Protein AF-A0A6S6TAF3-F1 (afdb_monomer)

Radius of gyration: 38.2 Å; Cα contacts (8 Å, |Δi|>4): 381; chains: 1; bounding box: 70×117×98 Å

Sequence (463 aa):
MYYIIINHTKQIIAADNSFLQAIHANTLENLNRQLILETITLDNNNNNELSVKTSKDVLNFKSVSTPLSSILGDLTLINVSNIDSLNRDIPSDTIETELELFDLTIPKTPKHNIDKIESPESVDISFNEPSAPMELFEETTLETDKHTPIYIDIDKVSEEIGISNSDYNNFLSEYIDTAISLESDLNSNNQEKQSTASQTLMQLADVLQLPVVNSIIGKLNTTDKESAMNLIKKFYDTLSMLTTKKQLSEHIQPQDIVKPVSFQIDDLQLLDDIDTQDSPRENPRKNSVETTQKTNLSPDIDLLIDDPLPETNQYDTKPIEEVSTKNKPVTRNDNTLDTSTTKSFGTLNLDEVKPMPFEFNMSDAADDLSLPLDLIEEFVKDFIVQARTETKKMVESYENGDLESIQKIGHLLKGASSNLRIEPLSNSLYDIQFCENSTKLENLIYIYWGQFLAFEQQINNSK

Nearest PDB structures (foldseek):
  7c1i-assembly2_E  TM=7.631E-01  e=5.790E-02  Pseudomonas aeruginosa
  6zj8-assembly4_D  TM=5.901E-01  e=4.358E-01  Bordetella pertussis Tohama I
  7jl6-assembly1_A  TM=4.120E-01  e=1.375E-01  Staphylococcus aureus
  4yom-assembly1_A  TM=3.384E-01  e=3.773E-01  Mus musculus

Organism: NCBI:txid269237

InterPro domains:
  IPR008207 Signal transduction histidine kinase, phosphotransfer (Hpt) domain [PS50894] (372-463)
  IPR036641 HPT domain superfamily [G3DSA:1.20.120.160] (360-447)
  IPR036641 HPT domain superfamily [SSF47226] (358-444)

Foldseek 3Di:
DWKFKAAPVRQTPDTDCVVCVVLVHRDSVSVNVCVLVVQWDWDPPDQFWIWIDHPVDIFIWGWHWDWDQDPVGIMIMIDTHGPPVPDPPDPDDDDDDDDDDDDDDDDDDDDDDDDDDDDDDDDDDDDDDDDDDDPDPPPPPDDDDDLAADEDQLVVQCVSLVHDSLVLVVLLVVLVVLLVVLLCQCLDPDLVSVVVSLVVSLVSCVSSVPVVLNVLSVCLNVDDNVVNVVSSVVNVSNSVRYDHDPPPPPPPPPDDPDDDDDDDDDDDDDDDDDDDDDDDDDDDDDDDDDDDDDDDDDDDDDDDDDDDDDDDDDDDDDDDDDDDDDDDDDDDDDDPPDPDPQPALDAADQPPQAADDDDDDLVVLCVSLVHDSVVLLVLLVVLLVLLVVLLVVLRVCNRRNNLVSQLVSLVVSLVSCVNSVVVQLNVLSVCSNPDPDSVCNSVSSSSNSNNSVNSVVVSVVVD

Secondary structure (DSSP, 8-state):
-EEEEEETT--EEEE-HHHHHHTT-SSHHHHHHHHHTTSEEEEEEETTEEEEEESS-EEEEEEEEEEEEETTEEEEEEEEEESGGG-------------------PPP-----------------------------------S-----EE--HHHHHHHHT--HHHHHHHHHHHHHHHHHTHHHHT-S-HHHHHHHHHHHHHHHHHTT-HHHHHHHHHHTTS-HHHHHHHHHHHHHHHHHEE-S---------------------------------------------------------------PPP---------------------------------------TTPPP------HHHHHHHHT--HHHHHHHHHHHHHHHHHHHHHHHHHHHHT-HHHHHHHHHHHHHHHHHTT-HHHHHHHHHHHT---HHHHHHHHHHHHHHHHHHHHHHHHT-

Structure (mmCIF, N/CA/C/O backbone):
data_AF-A0A6S6TAF3-F1
#
_entry.id   AF-A0A6S6TAF3-F1
#
loop_
_atom_site.group_PDB
_atom_site.id
_atom_site.type_symbol
_atom_site.label_atom_id
_atom_site.label_alt_id
_atom_site.label_comp_id
_atom_site.label_asym_id
_atom_site.label_entity_id
_atom_site.label_seq_id
_atom_site.pdbx_PDB_ins_code
_atom_site.Cartn_x
_atom_site.Cartn_y
_atom_site.Cartn_z
_atom_site.occupancy
_atom_site.B_iso_or_equiv
_atom_site.auth_seq_id
_atom_site.auth_comp_id
_atom_site.auth_asym_id
_atom_site.auth_atom_id
_atom_site.pdbx_PDB_model_num
ATOM 1 N N . MET A 1 1 ? 31.973 21.724 -17.935 1.00 85.81 1 MET A N 1
ATOM 2 C CA . MET A 1 1 ? 31.815 20.281 -17.669 1.00 85.81 1 MET A CA 1
ATOM 3 C C . MET A 1 1 ? 30.456 20.105 -17.046 1.00 85.81 1 MET A C 1
ATOM 5 O O . MET A 1 1 ? 30.066 20.974 -16.274 1.00 85.81 1 MET A O 1
ATOM 9 N N . TYR A 1 2 ? 29.765 19.046 -17.429 1.00 94.88 2 TYR A N 1
ATOM 10 C CA . TYR A 1 2 ? 28.421 18.727 -16.988 1.00 94.88 2 TYR A CA 1
ATOM 11 C C . TYR A 1 2 ? 28.411 17.325 -16.380 1.00 94.88 2 TYR A C 1
ATOM 13 O O . TYR A 1 2 ? 29.199 16.477 -16.798 1.00 94.88 2 TYR A O 1
ATOM 21 N N . TYR A 1 3 ? 27.534 17.072 -15.419 1.00 95.62 3 TYR A N 1
ATOM 22 C CA . TYR A 1 3 ? 27.414 15.778 -14.751 1.00 95.62 3 TYR A CA 1
ATOM 23 C C . TYR A 1 3 ? 25.982 15.263 -14.817 1.00 95.62 3 TYR A C 1
ATOM 25 O O . TYR A 1 3 ? 25.042 15.987 -14.488 1.00 95.62 3 TYR A O 1
ATOM 33 N N . ILE A 1 4 ? 25.833 13.992 -15.182 1.00 96.44 4 ILE A N 1
ATOM 34 C CA . ILE A 1 4 ? 24.568 13.257 -15.091 1.00 96.44 4 ILE A CA 1
ATOM 35 C C . ILE A 1 4 ? 24.801 11.909 -14.411 1.00 96.44 4 ILE A C 1
ATOM 37 O O . ILE A 1 4 ? 25.867 11.311 -14.553 1.00 96.44 4 ILE A O 1
ATOM 41 N N . ILE A 1 5 ? 23.809 11.430 -13.671 1.00 96.25 5 ILE A N 1
ATOM 42 C CA . ILE A 1 5 ? 23.801 10.097 -13.072 1.00 96.25 5 ILE A CA 1
ATOM 43 C C . ILE A 1 5 ? 22.665 9.314 -13.707 1.00 96.25 5 ILE A C 1
ATOM 45 O O . ILE A 1 5 ? 21.519 9.770 -13.701 1.00 96.25 5 ILE A O 1
ATOM 49 N N . ILE A 1 6 ? 22.994 8.133 -14.223 1.00 94.75 6 ILE A N 1
ATOM 50 C CA . ILE A 1 6 ? 22.023 7.182 -14.757 1.00 94.75 6 ILE A CA 1
ATOM 51 C C . ILE A 1 6 ? 21.988 5.902 -13.923 1.00 94.75 6 ILE A C 1
ATOM 53 O O . ILE A 1 6 ? 22.996 5.527 -13.323 1.00 94.75 6 ILE A O 1
ATOM 57 N N . ASN A 1 7 ? 20.839 5.235 -13.883 1.00 91.56 7 ASN A N 1
ATOM 58 C CA . ASN A 1 7 ? 20.696 3.904 -13.286 1.00 91.56 7 ASN A CA 1
ATOM 59 C C . ASN A 1 7 ? 20.960 2.784 -14.320 1.00 91.56 7 ASN A C 1
ATOM 61 O O . ASN A 1 7 ? 21.264 3.047 -15.488 1.00 91.56 7 ASN A O 1
ATOM 65 N N . HIS A 1 8 ? 20.827 1.524 -13.897 1.00 84.94 8 HIS A N 1
ATOM 66 C CA . HIS A 1 8 ? 20.994 0.343 -14.755 1.00 84.94 8 HIS A CA 1
ATOM 67 C C . HIS A 1 8 ? 20.006 0.280 -15.939 1.00 84.94 8 HIS A C 1
ATOM 69 O O . HIS A 1 8 ? 20.334 -0.310 -16.968 1.00 84.94 8 HIS A O 1
ATOM 75 N N . THR A 1 9 ? 18.840 0.934 -15.843 1.00 85.50 9 THR A N 1
ATOM 76 C CA . THR A 1 9 ? 17.865 1.065 -16.944 1.00 85.50 9 THR A CA 1
ATOM 77 C C . THR A 1 9 ? 18.146 2.261 -17.861 1.00 85.50 9 THR A C 1
ATOM 79 O O . THR A 1 9 ? 17.367 2.541 -18.768 1.00 85.50 9 THR A O 1
ATOM 82 N N . LYS A 1 10 ? 19.285 2.949 -17.678 1.00 88.38 10 LYS A N 1
ATOM 83 C CA . LYS A 1 10 ? 19.715 4.150 -18.422 1.00 88.38 10 LYS A CA 1
ATOM 84 C C . LYS A 1 10 ? 18.825 5.386 -18.217 1.00 88.38 10 LYS A C 1
ATOM 86 O O . LYS A 1 10 ? 18.926 6.339 -18.988 1.00 88.38 10 LYS A O 1
ATOM 91 N N . GLN A 1 11 ? 18.003 5.416 -17.171 1.00 88.62 11 GLN A N 1
ATOM 92 C CA . GLN A 1 11 ? 17.220 6.596 -16.800 1.00 88.62 11 GLN A CA 1
ATOM 93 C C . GLN A 1 11 ? 18.096 7.613 -16.064 1.00 88.62 11 GLN A C 1
ATOM 95 O O . GLN A 1 11 ? 18.897 7.235 -15.207 1.00 88.62 11 GLN A O 1
ATOM 100 N N . ILE A 1 12 ? 17.926 8.906 -16.363 1.00 93.88 12 ILE A N 1
ATOM 101 C CA . ILE A 1 12 ? 18.610 9.987 -15.641 1.00 93.88 12 ILE A CA 1
ATOM 102 C C . ILE A 1 12 ? 17.927 10.193 -14.287 1.00 93.88 12 ILE A C 1
ATOM 104 O O . ILE A 1 12 ? 16.798 10.670 -14.210 1.00 93.88 12 ILE A O 1
ATOM 108 N N . ILE A 1 13 ? 18.650 9.887 -13.210 1.00 94.56 13 ILE A N 1
ATOM 109 C CA . ILE A 1 13 ? 18.179 10.088 -11.831 1.00 94.56 13 ILE A CA 1
ATOM 110 C C . ILE A 1 13 ? 18.692 11.395 -11.218 1.00 94.56 13 ILE A C 1
ATOM 112 O O . ILE A 1 13 ? 18.126 11.892 -10.250 1.00 94.56 13 ILE A O 1
ATOM 116 N N . ALA A 1 14 ? 19.764 11.962 -11.777 1.00 96.12 14 ALA A N 1
ATOM 117 C CA . ALA A 1 14 ? 20.276 13.271 -11.396 1.00 96.12 14 ALA A CA 1
ATOM 118 C C . ALA A 1 14 ? 21.018 13.924 -12.565 1.00 96.12 14 ALA A C 1
ATOM 120 O O . ALA A 1 14 ? 21.693 13.250 -13.342 1.00 96.12 14 ALA A O 1
ATOM 121 N N . ALA A 1 15 ? 20.935 15.247 -12.655 1.00 97.25 15 ALA A N 1
ATOM 122 C CA . ALA A 1 15 ? 21.690 16.056 -13.601 1.00 97.25 15 ALA A CA 1
ATOM 123 C C . ALA A 1 15 ? 22.060 17.384 -12.943 1.00 97.25 15 ALA A C 1
ATOM 125 O O . ALA A 1 15 ? 21.297 17.907 -12.127 1.00 97.25 15 ALA A O 1
ATOM 126 N N . ASP A 1 16 ? 23.218 17.938 -13.290 1.00 96.94 16 ASP A N 1
ATOM 127 C CA . ASP A 1 16 ? 23.540 19.296 -12.873 1.00 96.94 16 ASP A CA 1
ATOM 128 C C . ASP A 1 16 ? 22.733 20.343 -13.663 1.00 96.94 16 ASP A C 1
ATOM 130 O O . ASP A 1 16 ? 22.281 20.128 -14.790 1.00 96.94 16 ASP A O 1
ATOM 134 N N . ASN A 1 17 ? 22.542 21.516 -13.055 1.00 95.50 17 ASN A N 1
ATOM 135 C CA . ASN A 1 17 ? 21.760 22.594 -13.668 1.00 95.50 17 ASN A CA 1
ATOM 136 C C . ASN A 1 17 ? 22.366 23.074 -14.994 1.00 95.50 17 ASN A C 1
ATOM 138 O O . ASN A 1 17 ? 21.644 23.529 -15.878 1.00 95.50 17 ASN A O 1
ATOM 142 N N . SER A 1 18 ? 23.686 22.966 -15.139 1.00 94.81 18 SER A N 1
ATOM 143 C CA . SER A 1 18 ? 24.407 23.367 -16.344 1.00 94.81 18 SER A CA 1
ATOM 144 C C . SER A 1 18 ? 24.074 22.457 -17.534 1.00 94.81 18 SER A C 1
ATOM 146 O O . SER A 1 18 ? 23.908 22.956 -18.645 1.00 94.81 18 SER A O 1
ATOM 148 N N . PHE A 1 19 ? 23.944 21.144 -17.311 1.00 95.38 19 PHE A N 1
ATOM 149 C CA . PHE A 1 19 ? 23.489 20.176 -18.309 1.00 95.38 19 PHE A CA 1
ATOM 150 C C . PHE A 1 19 ? 22.054 20.471 -18.724 1.00 95.38 19 PHE A C 1
ATOM 152 O O . PHE A 1 19 ? 21.771 20.597 -19.912 1.00 95.38 19 PHE A O 1
ATOM 159 N N . LEU A 1 20 ? 21.168 20.633 -17.733 1.00 95.69 20 LEU A N 1
ATOM 160 C CA . LEU A 1 20 ? 19.750 20.919 -17.944 1.00 95.69 20 LEU A CA 1
ATOM 161 C C . LEU A 1 20 ? 19.565 22.173 -18.814 1.00 95.69 20 LEU A C 1
ATOM 163 O O . LEU A 1 20 ? 18.877 22.131 -19.833 1.00 95.69 20 LEU A O 1
ATOM 167 N N . GLN A 1 21 ? 20.280 23.255 -18.496 1.00 93.56 21 GLN A N 1
ATOM 168 C CA . GLN A 1 21 ? 20.270 24.480 -19.298 1.00 93.56 21 GLN A CA 1
ATOM 169 C C . GLN A 1 21 ? 20.791 24.270 -20.725 1.00 93.56 21 GLN A C 1
ATOM 171 O O . GLN A 1 21 ? 20.216 24.826 -21.661 1.00 93.56 21 GLN A O 1
ATOM 176 N N . ALA A 1 22 ? 21.848 23.470 -20.905 1.00 92.38 22 ALA A N 1
ATOM 177 C CA . ALA A 1 22 ? 22.441 23.212 -22.219 1.00 92.38 22 ALA A CA 1
ATOM 178 C C . ALA A 1 22 ? 21.479 22.495 -23.179 1.00 92.38 22 ALA A C 1
ATOM 180 O O . ALA A 1 22 ? 21.565 22.702 -24.385 1.00 92.38 22 ALA A O 1
ATOM 181 N N . ILE A 1 23 ? 20.556 21.691 -22.648 1.00 93.94 23 ILE A N 1
ATOM 182 C CA . ILE A 1 23 ? 19.551 20.955 -23.430 1.00 93.94 23 ILE A CA 1
ATOM 183 C C . ILE A 1 23 ? 18.159 21.605 -23.378 1.00 93.94 23 ILE A C 1
ATOM 185 O O . ILE A 1 23 ? 17.182 21.001 -23.808 1.00 93.94 23 ILE A O 1
ATOM 189 N N . HIS A 1 24 ? 18.056 22.827 -22.844 1.00 93.94 24 HIS A N 1
ATOM 190 C CA . HIS A 1 24 ? 16.798 23.559 -22.658 1.00 93.94 24 HIS A CA 1
ATOM 191 C C . HIS A 1 24 ? 15.751 22.839 -21.784 1.00 93.94 24 HIS A C 1
ATOM 193 O O . HIS A 1 24 ? 14.546 23.050 -21.940 1.00 93.94 24 HIS A O 1
ATOM 199 N N . ALA A 1 25 ? 16.202 22.030 -20.825 1.00 93.19 25 ALA A N 1
ATOM 200 C CA . ALA A 1 25 ? 15.371 21.500 -19.754 1.00 93.19 25 ALA A CA 1
ATOM 201 C C . ALA A 1 25 ? 15.494 22.405 -18.518 1.00 93.19 25 ALA A C 1
ATOM 203 O O . ALA A 1 25 ? 16.587 22.677 -18.035 1.00 93.19 25 ALA A O 1
ATOM 204 N N . ASN A 1 26 ? 14.373 22.889 -17.980 1.00 90.00 26 ASN A N 1
ATOM 205 C CA . ASN A 1 26 ? 14.407 23.794 -16.820 1.00 90.00 26 ASN A CA 1
ATOM 206 C C . ASN A 1 26 ? 14.559 23.047 -15.484 1.00 90.00 26 ASN A C 1
ATOM 208 O O . ASN A 1 26 ? 15.025 23.620 -14.503 1.00 90.00 26 ASN A O 1
ATOM 212 N N . THR A 1 27 ? 14.142 21.780 -15.441 1.00 95.00 27 THR A N 1
ATOM 213 C CA . THR A 1 27 ? 14.172 20.906 -14.261 1.00 95.00 27 THR A CA 1
ATOM 214 C C . THR A 1 27 ? 14.433 19.461 -14.692 1.00 95.00 27 THR A C 1
ATOM 216 O O . THR A 1 27 ? 14.226 19.110 -15.857 1.00 95.00 27 THR A O 1
ATOM 219 N N . LEU A 1 28 ? 14.852 18.610 -13.751 1.00 94.56 28 LEU A N 1
ATOM 220 C CA . LEU A 1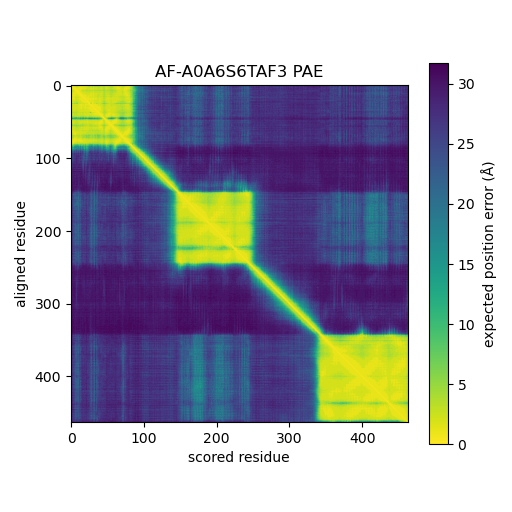 28 ? 15.007 17.169 -13.987 1.00 94.56 28 LEU A CA 1
ATOM 221 C C . LEU A 1 28 ? 13.675 16.508 -14.385 1.00 94.56 28 LEU A C 1
ATOM 223 O O . LEU A 1 28 ? 13.638 15.689 -15.295 1.00 94.56 28 LEU A O 1
ATOM 227 N N . GLU A 1 29 ? 12.573 16.916 -13.754 1.00 88.50 29 GLU A N 1
ATOM 228 C CA . GLU A 1 29 ? 11.219 16.469 -14.103 1.00 88.50 29 GLU A CA 1
ATOM 229 C C . GLU A 1 29 ? 10.863 16.815 -15.558 1.00 88.50 29 GLU A C 1
ATOM 231 O O . GLU A 1 29 ? 10.355 15.975 -16.296 1.00 88.50 29 GLU A O 1
ATOM 236 N N . ASN A 1 30 ? 11.198 18.031 -16.005 1.00 90.31 30 ASN A N 1
ATOM 237 C CA . ASN A 1 30 ? 10.968 18.460 -17.383 1.00 90.31 30 ASN A CA 1
ATOM 238 C C . ASN A 1 30 ? 11.807 17.637 -18.374 1.00 90.31 30 ASN A C 1
ATOM 240 O O . ASN A 1 30 ? 11.281 17.201 -19.394 1.00 90.31 30 ASN A O 1
ATOM 244 N N . LEU A 1 31 ? 13.073 17.359 -18.044 1.00 94.06 31 LEU A N 1
ATOM 245 C CA . LEU A 1 31 ? 13.917 16.467 -18.840 1.00 94.06 31 LEU A CA 1
ATOM 246 C C . LEU A 1 31 ? 13.300 15.067 -18.965 1.00 94.06 31 LEU A C 1
ATOM 248 O O . LEU A 1 31 ? 13.160 14.566 -20.076 1.00 94.06 31 LEU A O 1
ATOM 252 N N . ASN A 1 32 ? 12.883 14.458 -17.853 1.00 88.44 32 ASN A N 1
ATOM 253 C CA . ASN A 1 32 ? 12.274 13.126 -17.869 1.00 88.44 32 ASN A CA 1
ATOM 254 C C . ASN A 1 32 ? 10.986 13.102 -18.694 1.00 88.44 32 ASN A C 1
ATOM 256 O O . ASN A 1 32 ? 10.809 12.218 -19.528 1.00 88.44 32 ASN A O 1
ATOM 260 N N . ARG A 1 33 ? 10.136 14.124 -18.557 1.00 79.50 33 ARG A N 1
ATOM 261 C CA . ARG A 1 33 ? 8.951 14.281 -19.406 1.00 79.50 33 ARG A CA 1
ATOM 262 C C . ARG A 1 33 ? 9.317 14.379 -20.890 1.00 79.50 33 ARG A C 1
ATOM 264 O O . ARG A 1 33 ? 8.659 13.760 -21.718 1.00 79.50 33 ARG A O 1
ATOM 271 N N . GLN A 1 34 ? 10.357 15.136 -21.238 1.00 89.81 34 GLN A N 1
ATOM 272 C CA . GLN A 1 34 ? 10.805 15.281 -22.625 1.00 89.81 34 GLN A CA 1
ATOM 273 C C . GLN A 1 34 ? 11.390 13.988 -23.212 1.00 89.81 34 GLN A C 1
ATOM 275 O O . GLN A 1 34 ? 11.213 13.753 -24.409 1.00 89.81 34 GLN A O 1
ATOM 280 N N . LEU A 1 35 ? 12.042 13.162 -22.388 1.00 88.75 35 LEU A N 1
ATOM 281 C CA . LEU A 1 35 ? 12.532 11.832 -22.763 1.00 88.75 35 LEU A CA 1
ATOM 282 C C . LEU A 1 35 ? 11.380 10.851 -23.006 1.00 88.75 35 LEU A C 1
ATOM 284 O O . LEU A 1 35 ? 11.383 10.164 -24.021 1.00 88.75 35 LEU A O 1
ATOM 288 N N . ILE A 1 36 ? 10.379 10.828 -22.118 1.00 82.19 36 ILE A N 1
ATOM 289 C CA . ILE A 1 36 ? 9.185 9.970 -22.249 1.00 82.19 36 ILE A CA 1
ATOM 290 C C . ILE A 1 36 ? 8.397 10.313 -23.519 1.00 82.19 36 ILE A C 1
ATOM 292 O O . ILE A 1 36 ? 7.913 9.429 -24.212 1.00 82.19 36 ILE A O 1
ATOM 296 N N . LEU A 1 37 ? 8.290 11.604 -23.845 1.00 85.88 37 LEU A N 1
ATOM 297 C CA . LEU A 1 37 ? 7.614 12.077 -25.056 1.00 85.88 37 LEU A CA 1
ATOM 298 C C . LEU A 1 37 ? 8.469 11.949 -26.329 1.00 85.88 37 LEU A C 1
ATOM 300 O O . LEU A 1 37 ? 8.069 12.467 -27.370 1.00 85.88 37 LEU A O 1
ATOM 304 N N . GLU A 1 38 ? 9.668 11.363 -26.239 1.00 90.50 38 GLU A N 1
ATOM 305 C CA . GLU A 1 38 ? 10.653 11.246 -27.328 1.00 90.50 38 GLU A CA 1
ATOM 306 C C . GLU A 1 38 ? 11.035 12.590 -27.989 1.00 90.50 38 GLU A C 1
ATOM 308 O O . GLU A 1 38 ? 11.598 12.644 -29.083 1.00 90.50 38 GLU A O 1
ATOM 313 N N . THR A 1 39 ? 10.763 13.714 -27.316 1.00 90.75 39 THR A N 1
ATOM 314 C CA . THR A 1 39 ? 11.147 15.062 -27.781 1.00 90.75 39 THR A CA 1
ATOM 315 C C . THR A 1 39 ? 12.636 15.341 -27.583 1.00 90.75 39 THR A C 1
ATOM 317 O O . THR A 1 39 ? 13.216 16.167 -28.297 1.00 90.75 39 THR A O 1
ATOM 320 N N . ILE A 1 40 ? 13.242 14.631 -26.626 1.00 94.38 40 ILE A N 1
ATOM 321 C CA . ILE A 1 40 ? 14.680 14.464 -26.472 1.00 94.38 40 ILE A CA 1
ATOM 322 C C . ILE A 1 40 ? 14.983 12.969 -26.553 1.00 94.38 40 ILE A C 1
ATOM 324 O O . ILE A 1 40 ? 14.316 12.170 -25.906 1.00 94.38 40 ILE A O 1
ATOM 328 N N . THR A 1 41 ? 16.029 12.589 -27.283 1.00 94.06 41 THR A N 1
ATOM 329 C CA . THR A 1 41 ? 16.589 11.231 -27.233 1.00 94.06 41 THR A CA 1
ATOM 330 C C . THR A 1 41 ? 18.058 11.290 -26.848 1.00 94.06 41 THR A C 1
ATOM 332 O O . THR A 1 41 ? 18.822 12.068 -27.431 1.00 94.06 41 THR A O 1
ATOM 335 N N . LEU A 1 42 ? 18.451 10.454 -25.891 1.00 93.31 42 LEU A N 1
ATOM 336 C CA . LEU A 1 42 ? 19.830 10.307 -25.439 1.00 93.31 42 LEU A CA 1
ATOM 337 C C . LEU A 1 42 ? 20.429 9.063 -26.065 1.00 93.31 42 LEU A C 1
ATOM 339 O O . LEU A 1 42 ? 19.936 7.956 -25.860 1.00 93.31 42 LEU A O 1
ATOM 343 N N . ASP A 1 43 ? 21.513 9.252 -26.797 1.00 92.19 43 ASP A N 1
ATOM 344 C CA . ASP A 1 43 ? 22.222 8.167 -27.441 1.00 92.19 43 ASP A CA 1
ATOM 345 C C . ASP A 1 43 ? 23.669 8.128 -26.943 1.00 92.19 43 ASP A C 1
ATOM 347 O O . ASP A 1 43 ? 24.473 9.022 -27.214 1.00 92.19 43 ASP A O 1
ATOM 351 N N . ASN A 1 44 ? 23.990 7.098 -26.162 1.00 87.94 44 ASN A N 1
ATOM 352 C CA . ASN A 1 44 ? 25.330 6.847 -25.635 1.00 87.94 44 ASN A CA 1
ATOM 353 C C . ASN A 1 44 ? 25.978 5.739 -26.473 1.00 87.94 44 ASN A C 1
ATOM 355 O O . ASN A 1 44 ? 26.165 4.614 -26.004 1.00 87.94 44 ASN A O 1
ATOM 359 N N . ASN A 1 45 ? 26.196 6.035 -27.757 1.00 73.00 45 ASN A N 1
ATOM 360 C CA . ASN A 1 45 ? 26.424 5.005 -28.769 1.00 73.00 45 ASN A CA 1
ATOM 361 C C . ASN A 1 45 ? 27.890 4.604 -28.964 1.00 73.00 45 ASN A C 1
ATOM 363 O O . ASN A 1 45 ? 28.167 3.683 -29.719 1.00 73.00 45 ASN A O 1
ATOM 367 N N . ASN A 1 46 ? 28.839 5.238 -28.278 1.00 62.34 46 ASN A N 1
ATOM 368 C CA . ASN A 1 46 ? 30.253 4.870 -28.309 1.00 62.34 46 ASN A CA 1
ATOM 369 C C . ASN A 1 46 ? 30.889 5.275 -26.980 1.00 62.34 46 ASN A C 1
ATOM 371 O O . ASN A 1 46 ? 30.539 6.322 -26.450 1.00 62.34 46 ASN A O 1
ATOM 375 N N . ASN A 1 47 ? 31.840 4.484 -26.467 1.00 74.06 47 ASN A N 1
ATOM 376 C CA . ASN A 1 47 ? 32.396 4.547 -25.100 1.00 74.06 47 ASN A CA 1
ATOM 377 C C . ASN A 1 47 ? 32.841 5.923 -24.548 1.00 74.06 47 ASN A C 1
ATOM 379 O O . ASN A 1 47 ? 33.212 5.964 -23.383 1.00 74.06 47 ASN A O 1
ATOM 383 N N . ASN A 1 48 ? 32.820 7.014 -25.321 1.00 91.25 48 ASN A N 1
ATOM 384 C CA . ASN A 1 48 ? 33.178 8.365 -24.888 1.00 91.25 48 ASN A CA 1
ATOM 385 C C . ASN A 1 48 ? 32.322 9.491 -25.520 1.00 91.25 48 ASN A C 1
ATOM 387 O O . ASN A 1 48 ? 32.762 10.644 -25.516 1.00 91.25 48 ASN A O 1
ATOM 391 N N . GLU A 1 49 ? 31.157 9.211 -26.113 1.00 94.44 49 GLU A N 1
ATOM 392 C CA . GLU A 1 49 ? 30.301 10.259 -26.692 1.00 94.44 49 GLU A CA 1
ATOM 393 C C . GLU A 1 49 ? 28.835 10.107 -26.275 1.00 94.44 49 GLU A C 1
ATOM 395 O O . GLU A 1 49 ? 28.256 9.027 -26.356 1.00 94.44 49 GLU A O 1
ATOM 400 N N . LEU A 1 50 ? 28.239 11.217 -25.838 1.00 94.31 50 LEU A N 1
ATOM 401 C CA . LEU A 1 50 ? 26.818 11.354 -25.540 1.00 94.31 50 LEU A CA 1
ATOM 402 C C . LEU A 1 50 ? 26.195 12.279 -26.589 1.00 94.31 50 LEU A C 1
ATOM 404 O O . LEU A 1 50 ? 26.538 13.460 -26.646 1.00 94.31 50 LEU A O 1
ATOM 408 N N . SER A 1 51 ? 25.278 11.755 -27.398 1.00 93.75 51 SER A N 1
ATOM 409 C CA . SER A 1 51 ? 24.495 12.545 -28.347 1.00 93.75 51 SER A CA 1
ATOM 410 C C . SER A 1 51 ? 23.113 12.815 -27.763 1.00 93.75 51 SER A C 1
ATOM 412 O O . SER A 1 51 ? 22.393 11.893 -27.382 1.00 93.75 51 SER A O 1
ATOM 414 N N . VAL A 1 52 ? 22.742 14.088 -27.675 1.00 94.19 52 VAL A N 1
ATOM 415 C CA . VAL A 1 52 ? 21.418 14.532 -27.243 1.00 94.19 52 VAL A CA 1
ATOM 416 C C . VAL A 1 52 ? 20.712 15.094 -28.464 1.00 94.19 52 VAL A C 1
ATOM 418 O O . VAL A 1 52 ? 21.042 16.183 -28.934 1.00 94.19 52 VAL A O 1
ATOM 421 N N . LYS A 1 53 ? 19.745 14.351 -29.002 1.00 94.88 53 LYS A N 1
ATOM 422 C CA . LYS A 1 53 ? 18.905 14.851 -30.095 1.00 94.88 53 LYS A CA 1
ATOM 423 C C . LYS A 1 53 ? 17.682 15.506 -29.489 1.00 94.88 53 LYS A C 1
ATOM 425 O O . LYS A 1 53 ? 16.977 14.878 -28.710 1.00 94.88 53 LYS A O 1
ATOM 430 N N . THR A 1 54 ? 17.446 16.752 -29.853 1.00 92.50 54 THR A N 1
ATOM 431 C CA . THR A 1 54 ? 16.219 17.487 -29.550 1.00 92.50 54 THR A CA 1
ATOM 432 C C . THR A 1 54 ? 15.420 17.655 -30.842 1.00 92.50 54 THR A C 1
ATOM 434 O O . THR A 1 54 ? 15.928 17.405 -31.936 1.00 92.50 54 THR A O 1
ATOM 437 N N . SER A 1 55 ? 14.185 18.145 -30.748 1.00 89.88 55 SER A N 1
ATOM 438 C CA . SER A 1 55 ? 13.386 18.506 -31.932 1.00 89.88 55 SER A CA 1
ATOM 439 C C . SER A 1 55 ? 14.029 19.567 -32.841 1.00 89.88 55 SER A C 1
ATOM 441 O O . SER A 1 55 ? 13.636 19.686 -34.001 1.00 89.88 55 SER A O 1
ATOM 443 N N . LYS A 1 56 ? 14.985 20.353 -32.328 1.00 90.12 56 LYS A N 1
ATOM 444 C CA . LYS A 1 56 ? 15.611 21.469 -33.053 1.00 90.12 56 LYS A CA 1
ATOM 445 C C . LYS A 1 56 ? 17.030 21.154 -33.503 1.00 90.12 56 LYS A C 1
ATOM 447 O O . LYS A 1 56 ? 17.368 21.413 -34.651 1.00 90.12 56 LYS A O 1
ATOM 452 N N . ASP A 1 57 ? 17.822 20.576 -32.607 1.00 94.12 57 ASP A N 1
ATOM 453 C CA . ASP A 1 57 ? 19.265 20.419 -32.765 1.00 94.12 57 ASP A CA 1
ATOM 454 C C . ASP A 1 57 ? 19.751 19.063 -32.235 1.00 94.12 57 ASP A C 1
ATOM 456 O O . ASP A 1 57 ? 19.124 18.450 -31.365 1.00 94.12 57 ASP A O 1
ATOM 460 N N . VAL A 1 58 ? 20.911 18.622 -32.727 1.00 93.94 58 VAL A N 1
ATOM 461 C CA . VAL A 1 58 ? 21.658 17.477 -32.190 1.00 93.94 58 VAL A CA 1
ATOM 462 C C . VAL A 1 58 ? 22.912 18.004 -31.509 1.00 93.94 58 VAL A C 1
ATOM 464 O O . VAL A 1 58 ? 23.790 18.552 -32.171 1.00 93.94 58 VAL A O 1
ATOM 467 N N . LEU A 1 59 ? 22.992 17.836 -30.192 1.00 93.81 59 LEU A N 1
ATOM 468 C CA . LEU A 1 59 ? 24.132 18.248 -29.381 1.00 93.81 59 LEU A CA 1
ATOM 469 C C . LEU A 1 59 ? 25.020 17.035 -29.120 1.00 93.81 59 LEU A C 1
ATOM 471 O O . LEU A 1 59 ? 24.557 16.036 -28.570 1.00 93.81 59 LEU A O 1
ATOM 475 N N . ASN A 1 60 ? 26.295 17.118 -29.494 1.00 93.75 60 ASN A N 1
ATOM 476 C CA . ASN A 1 60 ? 27.250 16.042 -29.253 1.00 93.75 60 ASN A CA 1
ATOM 477 C C . ASN A 1 60 ? 28.223 16.443 -28.153 1.00 93.75 60 ASN A C 1
ATOM 479 O O . ASN A 1 60 ? 28.853 17.503 -28.187 1.00 93.75 60 ASN A O 1
ATOM 483 N N . PHE A 1 61 ? 28.372 15.562 -27.176 1.00 93.75 61 PHE A N 1
ATOM 484 C CA . PHE A 1 61 ? 29.247 15.787 -26.050 1.00 93.75 61 PHE A CA 1
ATOM 485 C C . PHE A 1 61 ? 30.248 14.657 -25.899 1.00 93.75 61 PHE A C 1
ATOM 487 O O . PHE A 1 61 ? 29.919 13.486 -26.066 1.00 93.75 61 PHE A O 1
ATOM 494 N N . LYS A 1 62 ? 31.462 15.001 -25.478 1.00 95.00 62 LYS A N 1
ATOM 495 C CA . LYS A 1 62 ? 32.455 14.011 -25.085 1.00 95.00 62 LYS A CA 1
ATOM 496 C C . LYS A 1 62 ? 32.162 13.592 -23.655 1.00 95.00 62 LYS A C 1
ATOM 498 O O . LYS A 1 62 ? 32.162 14.441 -22.761 1.00 95.00 62 LYS A O 1
ATOM 503 N N . SER A 1 63 ? 31.918 12.310 -23.446 1.00 94.81 63 SER A N 1
ATOM 504 C CA . SER A 1 63 ? 31.543 11.734 -22.164 1.00 94.81 63 SER A CA 1
ATOM 505 C C . SER A 1 63 ? 32.652 10.851 -21.584 1.00 94.81 63 SER A C 1
ATOM 507 O O . SER A 1 63 ? 33.470 10.282 -22.304 1.00 94.81 63 SER A O 1
ATOM 509 N N . VAL A 1 64 ? 32.700 10.756 -20.257 1.00 96.00 64 VAL A N 1
ATOM 510 C CA . VAL A 1 64 ? 33.497 9.784 -19.501 1.00 96.00 64 VAL A CA 1
ATOM 511 C C . VAL A 1 64 ? 32.575 9.163 -18.462 1.00 96.00 64 VAL A C 1
ATOM 513 O O . VAL A 1 64 ? 32.037 9.874 -17.613 1.00 96.00 64 VAL A O 1
ATOM 516 N N . SER A 1 65 ? 32.390 7.847 -18.533 1.00 94.56 65 SER A N 1
ATOM 517 C CA . SER A 1 65 ? 31.501 7.106 -17.633 1.00 94.56 65 SER A CA 1
ATOM 518 C C . SER A 1 65 ? 32.284 6.488 -16.476 1.00 94.56 65 SER A C 1
ATOM 520 O O . SER A 1 65 ? 33.294 5.822 -16.691 1.00 94.56 65 SER A O 1
ATOM 522 N N . THR A 1 66 ? 31.812 6.698 -15.249 1.00 97.06 66 THR A N 1
ATOM 523 C CA . THR A 1 66 ? 32.363 6.120 -14.018 1.00 97.06 66 THR A CA 1
ATOM 524 C C . THR A 1 66 ? 31.269 5.309 -13.320 1.00 97.06 66 THR A C 1
ATOM 526 O O . THR A 1 66 ? 30.256 5.900 -12.938 1.00 97.06 66 THR A O 1
ATOM 529 N N . PRO A 1 67 ? 31.426 3.986 -13.141 1.00 96.00 67 PRO A N 1
ATOM 530 C CA . PRO A 1 67 ? 30.455 3.195 -12.393 1.00 96.00 67 PRO A CA 1
ATOM 531 C C . PRO A 1 67 ? 30.465 3.596 -10.912 1.00 96.00 67 PRO A C 1
ATOM 533 O O . PRO A 1 67 ? 31.516 3.890 -10.341 1.00 96.00 67 PRO A O 1
ATOM 536 N N . LEU A 1 68 ? 29.288 3.602 -10.296 1.00 95.12 68 LEU A N 1
ATOM 537 C CA . LEU A 1 68 ? 29.054 3.912 -8.891 1.00 95.12 68 LEU A CA 1
ATOM 538 C C . LEU A 1 68 ? 28.234 2.786 -8.252 1.00 95.12 68 LEU A C 1
ATOM 540 O O . LEU A 1 68 ? 27.231 2.349 -8.813 1.00 95.12 68 LEU A O 1
ATOM 544 N N . SER A 1 69 ? 28.615 2.368 -7.046 1.00 90.31 69 SER A N 1
ATOM 545 C CA . SER A 1 69 ? 27.806 1.463 -6.221 1.00 90.31 69 SER A CA 1
ATOM 546 C C . SER A 1 69 ? 26.967 2.275 -5.239 1.00 90.31 69 SER A C 1
ATOM 548 O O . SER A 1 69 ? 27.505 3.091 -4.489 1.00 90.31 69 SER A O 1
ATOM 550 N N . SER A 1 70 ? 25.654 2.056 -5.240 1.00 89.56 70 SER A N 1
ATOM 551 C CA . SER A 1 70 ? 24.697 2.747 -4.374 1.00 89.56 70 SER A CA 1
ATOM 552 C C . SER A 1 70 ? 23.756 1.754 -3.697 1.00 89.56 70 SER A C 1
ATOM 554 O O . SER A 1 70 ? 23.590 0.626 -4.154 1.00 89.56 70 SER A O 1
ATOM 556 N N . ILE A 1 71 ? 23.082 2.196 -2.631 1.00 84.44 71 ILE A N 1
ATOM 557 C CA . ILE A 1 71 ? 21.954 1.462 -2.033 1.00 84.44 71 ILE A CA 1
ATOM 558 C C . ILE A 1 71 ? 20.779 1.304 -3.011 1.00 84.44 71 ILE A C 1
ATOM 560 O O . ILE A 1 71 ? 19.961 0.411 -2.842 1.00 84.44 71 ILE A O 1
ATOM 564 N N . LEU A 1 72 ? 20.713 2.156 -4.042 1.00 76.00 72 LEU A N 1
ATOM 565 C CA . LEU A 1 72 ? 19.720 2.104 -5.121 1.00 76.00 72 LEU A CA 1
ATOM 566 C C . LEU A 1 72 ? 20.160 1.198 -6.292 1.00 76.00 72 LEU A C 1
ATOM 568 O O . LEU A 1 72 ? 19.579 1.263 -7.373 1.00 76.00 72 LEU A O 1
ATOM 572 N N . GLY A 1 73 ? 21.210 0.393 -6.099 1.00 87.75 73 GLY A N 1
ATOM 573 C CA . GLY A 1 73 ? 21.786 -0.485 -7.115 1.00 87.75 73 GLY A CA 1
ATOM 574 C C . GLY A 1 73 ? 22.925 0.155 -7.912 1.00 87.75 73 GLY A C 1
ATOM 575 O O . GLY A 1 73 ? 23.580 1.103 -7.462 1.00 87.75 73 GLY A O 1
ATOM 576 N N . ASP A 1 74 ? 23.176 -0.398 -9.098 1.00 90.69 74 ASP A N 1
ATOM 577 C CA . ASP A 1 74 ? 24.245 0.047 -9.988 1.00 90.69 74 ASP A CA 1
ATOM 578 C C . ASP A 1 74 ? 23.881 1.375 -10.659 1.00 90.69 74 ASP A C 1
ATOM 580 O O . ASP A 1 74 ? 22.887 1.491 -11.385 1.00 90.69 74 ASP A O 1
ATOM 584 N N . LEU A 1 75 ? 24.715 2.385 -10.419 1.00 95.56 75 LEU A N 1
ATOM 585 C CA . LEU A 1 75 ? 24.599 3.711 -11.010 1.00 95.56 75 LEU A CA 1
ATOM 586 C C . LEU A 1 75 ? 25.824 3.997 -11.883 1.00 95.56 75 LEU A C 1
ATOM 588 O O . LEU A 1 75 ? 26.901 3.442 -11.688 1.00 95.56 75 LEU A O 1
ATOM 592 N N . THR A 1 76 ? 25.691 4.900 -12.847 1.00 95.69 76 THR A N 1
ATOM 593 C CA . THR A 1 76 ? 26.813 5.390 -13.654 1.00 95.69 76 THR A CA 1
ATOM 594 C C . THR A 1 76 ? 26.818 6.910 -13.643 1.00 95.69 76 THR A C 1
ATOM 596 O O . THR A 1 76 ? 25.852 7.544 -14.063 1.00 95.69 76 THR A O 1
ATOM 599 N N . LEU A 1 77 ? 27.917 7.503 -13.177 1.00 96.50 77 LEU A N 1
ATOM 600 C CA . LEU A 1 77 ? 28.184 8.931 -13.307 1.00 96.50 77 LEU A CA 1
ATOM 601 C C . LEU A 1 77 ? 28.816 9.194 -14.669 1.00 96.50 77 LEU A C 1
ATOM 603 O O . LEU A 1 77 ? 29.897 8.687 -14.964 1.00 96.50 77 LEU A O 1
ATOM 607 N N . ILE A 1 78 ? 28.176 10.026 -15.477 1.00 95.44 78 ILE A N 1
ATOM 608 C CA . ILE A 1 78 ? 28.690 10.446 -16.774 1.00 95.44 78 ILE A CA 1
ATOM 609 C C . ILE A 1 78 ? 29.136 11.904 -16.656 1.00 95.44 78 ILE A C 1
ATOM 611 O O . ILE A 1 78 ? 28.331 12.803 -16.409 1.00 95.44 78 ILE A O 1
ATOM 615 N N . ASN A 1 79 ? 30.437 12.136 -16.833 1.00 95.62 79 ASN A N 1
ATOM 616 C CA . ASN A 1 79 ? 31.018 13.469 -16.965 1.00 95.62 79 ASN A CA 1
ATOM 617 C C . ASN A 1 79 ? 31.044 13.852 -18.442 1.00 95.62 79 ASN A C 1
ATOM 619 O O . ASN A 1 79 ? 31.592 13.124 -19.263 1.00 95.62 79 ASN A O 1
ATOM 623 N N . VAL A 1 80 ? 30.452 14.989 -18.770 1.00 94.88 80 VAL A N 1
ATOM 624 C CA . VAL A 1 80 ? 30.154 15.424 -20.125 1.00 94.88 80 VAL A CA 1
ATOM 625 C C . VAL A 1 80 ? 30.865 16.756 -20.398 1.00 94.88 80 VAL A C 1
ATOM 627 O O . VAL A 1 80 ? 30.811 17.709 -19.617 1.00 94.88 80 VAL A O 1
ATOM 630 N N . SER A 1 81 ? 31.555 16.854 -21.529 1.00 93.44 81 SER A N 1
ATOM 631 C CA . SER A 1 81 ? 32.277 18.051 -21.967 1.00 93.44 81 SER A CA 1
ATOM 632 C C . SER A 1 81 ? 31.843 18.444 -23.376 1.00 93.44 81 SER A C 1
ATOM 634 O O . SER A 1 81 ? 31.704 17.596 -24.254 1.00 93.44 81 SER A O 1
ATOM 636 N N . ASN A 1 82 ? 31.563 19.734 -23.569 1.00 85.38 82 ASN A N 1
ATOM 637 C CA . ASN A 1 82 ? 31.069 20.262 -24.837 1.00 85.38 82 ASN A CA 1
ATOM 638 C C . ASN A 1 82 ? 32.161 20.154 -25.917 1.00 85.38 82 ASN A C 1
ATOM 640 O O . ASN A 1 82 ? 33.277 20.629 -25.701 1.00 85.38 82 ASN A O 1
ATOM 644 N N . ILE A 1 83 ? 31.843 19.520 -27.049 1.00 75.00 83 ILE A N 1
ATOM 645 C CA . ILE A 1 83 ? 32.752 19.395 -28.199 1.00 75.00 83 ILE A CA 1
ATOM 646 C C . ILE A 1 83 ? 32.679 20.659 -29.078 1.00 75.00 83 ILE A C 1
ATOM 648 O O . ILE A 1 83 ? 33.688 21.090 -29.637 1.00 75.00 83 ILE A O 1
ATOM 652 N N . ASP A 1 84 ? 31.516 21.314 -29.136 1.00 64.25 84 ASP A N 1
ATOM 653 C CA . ASP A 1 84 ? 31.192 22.338 -30.137 1.00 64.25 84 ASP A CA 1
ATOM 654 C C . ASP A 1 84 ? 31.692 23.751 -29.801 1.00 64.25 84 ASP A C 1
ATOM 656 O O . ASP A 1 84 ? 31.570 24.671 -30.613 1.00 64.25 84 ASP A O 1
ATOM 660 N N . SER A 1 85 ? 32.332 23.948 -28.646 1.00 53.66 85 SER A N 1
ATOM 661 C CA . SER A 1 85 ? 32.995 25.219 -28.320 1.00 53.66 85 SER A CA 1
ATOM 662 C C . SER A 1 85 ? 34.371 25.399 -28.981 1.00 53.66 85 SER A C 1
ATOM 664 O O . SER A 1 85 ? 35.032 26.396 -28.706 1.00 53.66 85 SER A O 1
ATOM 666 N N . LEU A 1 86 ? 34.826 24.469 -29.833 1.00 48.66 86 LEU A N 1
ATOM 667 C CA . LEU A 1 86 ? 36.176 24.501 -30.422 1.00 48.66 86 LEU A CA 1
ATOM 668 C C . LEU A 1 86 ? 36.248 24.751 -31.939 1.00 48.66 86 LEU A C 1
ATOM 670 O O . LEU A 1 86 ? 37.358 24.906 -32.431 1.00 48.66 86 LEU A O 1
ATOM 674 N N . ASN A 1 87 ? 35.129 24.838 -32.677 1.00 45.72 87 ASN A N 1
ATOM 675 C CA . ASN A 1 87 ? 35.167 24.939 -34.152 1.00 45.72 87 ASN A CA 1
ATOM 676 C C . ASN A 1 87 ? 34.195 25.948 -34.795 1.00 45.72 87 ASN A C 1
ATOM 678 O O . ASN A 1 87 ? 33.911 25.858 -35.989 1.00 45.72 87 ASN A O 1
ATOM 682 N N . ARG A 1 88 ? 33.706 26.955 -34.060 1.00 38.59 88 ARG A N 1
ATOM 683 C CA . ARG A 1 88 ? 33.185 28.150 -34.745 1.00 38.59 88 ARG A CA 1
ATOM 684 C C . ARG A 1 88 ? 34.356 29.063 -35.075 1.00 38.59 88 ARG A C 1
ATOM 686 O O . ARG A 1 88 ? 34.793 29.827 -34.220 1.00 38.59 88 ARG A O 1
ATOM 693 N N . ASP A 1 89 ? 34.828 28.971 -36.316 1.00 40.09 89 ASP A N 1
ATOM 694 C CA . ASP A 1 89 ? 35.625 30.007 -36.969 1.00 40.09 89 ASP A CA 1
ATOM 695 C C . ASP A 1 89 ? 34.847 31.331 -36.916 1.00 40.09 89 ASP A C 1
ATOM 697 O O . ASP A 1 89 ? 34.010 31.638 -37.767 1.00 40.09 89 ASP A O 1
ATOM 701 N N . ILE A 1 90 ? 35.086 32.104 -35.860 1.00 39.75 90 ILE A N 1
ATOM 702 C CA . ILE A 1 90 ? 34.717 33.512 -35.800 1.00 39.75 90 ILE A CA 1
ATOM 703 C C . ILE A 1 90 ? 35.795 34.250 -36.603 1.00 39.75 90 ILE A C 1
ATOM 705 O O . ILE A 1 90 ? 36.979 34.098 -36.290 1.00 39.75 90 ILE A O 1
ATOM 709 N N . PRO A 1 91 ? 35.430 35.037 -37.632 1.00 40.16 91 PRO A N 1
ATOM 710 C CA . PRO A 1 91 ? 36.381 35.868 -38.350 1.00 40.16 91 PRO A CA 1
ATOM 711 C C . PRO A 1 91 ? 37.087 36.790 -37.358 1.00 40.16 91 PRO A C 1
ATOM 713 O O . PRO A 1 91 ? 36.452 37.577 -36.656 1.00 40.16 91 PRO A O 1
ATOM 716 N N . SER A 1 92 ? 38.405 36.645 -37.288 1.00 43.88 92 SER A N 1
ATOM 717 C CA . SER A 1 92 ? 39.285 37.507 -36.519 1.00 43.88 92 SER A CA 1
ATOM 718 C C . SER A 1 92 ? 39.227 38.916 -37.096 1.00 43.88 92 SER A C 1
ATOM 720 O O . SER A 1 92 ? 39.894 39.187 -38.086 1.00 43.88 92 SER A O 1
ATOM 722 N N . ASP A 1 93 ? 38.476 39.805 -36.454 1.00 41.47 93 ASP A N 1
ATOM 723 C CA . ASP A 1 93 ? 38.782 41.228 -36.462 1.00 41.47 93 ASP A CA 1
ATOM 724 C C . ASP A 1 93 ? 38.421 41.860 -35.112 1.00 41.47 93 ASP A C 1
ATOM 726 O O . ASP A 1 93 ? 37.261 42.051 -34.769 1.00 41.47 93 ASP A O 1
ATOM 730 N N . THR A 1 94 ? 39.495 42.175 -34.385 1.00 45.75 94 THR A N 1
ATOM 731 C CA . THR A 1 94 ? 39.698 43.368 -33.554 1.00 45.75 94 THR A CA 1
ATOM 732 C C . THR A 1 94 ? 38.661 43.675 -32.468 1.00 45.75 94 THR A C 1
ATOM 734 O O . THR A 1 94 ? 37.574 44.149 -32.762 1.00 45.75 94 THR A O 1
ATOM 737 N N . ILE A 1 95 ? 39.069 43.542 -31.200 1.00 36.09 95 ILE A N 1
ATOM 738 C CA . ILE A 1 95 ? 39.092 44.624 -30.193 1.00 36.09 95 ILE A CA 1
ATOM 739 C C . ILE A 1 95 ? 39.907 44.115 -28.991 1.00 36.09 95 ILE A C 1
ATOM 741 O O . ILE A 1 95 ? 39.534 43.168 -28.302 1.00 36.09 95 ILE A O 1
ATOM 745 N N . GLU A 1 96 ? 41.059 44.750 -28.777 1.00 45.53 96 GLU A N 1
ATOM 746 C CA . GLU A 1 96 ? 41.768 44.773 -27.499 1.00 45.53 96 GLU A CA 1
ATOM 747 C C . GLU A 1 96 ? 40.879 45.450 -26.451 1.00 45.53 96 GLU A C 1
ATOM 749 O O . GLU A 1 96 ? 40.335 46.515 -26.736 1.00 45.53 96 GLU A O 1
ATOM 754 N N . THR A 1 97 ? 40.767 44.898 -25.241 1.00 37.22 97 THR A N 1
ATOM 755 C CA . THR A 1 97 ? 41.036 45.638 -23.988 1.00 37.22 97 THR A CA 1
ATOM 756 C C . THR A 1 97 ? 40.871 44.746 -22.751 1.00 37.22 97 THR A C 1
ATOM 758 O O . THR A 1 97 ? 39.831 44.144 -22.515 1.00 37.22 97 THR A O 1
ATOM 761 N N . GLU A 1 98 ? 41.977 44.652 -22.013 1.00 38.06 98 GLU A N 1
ATOM 762 C CA . GLU A 1 98 ? 42.132 44.607 -20.552 1.00 38.06 98 GLU A CA 1
ATOM 763 C C . GLU A 1 98 ? 41.073 43.894 -19.685 1.00 38.06 98 GLU A C 1
ATOM 765 O O . GLU A 1 98 ? 39.983 44.388 -19.412 1.00 38.06 98 GLU A O 1
ATOM 770 N N . LEU A 1 99 ? 41.496 42.756 -19.121 1.00 39.06 99 LEU A N 1
ATOM 771 C CA . LEU A 1 99 ? 40.919 42.149 -17.924 1.00 39.06 99 LEU A CA 1
ATOM 772 C C . LEU A 1 99 ? 41.446 42.875 -16.678 1.00 39.06 99 LEU A C 1
ATOM 774 O O . LEU A 1 99 ? 42.528 42.547 -16.188 1.00 39.06 99 LEU A O 1
ATOM 778 N N . GLU A 1 100 ? 40.664 43.810 -16.136 1.00 37.12 100 GLU A N 1
ATOM 779 C CA . GLU A 1 100 ? 40.790 44.200 -14.732 1.00 37.12 100 GLU A CA 1
ATOM 780 C C . GLU A 1 100 ? 39.845 43.379 -13.845 1.00 37.12 100 GLU A C 1
ATOM 782 O O . GLU A 1 100 ? 38.637 43.249 -14.049 1.00 37.12 100 GLU A O 1
ATOM 787 N N . LEU A 1 101 ? 40.501 42.787 -12.860 1.00 48.53 101 LEU A N 1
ATOM 788 C CA . LEU A 1 101 ? 40.055 41.944 -11.772 1.00 48.53 101 LEU A CA 1
ATOM 789 C C . LEU A 1 101 ? 39.141 42.742 -10.823 1.00 48.53 101 LEU A C 1
ATOM 791 O O . LEU A 1 101 ? 39.624 43.603 -10.092 1.00 48.53 101 LEU A O 1
ATOM 795 N N . PHE A 1 102 ? 37.834 42.461 -10.804 1.00 39.34 102 PHE A N 1
ATOM 796 C CA . PHE A 1 102 ? 36.932 43.083 -9.830 1.00 39.34 102 PHE A CA 1
ATOM 797 C C . PHE A 1 102 ? 36.942 42.346 -8.490 1.00 39.34 102 PHE A C 1
ATOM 799 O O . PHE A 1 102 ? 36.515 41.198 -8.361 1.00 39.34 102 PHE A O 1
ATOM 806 N N . ASP A 1 103 ? 37.432 43.088 -7.505 1.00 36.19 103 ASP A N 1
ATOM 807 C CA . ASP A 1 103 ? 37.446 42.823 -6.077 1.00 36.19 103 ASP A CA 1
ATOM 808 C C . ASP A 1 103 ? 36.023 42.918 -5.489 1.00 36.19 103 ASP A C 1
ATOM 810 O O . ASP A 1 103 ? 35.277 43.875 -5.727 1.00 36.19 103 ASP A O 1
ATOM 814 N N . LEU A 1 104 ? 35.641 41.912 -4.705 1.00 37.94 104 LEU A N 1
ATOM 815 C CA . LEU A 1 104 ? 34.359 41.823 -4.006 1.00 37.94 104 LEU A CA 1
ATOM 816 C C . LEU A 1 104 ? 34.324 42.814 -2.834 1.00 37.94 104 LEU A C 1
ATOM 818 O O . LEU A 1 104 ? 34.915 42.568 -1.784 1.00 37.94 104 LEU A O 1
ATOM 822 N N . THR A 1 105 ? 33.537 43.885 -2.952 1.00 32.69 105 THR A N 1
ATOM 823 C CA . THR A 1 105 ? 33.084 44.655 -1.783 1.00 32.69 105 THR A CA 1
ATOM 824 C C . THR A 1 105 ? 31.562 44.693 -1.705 1.00 32.69 105 THR A C 1
ATOM 826 O O . THR A 1 105 ? 30.862 45.144 -2.606 1.00 32.69 105 THR A O 1
ATOM 829 N N . ILE A 1 106 ? 31.052 44.174 -0.587 1.00 48.06 106 ILE A N 1
ATOM 830 C CA . ILE A 1 106 ? 29.634 44.123 -0.222 1.00 48.06 106 ILE A CA 1
ATOM 831 C C . ILE A 1 106 ? 29.185 45.527 0.214 1.00 48.06 106 ILE A C 1
ATOM 833 O O . ILE A 1 106 ? 29.732 46.042 1.197 1.00 48.06 106 ILE A O 1
ATOM 837 N N . PRO A 1 107 ? 28.156 46.140 -0.400 1.00 35.50 107 PRO A N 1
ATOM 838 C CA . PRO A 1 107 ? 27.541 47.323 0.171 1.00 35.50 107 PRO A CA 1
ATOM 839 C C . PRO A 1 107 ? 26.488 46.929 1.211 1.00 35.50 107 PRO A C 1
ATOM 841 O O . PRO A 1 107 ? 25.539 46.188 0.956 1.00 35.50 107 PRO A O 1
ATOM 844 N N . LYS A 1 108 ? 26.662 47.483 2.413 1.00 43.03 108 LYS A N 1
ATOM 845 C CA . LYS A 1 108 ? 25.617 47.572 3.431 1.00 43.03 108 LYS A CA 1
ATOM 846 C C . LYS A 1 108 ? 24.459 48.428 2.907 1.00 43.03 108 LYS A C 1
ATOM 848 O O . LYS A 1 108 ? 24.668 49.477 2.306 1.00 43.03 108 LYS A O 1
ATOM 853 N N . THR A 1 109 ? 23.255 47.960 3.219 1.00 44.88 109 THR A N 1
ATOM 854 C CA . THR A 1 109 ? 21.941 48.618 3.141 1.00 44.88 109 THR A CA 1
ATOM 855 C C . THR A 1 109 ? 21.941 50.147 3.243 1.00 44.88 109 THR A C 1
ATOM 857 O O . THR A 1 109 ? 22.586 50.690 4.145 1.00 44.88 109 THR A O 1
ATOM 860 N N . PRO A 1 110 ? 20.994 50.795 2.543 1.00 40.50 110 PRO A N 1
ATOM 861 C CA . PRO A 1 110 ? 20.272 51.907 3.141 1.00 40.50 110 PRO A CA 1
ATOM 862 C C . PRO A 1 110 ? 18.746 51.738 3.080 1.00 40.50 110 PRO A C 1
ATOM 864 O O . PRO A 1 110 ? 18.153 51.371 2.070 1.00 40.50 110 PRO A O 1
ATOM 867 N N . LYS A 1 111 ? 18.125 52.073 4.214 1.00 50.59 111 LYS A N 1
ATOM 868 C CA . LYS A 1 111 ? 16.731 52.508 4.335 1.00 50.59 111 LYS A CA 1
ATOM 869 C C . LYS A 1 111 ? 16.516 53.767 3.485 1.00 50.59 111 LYS A C 1
ATOM 871 O O . LYS A 1 111 ? 17.326 54.677 3.604 1.00 50.59 111 LYS A O 1
ATOM 876 N N . HIS A 1 112 ? 15.401 53.867 2.764 1.00 34.94 112 HIS A N 1
ATOM 877 C CA . HIS A 1 112 ? 14.649 55.119 2.566 1.00 34.94 112 HIS A CA 1
ATOM 878 C C . HIS A 1 112 ? 13.253 54.774 2.019 1.00 34.94 112 HIS A C 1
ATOM 880 O O . HIS A 1 112 ? 13.119 53.944 1.131 1.00 34.94 112 HIS A O 1
ATOM 886 N N . ASN A 1 113 ? 12.215 55.115 2.782 1.00 38.22 113 ASN A N 1
ATOM 887 C CA . ASN A 1 113 ? 11.313 56.264 2.610 1.00 38.22 113 ASN A CA 1
ATOM 888 C C . ASN A 1 113 ? 10.399 56.178 1.388 1.00 38.22 113 ASN A C 1
ATOM 890 O O . ASN A 1 113 ? 10.807 56.326 0.244 1.00 38.22 113 ASN A O 1
ATOM 894 N N . ILE A 1 114 ? 9.131 56.008 1.741 1.00 43.44 114 ILE A N 1
ATOM 895 C CA . ILE A 1 114 ? 7.927 56.222 0.958 1.00 43.44 114 ILE A CA 1
ATOM 896 C C . ILE A 1 114 ? 7.849 57.707 0.594 1.00 43.44 114 ILE A C 1
ATOM 898 O O . ILE A 1 114 ? 7.857 58.534 1.499 1.00 43.44 114 ILE A O 1
ATOM 902 N N . ASP A 1 115 ? 7.719 58.020 -0.695 1.00 36.72 115 ASP A N 1
ATOM 903 C CA . ASP A 1 115 ? 6.936 59.168 -1.155 1.00 36.72 115 ASP A CA 1
ATOM 904 C C . ASP A 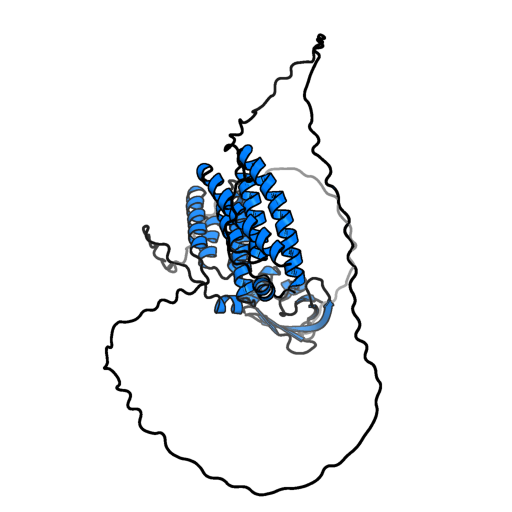1 115 ? 6.472 58.984 -2.615 1.00 36.72 115 ASP A C 1
ATOM 906 O O . ASP A 1 115 ? 7.257 58.936 -3.556 1.00 36.72 115 ASP A O 1
ATOM 910 N N . LYS A 1 116 ? 5.150 58.828 -2.743 1.00 50.91 116 LYS A N 1
ATOM 911 C CA . LYS A 1 116 ? 4.229 59.473 -3.694 1.00 50.91 116 LYS A CA 1
ATOM 912 C C . LYS A 1 116 ? 4.754 59.882 -5.087 1.00 50.91 116 LYS A C 1
ATOM 914 O O . LYS A 1 116 ? 5.308 60.965 -5.230 1.00 50.91 116 LYS A O 1
ATOM 919 N N . ILE A 1 117 ? 4.379 59.116 -6.120 1.00 36.16 117 ILE A N 1
ATOM 920 C CA . ILE A 1 117 ? 4.257 59.547 -7.534 1.00 36.16 117 ILE A CA 1
ATOM 921 C C . ILE A 1 117 ? 3.076 58.750 -8.126 1.00 36.16 117 ILE A C 1
ATOM 923 O O . ILE A 1 117 ? 3.081 57.526 -8.083 1.00 36.16 117 ILE A O 1
ATOM 927 N N . GLU A 1 118 ? 1.903 59.366 -8.261 1.00 38.75 118 GLU A N 1
ATOM 928 C CA . GLU A 1 118 ? 1.322 59.898 -9.511 1.00 38.75 118 GLU A CA 1
ATOM 929 C C . GLU A 1 118 ? 1.010 58.848 -10.596 1.00 38.75 118 GLU A C 1
ATOM 931 O O . GLU A 1 118 ? 1.875 58.199 -11.172 1.00 38.75 118 GLU A O 1
ATOM 936 N N . SER A 1 119 ? -0.300 58.723 -10.827 1.00 46.44 119 SER A N 1
ATOM 937 C CA . SER A 1 119 ? -1.004 57.921 -11.827 1.00 46.44 119 SER A CA 1
ATOM 938 C C . SER A 1 119 ? -0.669 58.341 -13.259 1.00 46.44 119 SER A C 1
ATOM 940 O O . SER A 1 119 ? -0.678 59.540 -13.536 1.00 46.44 119 SER A O 1
ATOM 942 N N . PRO A 1 120 ? -0.601 57.380 -14.197 1.00 44.06 120 PRO A N 1
ATOM 943 C CA . PRO A 1 120 ? -1.022 57.638 -15.564 1.00 44.06 120 PRO A CA 1
ATOM 944 C C . PRO A 1 120 ? -2.123 56.673 -16.028 1.00 44.06 120 PRO A C 1
ATOM 946 O O . PRO A 1 120 ? -2.016 55.455 -15.936 1.00 44.06 120 PRO A O 1
ATOM 949 N N . GLU A 1 121 ? -3.196 57.313 -16.484 1.00 32.94 121 GLU A N 1
ATOM 950 C CA . GLU A 1 121 ? -3.953 57.060 -17.713 1.00 32.94 121 GLU A CA 1
ATOM 951 C C . GLU A 1 121 ? -4.207 55.620 -18.188 1.00 32.94 121 GLU A C 1
ATOM 953 O O . GLU A 1 121 ? -3.327 54.851 -18.565 1.00 32.94 121 GLU A O 1
ATOM 958 N N . SER A 1 122 ? -5.508 55.348 -18.292 1.00 48.81 122 SER A N 1
ATOM 959 C CA . SER A 1 122 ? -6.150 54.290 -19.061 1.00 48.81 122 SER A CA 1
ATOM 960 C C . SER A 1 122 ? -5.636 54.219 -20.500 1.00 48.81 122 SER A C 1
ATOM 962 O O . SER A 1 122 ? -5.868 55.138 -21.289 1.00 48.81 122 SER A O 1
ATOM 964 N N . VAL A 1 123 ? -5.032 53.086 -20.853 1.00 34.09 123 VAL A N 1
ATOM 965 C CA . VAL A 1 123 ? -4.808 52.691 -22.244 1.00 34.09 123 VAL A CA 1
ATOM 966 C C . VAL A 1 123 ? -5.806 51.593 -22.591 1.00 34.09 123 VAL A C 1
ATOM 968 O O . VAL A 1 123 ? -5.758 50.485 -22.062 1.00 34.09 123 VAL A O 1
ATOM 971 N N . ASP A 1 124 ? -6.730 51.959 -23.470 1.00 40.88 124 ASP A N 1
ATOM 972 C CA . ASP A 1 124 ? -7.682 51.089 -24.146 1.00 40.88 124 ASP A CA 1
ATOM 973 C C . ASP A 1 124 ? -6.922 50.298 -25.224 1.00 40.88 124 ASP A C 1
ATOM 975 O O . ASP A 1 124 ? -6.411 50.880 -26.185 1.00 40.88 124 ASP A O 1
ATOM 979 N N . ILE A 1 125 ? -6.772 48.982 -25.039 1.00 37.78 125 ILE A N 1
ATOM 980 C CA . ILE A 1 125 ? -6.185 48.087 -26.045 1.00 37.78 125 ILE A CA 1
ATOM 981 C C . ILE A 1 125 ? -7.158 46.941 -26.308 1.00 37.78 125 ILE A C 1
ATOM 983 O O . ILE A 1 125 ? -7.125 45.887 -25.679 1.00 37.78 125 ILE A O 1
ATOM 987 N N . SER A 1 126 ? -8.007 47.175 -27.303 1.00 39.88 126 SER A N 1
ATOM 988 C CA . SER A 1 126 ? -8.697 46.153 -28.081 1.00 39.88 126 SER A CA 1
ATOM 989 C C . SER A 1 126 ? -7.669 45.294 -28.826 1.00 39.88 126 SER A C 1
ATOM 991 O O . SER A 1 126 ? -6.994 45.795 -29.726 1.00 39.88 126 SER A O 1
ATOM 993 N N . PHE A 1 127 ? -7.592 43.998 -28.515 1.00 35.59 127 PHE A N 1
ATOM 994 C CA . PHE A 1 127 ? -6.923 43.014 -29.367 1.00 35.59 127 PHE A CA 1
ATOM 995 C C . PHE A 1 127 ? -7.810 41.781 -29.566 1.00 35.59 127 PHE A C 1
ATOM 997 O O . PHE A 1 127 ? -8.213 41.119 -28.615 1.00 35.59 127 PHE A O 1
ATOM 1004 N N . ASN A 1 128 ? -8.121 41.540 -30.840 1.00 37.22 128 ASN A N 1
ATOM 1005 C CA . ASN A 1 128 ? -8.938 40.457 -31.376 1.00 37.22 128 ASN A CA 1
ATOM 1006 C C . ASN A 1 128 ? -8.392 39.069 -31.013 1.00 37.22 128 ASN A C 1
ATOM 1008 O O . ASN A 1 128 ? -7.240 38.759 -31.322 1.00 37.22 128 ASN A O 1
ATOM 1012 N N . GLU A 1 129 ? -9.267 38.208 -30.496 1.00 38.47 129 GLU A N 1
ATOM 1013 C CA . GLU A 1 129 ? -9.093 36.754 -30.508 1.00 38.47 129 GLU A CA 1
ATOM 1014 C C . GLU A 1 129 ? -9.244 36.199 -31.937 1.00 38.47 129 GLU A C 1
ATOM 1016 O O . GLU A 1 129 ? -10.235 36.495 -32.614 1.00 38.47 129 GLU A O 1
ATOM 1021 N N . PRO A 1 130 ? -8.323 35.342 -32.410 1.00 38.84 130 PRO A N 1
ATOM 1022 C CA . PRO A 1 130 ? -8.603 34.443 -33.514 1.00 38.84 130 PRO A CA 1
ATOM 1023 C C . PRO A 1 130 ? -9.352 33.212 -32.988 1.00 38.84 130 PRO A C 1
ATOM 1025 O O . PRO A 1 130 ? -8.813 32.378 -32.264 1.00 38.84 130 PRO A O 1
ATOM 1028 N N . SER A 1 131 ? -10.612 33.108 -33.395 1.00 40.84 131 SER A N 1
ATOM 1029 C CA . SER A 1 131 ? -11.474 31.946 -33.216 1.00 40.84 131 SER A CA 1
ATOM 1030 C C . SER A 1 131 ? -10.991 30.789 -34.096 1.00 40.84 131 SER A C 1
ATOM 1032 O O . SER A 1 131 ? -11.107 30.828 -35.320 1.00 40.84 131 SER A O 1
ATOM 1034 N N . ALA A 1 132 ? -10.474 29.738 -33.462 1.00 51.06 132 ALA A N 1
ATOM 1035 C CA . ALA A 1 132 ? -10.393 28.399 -34.035 1.00 51.06 132 ALA A CA 1
ATOM 1036 C C . ALA A 1 132 ? -11.331 27.475 -33.234 1.00 51.06 132 ALA A C 1
ATOM 1038 O O . ALA A 1 132 ? -11.475 27.665 -32.024 1.00 51.06 132 ALA A O 1
ATOM 1039 N N . PRO A 1 133 ? -12.029 26.536 -33.893 1.00 39.34 133 PRO A N 1
ATOM 1040 C CA . PRO A 1 133 ? -13.172 25.846 -33.314 1.00 39.34 133 PRO A CA 1
ATOM 1041 C C . PRO A 1 133 ? -12.722 24.877 -32.222 1.00 39.34 133 PRO A C 1
ATOM 1043 O O . PRO A 1 133 ? -11.987 23.926 -32.470 1.00 39.34 133 PRO A O 1
ATOM 1046 N N . MET A 1 134 ? -13.196 25.144 -31.009 1.00 34.06 134 MET A N 1
ATOM 1047 C CA . MET A 1 134 ? -13.153 24.232 -29.878 1.00 34.06 134 MET A CA 1
ATOM 1048 C C . MET A 1 134 ? -13.994 23.001 -30.242 1.00 34.06 134 MET A C 1
ATOM 1050 O O . MET A 1 134 ? -15.203 23.124 -30.449 1.00 34.06 134 MET A O 1
ATOM 1054 N N . GLU A 1 135 ? -13.359 21.835 -30.381 1.00 36.75 135 GLU A N 1
ATOM 1055 C CA . GLU A 1 135 ? -14.073 20.564 -30.507 1.00 36.75 135 GLU A CA 1
ATOM 1056 C C . GLU A 1 135 ? -14.861 20.323 -29.219 1.00 36.75 135 GLU A C 1
ATOM 1058 O O . GLU A 1 135 ? -14.322 20.101 -28.134 1.00 36.75 135 GLU A O 1
ATOM 1063 N N . LEU A 1 136 ? -16.174 20.452 -29.370 1.00 31.67 136 LEU A N 1
ATOM 1064 C CA . LEU A 1 136 ? -17.195 20.197 -28.379 1.00 31.67 136 LEU A CA 1
ATOM 1065 C C . LEU A 1 136 ? -17.209 18.691 -28.086 1.00 31.67 136 LEU A C 1
ATOM 1067 O O . LEU A 1 136 ? -17.875 17.929 -28.781 1.00 31.67 136 LEU A O 1
ATOM 1071 N N . PHE A 1 137 ? -16.466 18.248 -27.073 1.00 34.47 137 PHE A N 1
ATOM 1072 C CA . PHE A 1 137 ? -16.730 16.941 -26.481 1.00 34.47 137 PHE A CA 1
ATOM 1073 C C . PHE A 1 137 ? -18.078 17.031 -25.773 1.00 34.47 137 PHE A C 1
ATOM 1075 O O . PHE A 1 137 ? -18.212 17.717 -24.760 1.00 34.47 137 PHE A O 1
ATOM 1082 N N . GLU A 1 138 ? -19.084 16.390 -26.369 1.00 32.53 138 GLU A N 1
ATOM 1083 C CA . GLU A 1 138 ? -20.423 16.264 -25.810 1.00 32.53 138 GLU A CA 1
ATOM 1084 C C . GLU A 1 138 ? -20.334 15.754 -24.373 1.00 32.53 138 GLU A C 1
ATOM 1086 O O . GLU A 1 138 ? -19.882 14.640 -24.090 1.00 32.53 138 GLU A O 1
ATOM 1091 N N . GLU A 1 139 ? -20.782 16.608 -23.457 1.00 39.91 139 GLU A N 1
ATOM 1092 C CA . GLU A 1 139 ? -21.018 16.286 -22.064 1.00 39.91 139 GLU A CA 1
ATOM 1093 C C . GLU A 1 139 ? -22.151 15.256 -22.022 1.00 39.91 139 GLU A C 1
ATOM 1095 O O . GLU A 1 139 ? -23.339 15.576 -21.978 1.00 39.91 139 GLU A O 1
ATOM 1100 N N . THR A 1 140 ? -21.769 13.984 -22.138 1.00 33.16 140 THR A N 1
ATOM 1101 C CA . THR A 1 140 ? -22.714 12.879 -22.068 1.00 33.16 140 THR A CA 1
ATOM 1102 C C . THR A 1 140 ? -23.175 12.792 -20.620 1.00 33.16 140 THR A C 1
ATOM 1104 O O . THR A 1 140 ? -22.477 12.287 -19.740 1.00 33.16 140 THR A O 1
ATOM 1107 N N . THR A 1 141 ? -24.357 13.341 -20.370 1.00 38.78 141 THR A N 1
ATOM 1108 C CA . THR A 1 141 ? -25.128 13.148 -19.147 1.00 38.78 141 THR A CA 1
ATOM 1109 C C . THR A 1 141 ? -25.596 11.695 -19.109 1.00 38.78 141 THR A C 1
ATOM 1111 O O . THR A 1 141 ? -26.693 11.354 -19.535 1.00 38.78 141 THR A O 1
ATOM 1114 N N . LEU A 1 142 ? -24.716 10.804 -18.650 1.00 36.75 142 LEU A N 1
ATOM 1115 C CA . LEU A 1 142 ? -25.077 9.429 -18.328 1.00 36.75 142 LEU A CA 1
ATOM 1116 C C . LEU A 1 142 ? -25.788 9.423 -16.977 1.00 36.75 142 LEU A C 1
ATOM 1118 O O . LEU A 1 142 ? -25.172 9.532 -15.915 1.00 36.75 142 LEU A O 1
ATOM 1122 N N . GLU A 1 143 ? -27.112 9.334 -17.059 1.00 41.41 143 GLU A N 1
ATOM 1123 C CA . GLU A 1 143 ? -27.958 8.877 -15.969 1.00 41.41 143 GLU A CA 1
ATOM 1124 C C . GLU A 1 143 ? -27.488 7.506 -15.465 1.00 41.41 143 GLU A C 1
ATOM 1126 O O . GLU A 1 143 ? -26.949 6.673 -16.193 1.00 41.41 143 GLU A O 1
ATOM 1131 N N . THR A 1 144 ? -27.691 7.322 -14.168 1.00 46.84 144 THR A N 1
ATOM 1132 C CA . THR A 1 144 ? -27.382 6.155 -13.351 1.00 46.84 144 THR A CA 1
ATOM 1133 C C . THR A 1 144 ? -27.797 4.833 -13.999 1.00 46.84 144 THR A C 1
ATOM 1135 O O . THR A 1 144 ? -28.972 4.488 -13.954 1.00 46.84 144 THR A O 1
ATOM 1138 N N . ASP A 1 145 ? -26.838 4.059 -14.513 1.00 41.94 145 ASP A N 1
ATOM 1139 C CA . ASP A 1 145 ? -26.951 2.600 -14.571 1.00 41.94 145 ASP A CA 1
ATOM 1140 C C . ASP A 1 145 ? -25.592 1.910 -14.809 1.00 41.94 145 ASP A C 1
ATOM 1142 O O . ASP A 1 145 ? -24.929 2.124 -15.818 1.00 41.94 145 ASP A O 1
ATOM 1146 N N . LYS A 1 146 ? -25.252 1.014 -13.870 1.00 53.03 146 LYS A N 1
ATOM 1147 C CA . LYS A 1 146 ? -24.216 -0.042 -13.891 1.00 53.03 146 LYS A CA 1
ATOM 1148 C C . LYS A 1 146 ? -22.741 0.385 -13.964 1.00 53.03 146 LYS A C 1
ATOM 1150 O O . LYS A 1 146 ? -22.249 0.879 -14.969 1.00 53.03 146 LYS A O 1
ATOM 1155 N N . HIS A 1 147 ? -22.012 0.016 -12.906 1.00 65.38 147 HIS A N 1
ATOM 1156 C CA . HIS A 1 147 ? -20.550 -0.046 -12.827 1.00 65.38 147 HIS A CA 1
ATOM 1157 C C . HIS A 1 147 ? -19.976 -0.924 -13.954 1.00 65.38 147 HIS A C 1
ATOM 1159 O O . HIS A 1 147 ? -19.805 -2.131 -13.788 1.00 65.38 147 HIS A O 1
ATOM 1165 N N . THR A 1 148 ? -19.718 -0.348 -15.126 1.00 81.56 148 THR A N 1
ATOM 1166 C CA . THR A 1 148 ? -18.950 -1.008 -16.186 1.00 81.56 148 THR A CA 1
ATOM 1167 C C . THR A 1 148 ? -17.469 -0.979 -15.815 1.00 81.56 148 THR A C 1
ATOM 1169 O O . THR A 1 148 ? -16.911 0.114 -15.747 1.00 81.56 148 THR A O 1
ATOM 1172 N N . PRO A 1 149 ? -16.810 -2.125 -15.580 1.00 87.50 149 PRO A N 1
ATOM 1173 C CA . PRO A 1 149 ? -15.405 -2.138 -15.191 1.00 87.50 149 PRO A CA 1
ATOM 1174 C C . PRO A 1 149 ? -14.529 -1.393 -16.206 1.00 87.50 149 PRO A C 1
ATOM 1176 O O . PRO A 1 149 ? -14.688 -1.557 -17.417 1.00 87.50 149 PRO A O 1
ATOM 1179 N N . ILE A 1 150 ? -13.600 -0.586 -15.706 1.00 91.19 150 ILE A N 1
ATOM 1180 C CA . ILE A 1 150 ? -12.565 0.076 -16.494 1.00 91.19 150 ILE A CA 1
ATOM 1181 C C . ILE A 1 150 ? -11.388 -0.890 -16.556 1.00 91.19 150 ILE A C 1
ATOM 1183 O O . ILE A 1 150 ? -10.659 -1.076 -15.581 1.00 91.19 150 ILE A O 1
ATOM 1187 N N . TYR A 1 151 ? -11.243 -1.544 -17.703 1.00 92.62 151 TYR A N 1
ATOM 1188 C CA . TYR A 1 151 ? -10.184 -2.519 -17.920 1.00 92.62 151 TYR A CA 1
ATOM 1189 C C . TYR A 1 151 ? -8.847 -1.826 -18.190 1.00 92.62 151 TYR A C 1
ATOM 1191 O O . TYR A 1 151 ? -8.738 -1.008 -19.106 1.00 92.62 151 TYR A O 1
ATOM 1199 N N . ILE A 1 152 ? -7.837 -2.202 -17.412 1.00 94.56 152 ILE A N 1
ATOM 1200 C CA . ILE A 1 152 ? -6.442 -1.833 -17.626 1.00 94.56 152 ILE A CA 1
ATOM 1201 C C . ILE A 1 152 ? -5.772 -2.992 -18.358 1.00 94.56 152 ILE A C 1
ATOM 1203 O O . ILE A 1 152 ? -5.777 -4.129 -17.881 1.00 94.56 152 ILE A O 1
ATOM 1207 N N . ASP A 1 153 ? -5.183 -2.696 -19.513 1.00 94.94 153 ASP A N 1
ATOM 1208 C CA . ASP A 1 153 ? -4.377 -3.661 -20.254 1.00 94.94 153 ASP A CA 1
ATOM 1209 C C . ASP A 1 153 ? -3.015 -3.817 -19.575 1.00 94.94 153 ASP A C 1
ATOM 1211 O O . ASP A 1 153 ? -2.056 -3.120 -19.906 1.00 94.94 153 ASP A O 1
ATOM 1215 N N . ILE A 1 154 ? -2.972 -4.674 -18.554 1.00 94.38 154 ILE A N 1
ATOM 1216 C CA . ILE A 1 154 ? -1.809 -4.795 -17.676 1.00 94.38 154 ILE A CA 1
ATOM 1217 C C . ILE A 1 154 ? -0.544 -5.178 -18.437 1.00 94.38 154 ILE A C 1
ATOM 1219 O O . ILE A 1 154 ? 0.494 -4.605 -18.145 1.00 94.38 154 ILE A O 1
ATOM 1223 N N . ASP A 1 155 ? -0.639 -6.065 -19.432 1.00 93.31 155 ASP A N 1
ATOM 1224 C CA . ASP A 1 155 ? 0.513 -6.506 -20.226 1.00 93.31 155 ASP A CA 1
ATOM 1225 C C . ASP A 1 155 ? 1.136 -5.327 -20.977 1.00 93.31 155 ASP A C 1
ATOM 1227 O O . ASP A 1 155 ? 2.350 -5.149 -20.985 1.00 93.31 155 ASP A O 1
ATOM 1231 N N . LYS A 1 156 ? 0.285 -4.484 -21.569 1.00 95.50 156 LYS A N 1
ATOM 1232 C CA . LYS A 1 156 ? 0.728 -3.300 -22.299 1.00 95.50 156 LYS A CA 1
ATOM 1233 C C . LYS A 1 156 ? 1.317 -2.249 -21.358 1.00 95.50 156 LYS A C 1
ATOM 1235 O O . LYS A 1 156 ? 2.387 -1.714 -21.624 1.00 95.50 156 LYS A O 1
ATOM 1240 N N . VAL A 1 157 ? 0.602 -1.915 -20.284 1.00 93.75 157 VAL A N 1
ATOM 1241 C CA . VAL A 1 157 ? 0.998 -0.806 -19.405 1.00 93.75 157 VAL A CA 1
ATOM 1242 C C . VAL A 1 157 ? 2.233 -1.166 -18.576 1.00 93.75 157 VAL A C 1
ATOM 1244 O O . VAL A 1 157 ? 3.104 -0.319 -18.393 1.00 93.75 157 VAL A O 1
ATOM 1247 N N . SER A 1 158 ? 2.348 -2.410 -18.099 1.00 92.75 158 SER A N 1
ATOM 1248 C CA . SER A 1 158 ? 3.531 -2.873 -17.365 1.00 92.75 158 SER A CA 1
ATOM 1249 C C . SER A 1 158 ? 4.779 -2.874 -18.256 1.00 92.75 158 SER A C 1
ATOM 1251 O O . SER A 1 158 ? 5.835 -2.418 -17.814 1.00 92.75 158 SER A O 1
ATOM 1253 N N . GLU A 1 159 ? 4.646 -3.280 -19.526 1.00 93.62 159 GLU A N 1
ATOM 1254 C CA . GLU A 1 159 ? 5.713 -3.210 -20.530 1.00 93.62 159 GLU A CA 1
ATOM 1255 C C . GLU A 1 159 ? 6.132 -1.760 -20.808 1.00 93.62 159 GLU A C 1
ATOM 1257 O O . GLU A 1 159 ? 7.325 -1.455 -20.788 1.00 93.62 159 GLU A O 1
ATOM 1262 N N . GLU A 1 160 ? 5.169 -0.849 -20.996 1.00 92.75 160 GLU A N 1
ATOM 1263 C CA . GLU A 1 160 ? 5.433 0.575 -21.251 1.00 92.75 160 GLU A CA 1
ATOM 1264 C C . GLU A 1 160 ? 6.222 1.246 -20.117 1.00 92.75 160 GLU A C 1
ATOM 1266 O O . GLU A 1 160 ? 7.078 2.093 -20.379 1.00 92.75 160 GLU A O 1
ATOM 1271 N N . ILE A 1 161 ? 5.970 0.861 -18.863 1.00 90.75 161 ILE A N 1
ATOM 1272 C CA . ILE A 1 161 ? 6.674 1.427 -17.702 1.00 90.75 161 ILE A CA 1
ATOM 1273 C C . ILE A 1 161 ? 7.868 0.576 -17.240 1.00 90.75 161 ILE A C 1
ATOM 1275 O O . ILE A 1 161 ? 8.599 0.981 -16.335 1.00 90.75 161 ILE A O 1
ATOM 1279 N N . GLY A 1 162 ? 8.106 -0.568 -17.887 1.00 92.56 162 GLY A N 1
ATOM 1280 C CA . GLY A 1 162 ? 9.269 -1.424 -17.669 1.00 92.56 162 GLY A CA 1
ATOM 1281 C C . GLY A 1 162 ? 9.255 -2.210 -16.357 1.00 92.56 162 GLY A C 1
ATOM 1282 O O . GLY A 1 162 ? 10.319 -2.411 -15.770 1.00 92.56 162 GLY A O 1
ATOM 1283 N N . ILE A 1 163 ? 8.083 -2.648 -15.888 1.00 90.62 163 ILE A N 1
ATOM 1284 C CA . ILE A 1 163 ? 7.936 -3.467 -14.671 1.00 90.62 163 ILE A CA 1
ATOM 1285 C C . ILE A 1 163 ? 7.159 -4.757 -14.952 1.00 90.62 163 ILE A C 1
ATOM 1287 O O . ILE A 1 163 ? 6.551 -4.912 -16.008 1.00 90.62 163 ILE A O 1
ATOM 1291 N N . SER A 1 164 ? 7.164 -5.706 -14.012 1.00 93.38 164 SER A N 1
ATOM 1292 C CA . SER A 1 164 ? 6.368 -6.928 -14.161 1.00 93.38 164 SER A CA 1
ATOM 1293 C C . SER A 1 164 ? 4.870 -6.675 -13.932 1.00 93.38 164 SER A C 1
ATOM 1295 O O . SER A 1 164 ? 4.479 -5.742 -13.231 1.00 93.38 164 SER A O 1
ATOM 1297 N N . ASN A 1 165 ? 4.005 -7.555 -14.450 1.00 91.12 165 ASN A N 1
ATOM 1298 C CA . ASN A 1 165 ? 2.565 -7.517 -14.150 1.00 91.12 165 ASN A CA 1
ATOM 1299 C C . ASN A 1 165 ? 2.278 -7.605 -12.639 1.00 91.12 165 ASN A C 1
ATOM 1301 O O . ASN A 1 165 ? 1.328 -6.996 -12.149 1.00 91.12 165 ASN A O 1
ATOM 1305 N N . SER A 1 166 ? 3.086 -8.362 -11.890 1.00 83.81 166 SER A N 1
ATOM 1306 C CA . SER A 1 166 ? 2.957 -8.461 -10.430 1.00 83.81 166 SER A CA 1
ATOM 1307 C C . SER A 1 166 ? 3.261 -7.117 -9.768 1.00 83.81 166 SER A C 1
ATOM 1309 O O . SER A 1 166 ? 2.446 -6.605 -9.000 1.00 83.81 166 SER A O 1
ATOM 1311 N N . ASP A 1 167 ? 4.374 -6.488 -10.154 1.00 87.31 167 ASP A N 1
ATOM 1312 C CA . ASP A 1 167 ? 4.768 -5.178 -9.636 1.00 87.31 167 ASP A CA 1
ATOM 1313 C C . ASP A 1 167 ? 3.734 -4.110 -9.980 1.00 87.31 167 ASP A C 1
ATOM 1315 O O . ASP A 1 167 ? 3.378 -3.316 -9.117 1.00 87.31 167 ASP A O 1
ATOM 1319 N N . TYR A 1 168 ? 3.180 -4.125 -11.197 1.00 95.06 168 TYR A N 1
ATOM 1320 C CA . TYR A 1 168 ? 2.115 -3.199 -11.578 1.00 95.06 168 TYR A CA 1
ATOM 1321 C C . TYR A 1 168 ? 0.894 -3.316 -10.664 1.00 95.06 168 TYR A C 1
ATOM 1323 O O . TYR A 1 168 ? 0.374 -2.303 -10.201 1.00 95.06 168 TYR A O 1
ATOM 1331 N N . ASN A 1 169 ? 0.445 -4.537 -10.358 1.00 88.81 169 ASN A N 1
ATOM 1332 C CA . ASN A 1 169 ? -0.667 -4.733 -9.425 1.00 88.81 169 ASN A CA 1
ATOM 1333 C C . ASN A 1 169 ? -0.323 -4.242 -8.008 1.00 88.81 169 ASN A C 1
ATOM 1335 O O . ASN A 1 169 ? -1.190 -3.668 -7.343 1.00 88.81 169 ASN A O 1
ATOM 1339 N N . ASN A 1 170 ? 0.924 -4.420 -7.558 1.00 84.50 170 ASN A N 1
ATOM 1340 C CA . ASN A 1 170 ? 1.383 -3.885 -6.274 1.00 84.50 170 ASN A CA 1
ATOM 1341 C C . ASN A 1 170 ? 1.348 -2.347 -6.279 1.00 84.50 170 ASN A C 1
ATOM 1343 O O . ASN A 1 170 ? 0.744 -1.756 -5.387 1.00 84.50 170 ASN A O 1
ATOM 1347 N N . PHE A 1 171 ? 1.890 -1.698 -7.316 1.00 91.56 171 PHE A N 1
ATOM 1348 C CA . PHE A 1 171 ? 1.850 -0.238 -7.462 1.00 91.56 171 PHE A CA 1
ATOM 1349 C C . PHE A 1 171 ? 0.422 0.302 -7.565 1.00 91.56 171 PHE A C 1
ATOM 1351 O O . PHE A 1 171 ? 0.108 1.326 -6.964 1.00 91.56 171 PHE A O 1
ATOM 1358 N N . LEU A 1 172 ? -0.462 -0.377 -8.299 1.00 92.81 172 LEU A N 1
ATOM 1359 C CA . LEU A 1 172 ? -1.870 0.005 -8.392 1.00 92.81 172 LEU A CA 1
ATOM 1360 C C . LEU A 1 172 ? -2.564 -0.090 -7.024 1.00 92.81 172 LEU A C 1
ATOM 1362 O O . LEU A 1 172 ? -3.355 0.786 -6.676 1.00 92.81 172 LEU A O 1
ATOM 1366 N N . SER A 1 173 ? -2.243 -1.116 -6.233 1.00 85.88 173 SER A N 1
ATOM 1367 C CA . SER A 1 173 ? -2.768 -1.278 -4.872 1.00 85.88 173 SER A CA 1
ATOM 1368 C C . SER A 1 173 ? -2.247 -0.185 -3.934 1.00 85.88 173 SER A C 1
ATOM 1370 O O . SER A 1 173 ? -3.035 0.444 -3.230 1.00 85.88 173 SER A O 1
ATOM 1372 N N . GLU A 1 174 ? -0.946 0.110 -3.986 1.00 89.25 174 GLU A N 1
ATOM 1373 C CA . GLU A 1 174 ? -0.321 1.191 -3.214 1.00 89.25 174 GLU A CA 1
ATOM 1374 C C . GLU A 1 174 ? -0.879 2.566 -3.603 1.00 89.25 174 GLU A C 1
ATOM 1376 O O . GLU A 1 174 ? -1.120 3.416 -2.744 1.00 89.25 174 GLU A O 1
ATOM 1381 N N . TYR A 1 175 ? -1.150 2.784 -4.890 1.00 94.56 175 TYR A N 1
ATOM 1382 C CA . TYR A 1 175 ? -1.810 3.990 -5.373 1.00 94.56 175 TYR A CA 1
ATOM 1383 C C . TYR A 1 175 ? -3.211 4.155 -4.782 1.00 94.56 175 TYR A C 1
ATOM 1385 O O . TYR A 1 175 ? -3.552 5.240 -4.310 1.00 94.56 175 TYR A O 1
ATOM 1393 N N . ILE A 1 176 ? -4.010 3.084 -4.769 1.00 90.38 176 ILE A N 1
ATOM 1394 C CA . ILE A 1 176 ? -5.350 3.086 -4.171 1.00 90.38 176 ILE A CA 1
ATOM 1395 C C . ILE A 1 176 ? -5.262 3.383 -2.668 1.00 90.38 176 ILE A C 1
ATOM 1397 O O . ILE A 1 176 ? -5.978 4.256 -2.175 1.00 90.38 176 ILE A O 1
ATOM 1401 N N . ASP A 1 177 ? -4.350 2.729 -1.945 1.00 85.50 177 ASP A N 1
ATOM 1402 C CA . ASP A 1 177 ? -4.144 2.979 -0.514 1.00 85.50 177 ASP A CA 1
ATOM 1403 C C . ASP A 1 177 ? -3.682 4.424 -0.247 1.00 85.50 177 ASP A C 1
ATOM 1405 O O . ASP A 1 177 ? -4.167 5.077 0.681 1.00 85.50 177 ASP A O 1
ATOM 1409 N N . THR A 1 178 ? -2.818 4.970 -1.104 1.00 89.44 178 THR A N 1
ATOM 1410 C CA . THR A 1 178 ? -2.381 6.371 -1.033 1.00 89.44 178 THR A CA 1
ATOM 1411 C C . THR A 1 178 ? -3.545 7.330 -1.284 1.00 89.44 178 THR A C 1
ATOM 1413 O O . THR A 1 178 ? -3.708 8.293 -0.531 1.00 89.44 178 THR A O 1
ATOM 1416 N N . ALA A 1 179 ? -4.390 7.061 -2.284 1.00 93.94 179 ALA A N 1
ATOM 1417 C CA . ALA A 1 179 ? -5.595 7.841 -2.567 1.00 93.94 179 ALA A CA 1
ATOM 1418 C C . ALA A 1 179 ? -6.525 7.908 -1.355 1.00 93.94 179 ALA A C 1
ATOM 1420 O O . ALA A 1 179 ? -6.935 8.998 -0.962 1.00 93.94 179 ALA A O 1
ATOM 1421 N N . ILE A 1 180 ? -6.765 6.765 -0.712 1.00 86.50 180 ILE A N 1
ATOM 1422 C CA . ILE A 1 180 ? -7.551 6.678 0.522 1.00 86.50 180 ILE A CA 1
ATOM 1423 C C . ILE A 1 180 ? -6.886 7.476 1.652 1.00 86.50 180 ILE A C 1
ATOM 1425 O O . ILE A 1 180 ? -7.546 8.261 2.329 1.00 86.50 180 ILE A O 1
ATOM 1429 N N . SER A 1 181 ? -5.570 7.338 1.843 1.00 85.94 181 SER A N 1
ATOM 1430 C CA . SER A 1 181 ? -4.846 8.064 2.899 1.00 85.94 181 SER A CA 1
ATOM 1431 C C . SER A 1 181 ? -4.932 9.591 2.747 1.00 85.94 181 SER A C 1
ATOM 1433 O O . SER A 1 181 ? -4.966 10.324 3.739 1.00 85.94 181 SER A O 1
ATOM 1435 N N . LEU A 1 182 ? -5.022 10.069 1.503 1.00 94.00 182 LEU A N 1
ATOM 1436 C CA . LEU A 1 182 ? -5.104 11.483 1.150 1.00 94.00 182 LEU A CA 1
ATOM 1437 C C . LEU A 1 182 ? -6.547 11.998 1.056 1.00 94.00 182 LEU A C 1
ATOM 1439 O O . LEU A 1 182 ? -6.749 13.181 0.786 1.00 94.00 182 LEU A O 1
ATOM 1443 N N . GLU A 1 183 ? -7.559 11.167 1.320 1.00 92.12 183 GLU A N 1
ATOM 1444 C CA . GLU A 1 183 ? -8.970 11.545 1.193 1.00 92.12 183 GLU A CA 1
ATOM 1445 C C . GLU A 1 183 ? -9.336 12.768 2.040 1.00 92.12 183 GLU A C 1
ATOM 1447 O O . GLU A 1 183 ? -10.030 13.682 1.583 1.00 92.12 183 GLU A O 1
ATOM 1452 N N . SER A 1 184 ? -8.851 12.800 3.281 1.00 91.12 184 SER A N 1
ATOM 1453 C CA . SER A 1 184 ? -9.107 13.915 4.196 1.00 91.12 184 SER A CA 1
ATOM 1454 C C . SER A 1 184 ? -8.471 15.222 3.710 1.00 91.12 184 SER A C 1
ATOM 1456 O O . SER A 1 184 ? -9.041 16.300 3.903 1.00 91.12 184 SER A O 1
ATOM 1458 N N . ASP A 1 185 ? -7.324 15.135 3.032 1.00 95.12 185 ASP A N 1
ATOM 1459 C CA . ASP A 1 185 ? -6.634 16.285 2.461 1.00 95.12 185 ASP A CA 1
ATOM 1460 C C . ASP A 1 185 ? -7.290 16.737 1.147 1.00 95.12 185 ASP A C 1
ATOM 1462 O O . ASP A 1 185 ? -7.457 17.942 0.948 1.00 95.12 185 ASP A O 1
ATOM 1466 N N . LEU A 1 186 ? -7.776 15.809 0.312 1.00 94.50 186 LEU A N 1
ATOM 1467 C CA . LEU A 1 186 ? -8.603 16.114 -0.866 1.00 94.50 186 LEU A CA 1
ATOM 1468 C C . LEU A 1 186 ? -9.906 16.834 -0.491 1.00 94.50 186 LEU A C 1
ATOM 1470 O O . LEU A 1 186 ? -10.328 17.757 -1.189 1.00 94.50 186 LEU A O 1
ATOM 1474 N N . ASN A 1 187 ? -10.528 16.446 0.625 1.00 92.50 187 ASN A N 1
ATOM 1475 C CA . ASN A 1 187 ? -11.728 17.090 1.168 1.00 92.50 187 ASN A CA 1
ATOM 1476 C C . ASN A 1 187 ? -11.419 18.323 2.040 1.00 92.50 187 ASN A C 1
ATOM 1478 O O . ASN A 1 187 ? -12.331 18.940 2.602 1.00 92.50 187 ASN A O 1
ATOM 1482 N N . SER A 1 188 ? -10.146 18.698 2.193 1.00 92.19 188 SER A N 1
ATOM 1483 C CA . SER A 1 188 ? -9.758 19.774 3.095 1.00 92.19 188 SER A CA 1
ATOM 1484 C C . SER A 1 188 ? -10.257 21.133 2.616 1.00 92.19 188 SER A C 1
ATOM 1486 O O . SER A 1 188 ? -10.191 21.492 1.444 1.00 92.19 188 SER A O 1
ATOM 1488 N N . ASN A 1 189 ? -10.660 21.973 3.570 1.00 89.75 189 ASN A N 1
ATOM 1489 C CA . ASN A 1 189 ? -10.919 23.385 3.300 1.00 89.75 189 ASN A CA 1
ATOM 1490 C C . ASN A 1 189 ? -9.642 24.195 3.026 1.00 89.75 189 ASN A C 1
ATOM 1492 O O . ASN A 1 189 ? -9.755 25.355 2.617 1.00 89.75 189 ASN A O 1
ATOM 1496 N N . ASN A 1 190 ? -8.467 23.615 3.286 1.00 93.06 190 ASN A N 1
ATOM 1497 C CA . ASN A 1 190 ? -7.173 24.215 3.009 1.00 93.06 190 ASN A CA 1
ATOM 1498 C C . ASN A 1 190 ? -6.752 23.912 1.560 1.00 93.06 190 ASN A C 1
ATOM 1500 O O . ASN A 1 190 ? -6.438 22.771 1.225 1.00 93.06 190 ASN A O 1
ATOM 1504 N N . GLN A 1 191 ? -6.698 24.960 0.736 1.00 90.00 191 GLN A N 1
ATOM 1505 C CA . GLN A 1 191 ? -6.338 24.880 -0.681 1.00 90.00 191 GLN A CA 1
ATOM 1506 C C . GLN A 1 191 ? -4.939 24.286 -0.916 1.00 90.00 191 GLN A C 1
ATOM 1508 O O . GLN A 1 191 ? -4.739 23.578 -1.894 1.00 90.00 191 GLN A O 1
ATOM 1513 N N . GLU A 1 192 ? -3.978 24.531 -0.023 1.00 91.00 192 GLU A N 1
ATOM 1514 C CA . GLU A 1 192 ? -2.620 23.986 -0.135 1.00 91.00 192 GLU A CA 1
ATOM 1515 C C . GLU A 1 192 ? -2.606 22.468 0.085 1.00 91.00 192 GLU A C 1
ATOM 1517 O O . GLU A 1 192 ? -2.003 21.736 -0.699 1.00 91.00 192 GLU A O 1
ATOM 1522 N N . LYS A 1 193 ? -3.329 21.982 1.104 1.00 93.38 193 LYS A N 1
ATOM 1523 C CA . LYS A 1 193 ? -3.474 20.544 1.385 1.00 93.38 193 LYS A CA 1
ATOM 1524 C C . LYS A 1 193 ? -4.173 19.821 0.240 1.00 93.38 193 LYS A C 1
ATOM 1526 O O . LYS A 1 193 ? -3.657 18.820 -0.245 1.00 93.38 193 LYS A O 1
ATOM 1531 N N . GLN A 1 194 ? -5.291 20.374 -0.228 1.00 94.00 194 GLN A N 1
ATOM 1532 C CA . GLN A 1 194 ? -6.039 19.815 -1.350 1.00 94.00 194 GLN A CA 1
ATOM 1533 C C . GLN A 1 194 ? -5.194 19.792 -2.629 1.00 94.00 194 GLN A C 1
ATOM 1535 O O . GLN A 1 194 ? -5.105 18.755 -3.279 1.00 94.00 194 GLN A O 1
ATOM 1540 N N . SER A 1 195 ? -4.518 20.897 -2.964 1.00 92.50 195 SER A N 1
ATOM 1541 C CA . SER A 1 195 ? -3.650 20.969 -4.146 1.00 92.50 195 SER A CA 1
ATOM 1542 C C . SER A 1 195 ? -2.488 19.981 -4.059 1.00 92.50 195 SER A C 1
ATOM 1544 O O . SER A 1 195 ? -2.156 19.351 -5.058 1.00 92.50 195 SER A O 1
ATOM 1546 N N . THR A 1 196 ? -1.879 19.832 -2.881 1.00 94.56 196 THR A N 1
ATOM 1547 C CA . THR A 1 196 ? -0.773 18.888 -2.665 1.00 94.56 196 THR A CA 1
ATOM 1548 C C . THR A 1 196 ? -1.251 17.448 -2.824 1.00 94.56 196 THR A C 1
ATOM 1550 O O . THR A 1 196 ? -0.629 16.680 -3.551 1.00 94.56 196 THR A O 1
ATOM 1553 N N . ALA A 1 197 ? -2.381 17.088 -2.208 1.00 95.19 197 ALA A N 1
ATOM 1554 C CA . ALA A 1 197 ? -2.974 15.759 -2.331 1.00 95.19 197 ALA A CA 1
ATOM 1555 C C . ALA A 1 197 ? -3.329 15.424 -3.788 1.00 95.19 197 ALA A C 1
ATOM 1557 O O . ALA A 1 197 ? -2.916 14.386 -4.303 1.00 95.19 197 ALA A O 1
ATOM 1558 N N . SER A 1 198 ? -4.018 16.335 -4.482 1.00 95.44 198 SER A N 1
ATOM 1559 C CA . SER A 1 198 ? -4.345 16.183 -5.902 1.00 95.44 198 SER A CA 1
ATOM 1560 C C . SER A 1 198 ? -3.093 16.049 -6.768 1.00 95.44 198 SER A C 1
ATOM 1562 O O . SER A 1 198 ? -3.050 15.207 -7.658 1.00 95.44 198 SER A O 1
ATOM 1564 N N . GLN A 1 199 ? -2.054 16.852 -6.522 1.00 95.56 199 GLN A N 1
ATOM 1565 C CA . GLN A 1 199 ? -0.819 16.792 -7.304 1.00 95.56 199 GLN A CA 1
ATOM 1566 C C . GLN A 1 199 ? -0.086 15.460 -7.115 1.00 95.56 199 GLN A C 1
ATOM 1568 O O . GLN A 1 199 ? 0.322 14.861 -8.108 1.00 95.56 199 GLN A O 1
ATOM 1573 N N . THR A 1 200 ? 0.016 14.966 -5.879 1.00 93.00 200 THR A N 1
ATOM 1574 C CA . THR A 1 200 ? 0.593 13.646 -5.586 1.00 93.00 200 THR A CA 1
ATOM 1575 C C . THR A 1 200 ? -0.167 12.539 -6.315 1.00 93.00 200 THR A C 1
ATOM 1577 O O . THR A 1 200 ? 0.438 11.709 -6.989 1.00 93.00 200 THR A O 1
ATOM 1580 N N . LEU A 1 201 ? -1.502 12.544 -6.241 1.00 95.94 201 LEU A N 1
ATOM 1581 C CA . LEU A 1 201 ? -2.316 11.513 -6.888 1.00 95.94 201 LEU A CA 1
ATOM 1582 C C . LEU A 1 201 ? -2.271 11.582 -8.410 1.00 95.94 201 LEU A C 1
ATOM 1584 O O . LEU A 1 201 ? -2.311 10.540 -9.056 1.00 95.94 201 LEU A O 1
ATOM 1588 N N . MET A 1 202 ? -2.157 12.780 -8.979 1.00 96.06 202 MET A N 1
ATOM 1589 C CA . MET A 1 202 ? -1.977 12.963 -10.416 1.00 96.06 202 MET A CA 1
ATOM 1590 C C . MET A 1 202 ? -0.621 12.418 -10.879 1.00 96.06 202 MET A C 1
ATOM 1592 O O . MET A 1 202 ? -0.564 11.685 -11.857 1.00 96.06 202 MET A O 1
ATOM 1596 N N . GLN A 1 203 ? 0.460 12.700 -10.143 1.00 93.12 203 GLN A N 1
ATOM 1597 C CA . GLN A 1 203 ? 1.793 12.176 -10.461 1.00 93.12 203 GLN A CA 1
ATOM 1598 C C . GLN A 1 203 ? 1.832 10.643 -10.427 1.00 93.12 203 GLN A C 1
ATOM 1600 O O . GLN A 1 203 ? 2.377 10.020 -11.334 1.00 93.12 203 GLN A O 1
ATOM 1605 N N . LEU A 1 204 ? 1.229 10.024 -9.409 1.00 93.12 204 LEU A N 1
ATOM 1606 C CA . LEU A 1 204 ? 1.174 8.563 -9.313 1.00 93.12 204 LEU A CA 1
ATOM 1607 C C . LEU A 1 204 ? 0.288 7.942 -10.404 1.00 93.12 204 LEU A C 1
ATOM 1609 O O . LEU A 1 204 ? 0.651 6.924 -10.991 1.00 93.12 204 LEU A O 1
ATOM 1613 N N . ALA A 1 205 ? -0.848 8.564 -10.718 1.00 95.25 205 ALA A N 1
ATOM 1614 C CA . ALA A 1 205 ? -1.721 8.105 -11.793 1.00 95.25 205 ALA A CA 1
ATOM 1615 C C . ALA A 1 205 ? -1.089 8.271 -13.185 1.00 95.25 205 ALA A C 1
ATOM 1617 O O . ALA A 1 205 ? -1.325 7.429 -14.049 1.00 95.25 205 ALA A O 1
ATOM 1618 N N . ASP A 1 206 ? -0.266 9.303 -13.411 1.00 93.00 206 ASP A N 1
ATOM 1619 C CA . ASP A 1 206 ? 0.562 9.433 -14.619 1.00 93.00 206 ASP A CA 1
ATOM 1620 C C . ASP A 1 206 ? 1.548 8.261 -14.747 1.00 93.00 206 ASP A C 1
ATOM 1622 O O . ASP A 1 206 ? 1.641 7.657 -15.815 1.00 93.00 206 ASP A O 1
ATOM 1626 N N . VAL A 1 207 ? 2.235 7.887 -13.659 1.00 92.31 207 VAL A N 1
ATOM 1627 C CA . VAL A 1 207 ? 3.146 6.726 -13.650 1.00 92.31 207 VAL A CA 1
ATOM 1628 C C . VAL A 1 207 ? 2.398 5.433 -13.974 1.00 92.31 207 VAL A C 1
ATOM 1630 O O . VAL A 1 207 ? 2.890 4.622 -14.750 1.00 92.31 207 VAL A O 1
ATOM 1633 N N . LEU A 1 208 ? 1.191 5.255 -13.435 1.00 92.50 208 LEU A N 1
ATOM 1634 C CA . LEU A 1 208 ? 0.352 4.081 -13.691 1.00 92.50 208 LEU A CA 1
ATOM 1635 C C . LEU A 1 208 ? -0.404 4.123 -15.029 1.00 92.50 208 LEU A C 1
ATOM 1637 O O . LEU A 1 208 ? -1.149 3.185 -15.317 1.00 92.50 208 LEU A O 1
ATOM 1641 N N . GLN A 1 209 ? -0.232 5.180 -15.832 1.00 95.19 209 GLN A N 1
ATOM 1642 C CA . GLN A 1 209 ? -0.948 5.406 -17.092 1.00 95.19 209 GLN A CA 1
ATOM 1643 C C . GLN A 1 209 ? -2.478 5.335 -16.924 1.00 95.19 209 GLN A C 1
ATOM 1645 O O . GLN A 1 209 ? -3.174 4.626 -17.653 1.00 95.19 209 GLN A O 1
ATOM 1650 N N . LEU A 1 210 ? -3.024 6.083 -15.958 1.00 95.38 210 LEU A N 1
ATOM 1651 C CA . LEU A 1 210 ? -4.461 6.138 -15.654 1.00 95.38 210 LEU A CA 1
ATOM 1652 C C . LEU A 1 210 ? -5.105 7.450 -16.163 1.00 95.38 210 LEU A C 1
ATOM 1654 O O . LEU A 1 210 ? -5.484 8.314 -15.367 1.00 95.38 210 LEU A O 1
ATOM 1658 N N . PRO A 1 211 ? -5.304 7.632 -17.486 1.00 93.19 211 PRO A N 1
ATOM 1659 C CA . PRO A 1 211 ? -5.707 8.917 -18.069 1.00 93.19 211 PRO A CA 1
ATOM 1660 C C . PRO A 1 211 ? -7.094 9.393 -17.617 1.00 93.19 211 PRO A C 1
ATOM 1662 O O . PRO A 1 211 ? -7.321 10.593 -17.455 1.00 93.19 211 PRO A O 1
ATOM 1665 N N . VAL A 1 212 ? -8.029 8.465 -17.385 1.00 93.75 212 VAL A N 1
ATOM 1666 C CA . VAL A 1 212 ? -9.374 8.796 -16.879 1.00 93.75 212 VAL A CA 1
ATOM 1667 C C . VAL A 1 212 ? -9.278 9.389 -15.475 1.00 93.75 212 VAL A C 1
ATOM 1669 O O . VAL A 1 212 ? -9.923 10.393 -15.178 1.00 93.75 212 VAL A O 1
ATOM 1672 N N . VAL A 1 213 ? -8.418 8.809 -14.638 1.00 94.56 213 VAL A N 1
ATOM 1673 C CA . VAL A 1 213 ? -8.181 9.264 -13.270 1.00 94.56 213 VAL A CA 1
ATOM 1674 C C . VAL A 1 213 ? -7.514 10.644 -13.273 1.00 94.56 213 VAL A C 1
ATOM 1676 O O . VAL A 1 213 ? -8.004 11.557 -12.605 1.00 94.56 213 VAL A O 1
ATOM 1679 N N . ASN A 1 214 ? -6.502 10.853 -14.122 1.00 93.88 214 ASN A N 1
ATOM 1680 C CA . ASN A 1 214 ? -5.851 12.159 -14.289 1.00 93.88 214 ASN A CA 1
ATOM 1681 C C . ASN A 1 214 ? -6.806 13.250 -14.765 1.00 93.88 214 ASN A C 1
ATOM 1683 O O . ASN A 1 214 ? -6.727 14.383 -14.295 1.00 93.88 214 ASN A O 1
ATOM 1687 N N . SER A 1 215 ? -7.753 12.926 -15.648 1.00 94.25 215 SER A N 1
ATOM 1688 C CA . SER A 1 215 ? -8.770 13.889 -16.077 1.00 94.25 215 SER A CA 1
ATOM 1689 C C . SER A 1 215 ? -9.641 14.367 -14.910 1.00 94.25 215 SER A C 1
ATOM 1691 O O . SER A 1 215 ? -9.958 15.555 -14.819 1.00 94.25 215 SER A O 1
ATOM 1693 N N . ILE A 1 216 ? -10.015 13.464 -14.000 1.00 94.88 216 ILE A N 1
ATOM 1694 C CA . ILE A 1 216 ? -10.850 13.800 -12.841 1.00 94.88 216 ILE A CA 1
ATOM 1695 C C . ILE A 1 216 ? -10.052 14.628 -11.826 1.00 94.88 216 ILE A C 1
ATOM 1697 O O . ILE A 1 216 ? -10.534 15.674 -11.388 1.00 94.88 216 ILE A O 1
ATOM 1701 N N . ILE A 1 217 ? -8.820 14.218 -11.508 1.00 94.06 217 ILE A N 1
ATOM 1702 C CA . ILE A 1 217 ? -7.948 14.944 -10.571 1.00 94.06 217 ILE A CA 1
ATOM 1703 C C . ILE A 1 217 ? -7.549 16.318 -11.126 1.00 94.06 217 ILE A C 1
ATOM 1705 O O . ILE A 1 217 ? -7.561 17.314 -10.404 1.00 94.06 217 ILE A O 1
ATOM 1709 N N . GLY A 1 218 ? -7.268 16.418 -12.425 1.00 91.56 218 GLY A N 1
ATOM 1710 C CA . GLY A 1 218 ? -6.965 17.693 -13.072 1.00 91.56 218 GLY A CA 1
ATOM 1711 C C . GLY A 1 218 ? -8.109 18.699 -12.925 1.00 91.56 218 GLY A C 1
ATOM 1712 O O . GLY A 1 218 ? -7.870 19.865 -12.615 1.00 91.56 218 GLY A O 1
ATOM 1713 N N . LYS A 1 219 ? -9.361 18.234 -13.055 1.00 94.31 219 LYS A N 1
ATOM 1714 C CA . LYS A 1 219 ? -10.553 19.063 -12.823 1.00 94.31 219 LYS A CA 1
ATOM 1715 C C . LYS A 1 219 ? -10.704 19.466 -11.358 1.00 94.31 219 LYS A C 1
ATOM 1717 O O . LYS A 1 219 ? -11.166 20.576 -11.105 1.00 94.31 219 LYS A O 1
ATOM 1722 N N . LEU A 1 220 ? -10.302 18.627 -10.398 1.00 90.56 220 LEU A N 1
ATOM 1723 C CA . LEU A 1 220 ? -10.357 18.976 -8.970 1.00 90.56 220 LEU A CA 1
ATOM 1724 C C . LEU A 1 220 ? -9.550 20.239 -8.650 1.00 90.56 220 LEU A C 1
ATOM 1726 O O . LEU A 1 220 ? -10.007 21.065 -7.868 1.00 90.56 220 LEU A O 1
ATOM 1730 N N . ASN A 1 221 ? -8.406 20.440 -9.307 1.00 84.00 221 ASN A N 1
ATOM 1731 C CA . ASN A 1 221 ? -7.537 21.594 -9.057 1.00 84.00 221 ASN A CA 1
ATOM 1732 C C . ASN A 1 221 ? -8.064 22.925 -9.619 1.00 84.00 221 ASN A C 1
ATOM 1734 O O . ASN A 1 221 ? -7.574 23.986 -9.233 1.00 84.00 221 ASN A O 1
ATOM 1738 N N . THR A 1 222 ? -9.036 22.896 -10.534 1.00 87.00 222 THR A N 1
ATOM 1739 C CA . THR A 1 222 ? -9.552 24.097 -11.220 1.00 87.00 222 THR A CA 1
ATOM 1740 C C . THR A 1 222 ? -10.984 24.455 -10.836 1.00 87.00 222 THR A C 1
ATOM 1742 O O . THR A 1 222 ? -11.516 25.452 -11.319 1.00 87.00 222 THR A O 1
ATOM 1745 N N . THR A 1 223 ? -11.631 23.624 -10.023 1.00 88.94 223 THR A N 1
ATOM 1746 C CA . THR A 1 223 ? -13.075 23.667 -9.780 1.00 88.94 223 THR A CA 1
ATOM 1747 C C . THR A 1 223 ? -13.396 24.299 -8.422 1.00 88.94 223 THR A C 1
ATOM 1749 O O . THR A 1 223 ? -12.600 24.235 -7.487 1.00 88.94 223 THR A O 1
ATOM 1752 N N . ASP A 1 224 ? -14.563 24.936 -8.301 1.00 87.06 224 ASP A N 1
ATOM 1753 C CA . ASP A 1 224 ? -15.053 25.471 -7.029 1.00 87.06 224 ASP A CA 1
ATOM 1754 C C . ASP A 1 224 ? -15.390 24.359 -6.009 1.00 87.06 224 ASP A C 1
ATOM 1756 O O . ASP A 1 224 ? -15.530 23.184 -6.351 1.00 87.06 224 ASP A O 1
ATOM 1760 N N . LYS A 1 225 ? -15.546 24.726 -4.730 1.00 79.25 225 LYS A N 1
ATOM 1761 C CA . LYS A 1 225 ? -15.725 23.761 -3.629 1.00 79.25 225 LYS A CA 1
ATOM 1762 C C . LYS A 1 225 ? -16.972 22.881 -3.744 1.00 79.25 225 LYS A C 1
ATOM 1764 O O . LYS A 1 225 ? -16.926 21.730 -3.316 1.00 79.25 225 LYS A O 1
ATOM 1769 N N . GLU A 1 226 ? -18.078 23.410 -4.259 1.00 80.56 226 GLU A N 1
ATOM 1770 C CA . GLU A 1 226 ? -19.343 22.669 -4.338 1.00 80.56 226 GLU A CA 1
ATOM 1771 C C . GLU A 1 226 ? -19.255 21.592 -5.425 1.00 80.56 226 GLU A C 1
ATOM 1773 O O . GLU A 1 226 ? -19.637 20.438 -5.227 1.00 80.56 226 GLU A O 1
ATOM 1778 N N . SER A 1 227 ? -18.624 21.943 -6.541 1.00 87.62 227 SER A N 1
ATOM 1779 C CA . SER A 1 227 ? -18.356 21.032 -7.649 1.00 87.62 227 SER A CA 1
ATOM 1780 C C . SER A 1 227 ? -17.211 20.041 -7.352 1.00 87.62 227 SER A C 1
ATOM 1782 O O . SER A 1 227 ? -17.205 18.929 -7.890 1.00 87.62 227 SER A O 1
ATOM 1784 N N . ALA A 1 228 ? -16.283 20.381 -6.447 1.00 88.94 228 ALA A N 1
ATOM 1785 C CA . ALA A 1 228 ? -15.182 19.509 -6.033 1.00 88.94 228 ALA A CA 1
ATOM 1786 C C . ALA A 1 228 ? -15.663 18.226 -5.335 1.00 88.94 228 ALA A C 1
ATOM 1788 O O . ALA A 1 228 ? -15.172 17.149 -5.657 1.00 88.94 228 ALA A O 1
ATOM 1789 N N . MET A 1 229 ? -16.671 18.292 -4.454 1.00 89.94 229 MET A N 1
ATOM 1790 C CA . MET A 1 229 ? -17.209 17.091 -3.787 1.00 89.94 229 MET A CA 1
ATOM 1791 C C . MET A 1 229 ? -17.744 16.058 -4.787 1.00 89.94 229 MET A C 1
ATOM 1793 O O . MET A 1 229 ? -17.493 14.860 -4.655 1.00 89.94 229 MET A O 1
ATOM 1797 N N . ASN A 1 230 ? -18.428 16.521 -5.836 1.00 92.56 230 ASN A N 1
ATOM 1798 C CA . ASN A 1 230 ? -18.921 15.645 -6.898 1.00 92.56 230 ASN A CA 1
ATOM 1799 C C . ASN A 1 230 ? -17.776 15.013 -7.700 1.00 92.56 230 ASN A C 1
ATOM 1801 O O . ASN A 1 230 ? -17.884 13.862 -8.123 1.00 92.56 230 ASN A O 1
ATOM 1805 N N . LEU A 1 231 ? -16.678 15.743 -7.910 1.00 94.06 231 LEU A N 1
ATOM 1806 C CA . LEU A 1 231 ? -15.488 15.221 -8.579 1.00 94.06 231 LEU A CA 1
ATOM 1807 C C . LEU A 1 231 ? -14.726 14.213 -7.710 1.00 94.06 231 LEU A C 1
ATOM 1809 O O . LEU A 1 231 ? -14.301 13.194 -8.242 1.00 94.06 231 LEU A O 1
ATOM 1813 N N . ILE A 1 232 ? -14.619 14.435 -6.395 1.00 93.69 232 ILE A N 1
ATOM 1814 C CA . ILE A 1 232 ? -14.034 13.467 -5.449 1.00 93.69 232 ILE A CA 1
ATOM 1815 C C . ILE A 1 232 ? -14.858 12.177 -5.450 1.00 93.69 232 ILE A C 1
ATOM 1817 O O . ILE A 1 232 ? -14.307 11.085 -5.561 1.00 93.69 232 ILE A O 1
ATOM 1821 N N . LYS A 1 233 ? -16.192 12.288 -5.425 1.00 93.69 233 LYS A N 1
ATOM 1822 C CA . LYS A 1 233 ? -17.065 11.116 -5.547 1.00 93.69 233 LYS A CA 1
ATOM 1823 C C . LYS A 1 233 ? -16.827 10.373 -6.866 1.00 93.69 233 LYS A C 1
ATOM 1825 O O . LYS A 1 233 ? -16.622 9.165 -6.856 1.00 93.69 233 LYS A O 1
ATOM 1830 N N . LYS A 1 234 ? -16.802 11.090 -7.997 1.00 94.94 234 LYS A N 1
ATOM 1831 C CA . LYS A 1 234 ? -16.508 10.500 -9.317 1.00 94.94 234 LYS A CA 1
ATOM 1832 C C . LYS A 1 234 ? -15.127 9.846 -9.366 1.00 94.94 234 LYS A C 1
ATOM 1834 O O . LYS A 1 234 ? -14.973 8.827 -10.032 1.00 94.94 234 LYS A O 1
ATOM 1839 N N . PHE A 1 235 ? -14.140 10.421 -8.685 1.00 95.94 235 PHE A N 1
ATOM 1840 C CA . PHE A 1 235 ? -12.798 9.862 -8.568 1.00 95.94 235 PHE A CA 1
ATOM 1841 C C . PHE A 1 235 ? -12.836 8.492 -7.882 1.00 95.94 235 PHE A C 1
ATOM 1843 O O . PHE A 1 235 ? -12.391 7.520 -8.485 1.00 95.94 235 PHE A O 1
ATOM 1850 N N . TYR A 1 236 ? -13.456 8.373 -6.705 1.00 93.81 236 TYR A N 1
ATOM 1851 C CA . TYR A 1 236 ? -13.567 7.082 -6.013 1.00 93.81 236 TYR A CA 1
ATOM 1852 C C . TYR A 1 236 ? -14.463 6.074 -6.735 1.00 93.81 236 TYR A C 1
ATOM 1854 O O . TYR A 1 236 ? -14.115 4.895 -6.804 1.00 93.81 236 TYR A O 1
ATOM 1862 N N . ASP A 1 237 ? -15.559 6.531 -7.347 1.00 91.00 237 ASP A N 1
ATOM 1863 C CA . ASP A 1 237 ? -16.384 5.683 -8.212 1.00 91.00 237 ASP A CA 1
ATOM 1864 C C . ASP A 1 237 ? -15.517 5.101 -9.349 1.00 91.00 237 ASP A C 1
ATOM 1866 O O . ASP A 1 237 ? -15.552 3.898 -9.604 1.00 91.00 237 ASP A O 1
ATOM 1870 N N . THR A 1 238 ? -14.662 5.923 -9.969 1.00 93.56 238 THR A N 1
ATOM 1871 C CA . THR A 1 238 ? -13.728 5.496 -11.026 1.00 93.56 238 THR A CA 1
ATOM 1872 C C . THR A 1 238 ? -12.690 4.508 -10.502 1.00 93.56 238 THR A C 1
ATOM 1874 O O . THR A 1 238 ? -12.477 3.480 -11.140 1.00 93.56 238 THR A O 1
ATOM 1877 N N . LEU A 1 239 ? -12.079 4.767 -9.338 1.00 92.31 239 LEU A N 1
ATOM 1878 C CA . LEU A 1 239 ? -11.114 3.847 -8.725 1.00 92.31 239 LEU A CA 1
ATOM 1879 C C . LEU A 1 239 ? -11.733 2.474 -8.448 1.00 92.31 239 LEU A C 1
ATOM 1881 O O . LEU A 1 239 ? -11.117 1.459 -8.758 1.00 92.31 239 LEU A O 1
ATOM 1885 N N . SER A 1 240 ? -12.970 2.437 -7.944 1.00 89.94 240 SER A N 1
ATOM 1886 C CA . SER A 1 240 ? -13.686 1.182 -7.668 1.00 89.94 240 SER A CA 1
ATOM 1887 C C . SER A 1 240 ? -13.974 0.350 -8.924 1.00 89.94 240 SER A C 1
ATOM 1889 O O . SER A 1 240 ? -14.223 -0.851 -8.836 1.00 89.94 240 SER A O 1
ATOM 1891 N N . MET A 1 241 ? -13.953 0.986 -10.098 1.00 92.12 241 MET A N 1
ATOM 1892 C CA . MET A 1 241 ? -14.209 0.345 -11.383 1.00 92.12 241 MET A CA 1
ATOM 1893 C C . MET A 1 241 ? -12.927 -0.144 -12.064 1.00 92.12 241 MET A C 1
ATOM 1895 O O . MET A 1 241 ? -13.035 -0.917 -13.016 1.00 92.12 241 MET A O 1
ATOM 1899 N N . LEU A 1 242 ? -11.738 0.275 -11.617 1.00 92.00 242 LEU A N 1
ATOM 1900 C CA . LEU A 1 242 ? -10.471 -0.164 -12.203 1.00 92.00 242 LEU A CA 1
ATOM 1901 C C . LEU A 1 242 ? -10.274 -1.670 -11.993 1.00 92.00 242 LEU A C 1
ATOM 1903 O O . LEU A 1 242 ? -10.402 -2.188 -10.886 1.00 92.00 242 LEU A O 1
ATOM 1907 N N . THR A 1 243 ? -9.938 -2.389 -13.063 1.00 89.56 243 THR A N 1
ATOM 1908 C CA . THR A 1 243 ? -9.613 -3.813 -12.978 1.00 89.56 243 THR A CA 1
ATOM 1909 C C . THR A 1 243 ? -8.557 -4.220 -13.996 1.00 89.56 243 THR A C 1
ATOM 1911 O O . THR A 1 243 ? -8.578 -3.783 -15.144 1.00 89.56 243 THR A O 1
ATOM 1914 N N . THR A 1 244 ? -7.653 -5.106 -13.584 1.00 89.81 244 THR A N 1
ATOM 1915 C CA . THR A 1 244 ? -6.641 -5.737 -14.447 1.00 89.81 244 THR A CA 1
ATOM 1916 C C . THR A 1 244 ? -7.081 -7.118 -14.942 1.00 89.81 244 THR A C 1
ATOM 1918 O O . THR A 1 244 ? -6.439 -7.718 -15.801 1.00 89.81 244 THR A O 1
ATOM 1921 N N . LYS A 1 245 ? -8.207 -7.647 -14.437 1.00 84.12 245 LYS A N 1
ATOM 1922 C CA . LYS A 1 245 ? -8.725 -8.961 -14.836 1.00 84.12 245 LYS A CA 1
ATOM 1923 C C . LYS A 1 245 ? -9.611 -8.814 -16.061 1.00 84.12 245 LYS A C 1
ATOM 1925 O O . LYS A 1 245 ? -10.721 -8.286 -15.989 1.00 84.12 245 LYS A O 1
ATOM 1930 N N . LYS A 1 246 ? -9.141 -9.332 -17.194 1.00 78.88 246 LYS A N 1
ATOM 1931 C CA . LYS A 1 246 ? -9.935 -9.384 -18.421 1.00 78.88 246 LYS A CA 1
ATOM 1932 C C . LYS A 1 246 ? -11.102 -10.331 -18.176 1.00 78.88 246 LYS A C 1
ATOM 1934 O O . LYS A 1 246 ? -10.897 -11.537 -18.048 1.00 78.88 246 LYS A O 1
ATOM 1939 N N . GLN A 1 247 ? -12.326 -9.810 -18.094 1.00 60.34 247 GLN A N 1
ATOM 1940 C CA . GLN A 1 247 ? -13.496 -10.677 -18.177 1.00 60.34 247 GLN A CA 1
ATOM 1941 C C . GLN A 1 247 ? -13.462 -11.329 -19.556 1.00 60.34 247 GLN A C 1
ATOM 1943 O O . GLN A 1 247 ? -13.602 -10.661 -20.583 1.00 60.34 247 GLN A O 1
ATOM 1948 N N . LEU A 1 248 ? -13.200 -12.635 -19.577 1.00 51.34 248 LEU A N 1
ATOM 1949 C CA . LEU A 1 248 ? -13.296 -13.441 -20.777 1.00 51.34 248 LEU A CA 1
ATOM 1950 C C . LEU A 1 248 ? -14.785 -13.522 -21.119 1.00 51.34 248 LEU A C 1
ATOM 1952 O O . LEU A 1 248 ? -15.508 -14.401 -20.659 1.00 51.34 248 LEU A O 1
ATOM 1956 N N . SER A 1 249 ? -15.271 -12.530 -21.855 1.00 51.00 249 SER A N 1
ATOM 1957 C CA . SER A 1 249 ? -16.611 -12.554 -22.415 1.00 51.00 249 SER A CA 1
ATOM 1958 C C . SER A 1 249 ? -16.638 -13.672 -23.450 1.00 51.00 249 SER A C 1
ATOM 1960 O O . SER A 1 249 ? -16.322 -13.450 -24.619 1.00 51.00 249 SER A O 1
ATOM 1962 N N . GLU A 1 250 ? -16.982 -14.886 -23.022 1.00 40.34 250 GLU A N 1
ATOM 1963 C CA . GLU A 1 250 ? -17.397 -15.963 -23.912 1.00 40.34 250 GLU A CA 1
ATOM 1964 C C . GLU A 1 250 ? -18.682 -15.520 -24.612 1.00 40.34 250 GLU A C 1
ATOM 1966 O O . GLU A 1 250 ? -19.807 -15.820 -24.215 1.00 40.34 250 GLU A O 1
ATOM 1971 N N . HIS A 1 251 ? -18.515 -14.757 -25.685 1.00 39.81 251 HIS A N 1
ATOM 1972 C CA . HIS A 1 251 ? -19.564 -14.557 -26.657 1.00 39.81 251 HIS A CA 1
ATOM 1973 C C . HIS A 1 251 ? -19.661 -15.839 -27.490 1.00 39.81 251 HIS A C 1
ATOM 1975 O O . HIS A 1 251 ? -19.177 -15.911 -28.617 1.00 39.81 251 HIS A O 1
ATOM 1981 N N . ILE A 1 252 ? -20.266 -16.880 -26.909 1.00 36.59 252 ILE A N 1
ATOM 1982 C CA . ILE A 1 252 ? -20.748 -18.027 -27.676 1.00 36.59 252 ILE A CA 1
ATOM 1983 C C . ILE A 1 252 ? -21.898 -17.501 -28.535 1.00 36.59 252 ILE A C 1
ATOM 1985 O O . ILE A 1 252 ? -23.034 -17.365 -28.085 1.00 36.59 252 ILE A O 1
ATOM 1989 N N . GLN A 1 253 ? -21.581 -17.162 -29.781 1.00 36.53 253 GLN A N 1
ATOM 1990 C CA . GLN A 1 253 ? -22.560 -17.005 -30.849 1.00 36.53 253 GLN A CA 1
ATOM 1991 C C . GLN A 1 253 ? -23.252 -18.363 -31.053 1.00 36.53 253 GLN A C 1
ATOM 1993 O O . GLN A 1 253 ? -22.579 -19.337 -31.398 1.00 36.53 253 GLN A O 1
ATOM 1998 N N . PRO A 1 254 ? -24.575 -18.486 -30.857 1.00 44.03 254 PRO A N 1
ATOM 1999 C CA . PRO A 1 254 ? -25.263 -19.746 -31.063 1.00 44.03 254 PRO A CA 1
ATOM 2000 C C . PRO A 1 254 ? -25.655 -19.879 -32.535 1.00 44.03 254 PRO A C 1
ATOM 2002 O O . PRO A 1 254 ? -26.841 -19.829 -32.833 1.00 44.03 254 PRO A O 1
ATOM 2005 N N . GLN A 1 255 ? -24.694 -20.033 -33.453 1.00 41.62 255 GLN A N 1
ATOM 2006 C CA . GLN A 1 255 ? -24.962 -20.482 -34.829 1.00 41.62 255 GLN A CA 1
ATOM 2007 C C . GLN A 1 255 ? -23.812 -21.343 -35.354 1.00 41.62 255 GLN A C 1
ATOM 2009 O O . GLN A 1 255 ? -22.836 -20.833 -35.881 1.00 41.62 255 GLN A O 1
ATOM 2014 N N . ASP A 1 256 ? -23.917 -22.654 -35.124 1.00 36.31 256 ASP A N 1
ATOM 2015 C CA . ASP A 1 256 ? -23.886 -23.672 -36.184 1.00 36.31 256 ASP A CA 1
ATOM 2016 C C . ASP A 1 256 ? -23.958 -25.074 -35.561 1.00 36.31 256 ASP A C 1
ATOM 2018 O O . ASP A 1 256 ? -22.965 -25.716 -35.220 1.00 36.31 256 ASP A O 1
ATOM 2022 N N . ILE A 1 257 ? -25.188 -25.577 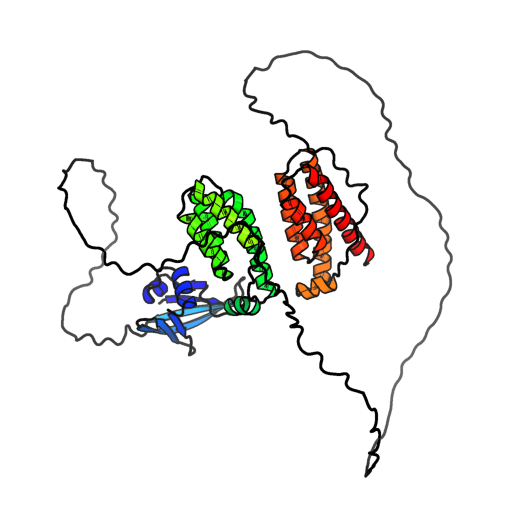-35.424 1.00 44.28 257 ILE A N 1
ATOM 2023 C CA . ILE A 1 257 ? -25.444 -27.006 -35.231 1.00 44.28 257 ILE A CA 1
ATOM 2024 C C . ILE A 1 257 ? -25.151 -27.682 -36.575 1.00 44.28 257 ILE A C 1
ATOM 2026 O O . ILE A 1 257 ? -26.036 -27.828 -37.419 1.00 44.28 257 ILE A O 1
ATOM 2030 N N . VAL A 1 258 ? -23.907 -28.116 -36.782 1.00 38.62 258 VAL A N 1
ATOM 2031 C CA . VAL A 1 258 ? -23.555 -29.031 -37.872 1.00 38.62 258 VAL A CA 1
ATOM 2032 C C . VAL A 1 258 ? -23.187 -30.391 -37.286 1.00 38.62 258 VAL A C 1
ATOM 2034 O O . VAL A 1 258 ? -22.102 -30.588 -36.765 1.00 38.62 258 VAL A O 1
ATOM 2037 N N . LYS A 1 259 ? -24.172 -31.290 -37.399 1.00 40.84 259 LYS A N 1
ATOM 2038 C CA . LYS A 1 259 ? -24.163 -32.761 -37.528 1.00 40.84 259 LYS A CA 1
ATOM 2039 C C . LYS A 1 259 ? -23.139 -33.602 -36.729 1.00 40.84 259 LYS A C 1
ATOM 2041 O O . LYS A 1 259 ? -21.940 -33.365 -36.794 1.00 40.84 259 LYS A O 1
ATOM 2046 N N . PRO A 1 260 ? -23.594 -34.708 -36.105 1.00 33.53 260 PRO A N 1
ATOM 2047 C CA . PRO A 1 260 ? -22.715 -35.624 -35.390 1.00 33.53 260 PRO A CA 1
ATOM 2048 C C . PRO A 1 260 ? -21.761 -36.331 -36.360 1.00 33.53 260 PRO A C 1
ATOM 2050 O O . PRO A 1 260 ? -22.194 -37.023 -37.285 1.00 33.53 260 PRO A O 1
ATOM 2053 N N . VAL A 1 261 ? -20.461 -36.170 -36.122 1.00 34.03 261 VAL A N 1
ATOM 2054 C CA . VAL A 1 261 ? -19.413 -36.985 -36.735 1.00 34.03 261 VAL A CA 1
ATOM 2055 C C . VAL A 1 261 ? -19.469 -38.368 -36.092 1.00 34.03 261 VAL A C 1
ATOM 2057 O O . VAL A 1 261 ? -19.235 -38.533 -34.896 1.00 34.03 261 VAL A O 1
ATOM 2060 N N . SER A 1 262 ? -19.823 -39.368 -36.893 1.00 33.25 262 SER A N 1
ATOM 2061 C CA . SER A 1 262 ? -19.665 -40.777 -36.558 1.00 33.25 262 SER A CA 1
ATOM 2062 C C . SER A 1 262 ? -18.177 -41.122 -36.513 1.00 33.25 262 SER A C 1
ATOM 2064 O O . SER A 1 262 ? -17.498 -41.032 -37.536 1.00 33.25 262 SER A O 1
ATOM 2066 N N . PHE A 1 263 ? -17.679 -41.549 -35.356 1.00 31.70 263 PHE A N 1
ATOM 2067 C CA . PHE A 1 263 ? -16.374 -42.194 -35.252 1.00 31.70 263 PHE A CA 1
ATOM 2068 C C . PHE A 1 263 ? -16.471 -43.616 -35.821 1.00 31.70 263 PHE A C 1
ATOM 2070 O O . PHE A 1 263 ? -17.110 -44.483 -35.225 1.00 31.70 263 PHE A O 1
ATOM 2077 N N . GLN A 1 264 ? -15.848 -43.847 -36.977 1.00 33.56 264 GLN A N 1
ATOM 2078 C CA . GLN A 1 264 ? -15.446 -45.180 -37.420 1.00 33.56 264 GLN A CA 1
ATOM 2079 C C . GLN A 1 264 ? -14.000 -45.398 -36.973 1.00 33.56 264 GLN A C 1
ATOM 2081 O O . GLN A 1 264 ? -13.106 -44.642 -37.344 1.00 33.56 264 GLN A O 1
ATOM 2086 N N . ILE A 1 265 ? -13.804 -46.403 -36.124 1.00 39.34 265 ILE A N 1
ATOM 2087 C CA . ILE A 1 265 ? -12.497 -46.962 -35.791 1.00 39.34 265 ILE A CA 1
ATOM 2088 C C . ILE A 1 265 ? -12.254 -48.048 -36.831 1.00 39.34 265 ILE A C 1
ATOM 2090 O O . ILE A 1 265 ? -12.824 -49.122 -36.703 1.00 39.34 265 ILE A O 1
ATOM 2094 N N . ASP A 1 266 ? -11.460 -47.746 -37.850 1.00 38.81 266 ASP A N 1
ATOM 2095 C CA . ASP A 1 266 ? -10.874 -48.722 -38.769 1.00 38.81 266 ASP A CA 1
ATOM 2096 C C . ASP A 1 266 ? -9.587 -48.101 -39.326 1.00 38.81 266 ASP A C 1
ATOM 2098 O O . ASP A 1 266 ? -9.630 -47.288 -40.241 1.00 38.81 266 ASP A O 1
ATOM 2102 N N . ASP A 1 267 ? -8.463 -48.378 -38.664 1.00 36.50 267 ASP A N 1
ATOM 2103 C CA . ASP A 1 267 ? -7.197 -48.762 -39.306 1.00 36.50 267 ASP A CA 1
ATOM 2104 C C . ASP A 1 267 ? -6.112 -48.905 -38.236 1.00 36.50 267 ASP A C 1
ATOM 2106 O O . ASP A 1 267 ? -5.406 -47.980 -37.839 1.00 36.50 267 ASP A O 1
ATOM 2110 N N . LEU A 1 268 ? -6.019 -50.135 -37.744 1.00 41.22 268 LEU A N 1
ATOM 2111 C CA . LEU A 1 268 ? -4.930 -50.638 -36.932 1.00 41.22 268 LEU A CA 1
ATOM 2112 C C . LEU A 1 268 ? -4.279 -51.712 -37.796 1.00 41.22 268 LEU A C 1
ATOM 2114 O O . LEU A 1 268 ? -4.766 -52.839 -37.809 1.00 41.22 268 LEU A O 1
ATOM 2118 N N . GLN A 1 269 ? -3.241 -51.365 -38.563 1.00 39.19 269 GLN A N 1
ATOM 2119 C CA . GLN A 1 269 ? -2.382 -52.355 -39.213 1.00 39.19 269 GLN A CA 1
ATOM 2120 C C . GLN A 1 269 ? -1.044 -51.785 -39.725 1.00 39.19 269 GLN A C 1
ATOM 2122 O O . GLN A 1 269 ? -1.008 -50.832 -40.493 1.00 39.19 269 GLN A O 1
ATOM 2127 N N . LEU A 1 270 ? 0.017 -52.510 -39.341 1.00 40.25 270 LEU A N 1
ATOM 2128 C CA . LEU A 1 270 ? 1.294 -52.741 -40.034 1.00 40.25 270 LEU A CA 1
ATOM 2129 C C . LEU A 1 270 ? 2.346 -51.620 -40.098 1.00 40.25 270 LEU A C 1
ATOM 2131 O O . LEU A 1 270 ? 2.277 -50.723 -40.929 1.00 40.25 270 LEU A O 1
ATOM 2135 N N . LEU A 1 271 ? 3.425 -51.820 -39.330 1.00 36.47 271 LEU A N 1
ATOM 2136 C CA . LEU A 1 271 ? 4.768 -52.058 -39.886 1.00 36.47 271 LEU A CA 1
ATOM 2137 C C . LEU A 1 271 ? 5.676 -52.689 -38.812 1.00 36.47 271 LEU A C 1
ATOM 2139 O O . LEU A 1 271 ? 6.300 -51.999 -38.010 1.00 36.47 271 LEU A O 1
ATOM 2143 N N . ASP A 1 272 ? 5.713 -54.023 -38.822 1.00 41.88 272 ASP A N 1
ATOM 2144 C CA . ASP A 1 272 ? 6.942 -54.774 -38.572 1.00 41.88 272 ASP A CA 1
ATOM 2145 C C . ASP A 1 272 ? 7.829 -54.584 -39.812 1.00 41.88 272 ASP A C 1
ATOM 2147 O O . ASP A 1 272 ? 7.348 -54.769 -40.927 1.00 41.88 272 ASP A O 1
ATOM 2151 N N . ASP A 1 273 ? 9.090 -54.193 -39.634 1.00 49.03 273 ASP A N 1
ATOM 2152 C CA . ASP A 1 273 ? 10.205 -54.939 -40.218 1.00 49.03 273 ASP A CA 1
ATOM 2153 C C . ASP A 1 273 ? 11.555 -54.461 -39.666 1.00 49.03 273 ASP A C 1
ATOM 2155 O O . ASP A 1 273 ? 11.855 -53.280 -39.493 1.00 49.03 273 ASP A O 1
ATOM 2159 N N . ILE A 1 274 ? 12.334 -55.483 -39.351 1.00 41.88 274 ILE A N 1
ATOM 2160 C CA . ILE A 1 274 ? 13.638 -55.536 -38.713 1.00 41.88 274 ILE A CA 1
ATOM 2161 C C . ILE A 1 274 ? 14.717 -55.287 -39.774 1.00 41.88 274 ILE A C 1
ATOM 2163 O O . ILE A 1 274 ? 14.647 -55.880 -40.847 1.00 41.88 274 ILE A O 1
ATOM 2167 N N . ASP A 1 275 ? 15.786 -54.555 -39.444 1.00 40.78 275 ASP A N 1
ATOM 2168 C CA . ASP A 1 275 ? 17.111 -55.021 -39.863 1.00 40.78 275 ASP A CA 1
ATOM 2169 C C . ASP A 1 275 ? 18.200 -54.711 -38.829 1.00 40.78 275 ASP A C 1
ATOM 2171 O O . ASP A 1 275 ? 18.243 -53.663 -38.186 1.00 40.78 275 ASP A O 1
ATOM 2175 N N . THR A 1 276 ? 19.060 -55.707 -38.669 1.00 46.28 276 THR A N 1
ATOM 2176 C CA . THR A 1 276 ? 20.048 -55.927 -37.619 1.00 46.28 276 THR A CA 1
ATOM 2177 C C . THR A 1 276 ? 21.360 -56.189 -38.330 1.00 46.28 276 THR A C 1
ATOM 2179 O O . THR A 1 276 ? 21.425 -57.176 -39.047 1.00 46.28 276 THR A O 1
ATOM 2182 N N . GLN A 1 277 ? 22.409 -55.408 -38.087 1.00 39.91 277 GLN A N 1
ATOM 2183 C CA . GLN A 1 277 ? 23.825 -55.780 -38.262 1.00 39.91 277 GLN A CA 1
ATOM 2184 C C . GLN A 1 277 ? 24.663 -54.641 -37.644 1.00 39.91 277 GLN A C 1
ATOM 2186 O O . GLN A 1 277 ? 24.302 -53.482 -37.798 1.00 39.91 277 GLN A O 1
ATOM 2191 N N . ASP A 1 278 ? 25.822 -54.804 -37.020 1.00 39.69 278 ASP A N 1
ATOM 2192 C CA . ASP A 1 278 ? 26.504 -55.906 -36.350 1.00 39.69 278 ASP A CA 1
ATOM 2193 C C . ASP A 1 278 ? 27.671 -55.249 -35.557 1.00 39.69 278 ASP A C 1
ATOM 2195 O O . ASP A 1 278 ? 28.042 -54.100 -35.799 1.00 39.69 278 ASP A O 1
ATOM 2199 N N . SER A 1 279 ? 28.189 -55.974 -34.571 1.00 41.62 279 SER A N 1
ATOM 2200 C CA . SER A 1 279 ? 29.035 -55.586 -33.419 1.00 41.62 279 SER A CA 1
ATOM 2201 C C . SER A 1 279 ? 30.543 -55.403 -33.801 1.00 41.62 279 SER A C 1
ATOM 2203 O O . SER A 1 279 ? 30.801 -55.199 -34.985 1.00 41.62 279 SER A O 1
ATOM 2205 N N . PRO A 1 280 ? 31.607 -55.563 -32.947 1.00 58.12 280 PRO A N 1
ATOM 2206 C CA . PRO A 1 280 ? 31.731 -55.760 -31.479 1.00 58.12 280 PRO A CA 1
ATOM 2207 C C . PRO A 1 280 ? 32.987 -55.126 -30.782 1.00 58.12 280 PRO A C 1
ATOM 2209 O O . PRO A 1 280 ? 33.867 -54.562 -31.427 1.00 58.12 280 PRO A O 1
ATOM 2212 N N . ARG A 1 281 ? 33.120 -55.439 -29.470 1.00 36.56 281 ARG A N 1
ATOM 2213 C CA . ARG A 1 281 ? 34.335 -55.529 -28.595 1.00 36.56 281 ARG A CA 1
ATOM 2214 C C . ARG A 1 281 ? 34.625 -54.303 -27.715 1.00 36.56 281 ARG A C 1
ATOM 2216 O O . ARG A 1 281 ? 34.492 -53.182 -28.163 1.00 36.56 281 ARG A O 1
ATOM 2223 N N . GLU A 1 282 ? 35.062 -54.405 -26.459 1.00 35.72 282 GLU A N 1
ATOM 2224 C CA . GLU A 1 282 ? 35.420 -55.519 -25.569 1.00 35.72 282 GLU A CA 1
ATOM 2225 C C . GLU A 1 282 ? 35.475 -54.958 -24.129 1.00 35.72 282 GLU A C 1
ATOM 2227 O O . GLU A 1 282 ? 36.025 -53.888 -23.888 1.00 35.72 282 GLU A O 1
ATOM 2232 N N . ASN A 1 283 ? 34.927 -55.699 -23.167 1.00 41.12 283 ASN A N 1
ATOM 2233 C CA . ASN A 1 283 ? 35.284 -55.636 -21.739 1.00 41.12 283 ASN A CA 1
ATOM 2234 C C . ASN A 1 283 ? 36.539 -56.535 -21.562 1.00 41.12 283 ASN A C 1
ATOM 2236 O O . ASN A 1 283 ? 36.657 -57.459 -22.378 1.00 41.12 283 ASN A O 1
ATOM 2240 N N . PRO A 1 284 ? 37.415 -56.443 -20.523 1.00 53.81 284 PRO A N 1
ATOM 2241 C CA . PRO A 1 284 ? 36.973 -56.721 -19.141 1.00 53.81 284 PRO A CA 1
ATOM 2242 C C . PRO A 1 284 ? 37.833 -56.184 -17.953 1.00 53.81 284 PRO A C 1
ATOM 2244 O O . PRO A 1 284 ? 39.036 -56.003 -18.078 1.00 53.81 284 PRO A O 1
ATOM 2247 N N . ARG A 1 285 ? 37.226 -56.214 -16.741 1.00 36.56 285 ARG A N 1
ATOM 2248 C CA . ARG A 1 285 ? 37.817 -56.591 -15.410 1.00 36.56 285 ARG A CA 1
ATOM 2249 C C . ARG A 1 285 ? 38.918 -55.659 -14.815 1.00 36.56 285 ARG A C 1
ATOM 2251 O O . ARG A 1 285 ? 39.807 -55.232 -15.521 1.00 36.56 285 ARG A O 1
ATOM 2258 N N . LYS A 1 286 ? 39.052 -55.380 -13.502 1.00 36.88 286 LYS A N 1
ATOM 2259 C CA . LYS A 1 286 ? 38.767 -56.127 -12.247 1.00 36.88 286 LYS A CA 1
ATOM 2260 C C . LYS A 1 286 ? 39.175 -55.277 -11.002 1.00 36.88 286 LYS A C 1
ATOM 2262 O O . LYS A 1 286 ? 40.198 -54.617 -11.099 1.00 36.88 286 LYS A O 1
ATOM 2267 N N . ASN A 1 287 ? 38.500 -55.499 -9.854 1.00 34.19 287 ASN A N 1
ATOM 2268 C CA . ASN A 1 287 ? 38.956 -55.461 -8.429 1.00 34.19 287 ASN A CA 1
ATOM 2269 C C . ASN A 1 287 ? 39.535 -54.132 -7.846 1.00 34.19 287 ASN A C 1
ATOM 2271 O O . ASN A 1 287 ? 40.133 -53.359 -8.571 1.00 34.19 287 ASN A O 1
ATOM 2275 N N . SER A 1 288 ? 39.494 -53.768 -6.550 1.00 38.66 288 SER A N 1
ATOM 2276 C CA . SER A 1 288 ? 39.300 -54.432 -5.231 1.00 38.66 288 SER A CA 1
ATOM 2277 C C . SER A 1 288 ? 39.233 -53.290 -4.162 1.00 38.66 288 SER A C 1
ATOM 2279 O O . SER A 1 288 ? 39.904 -52.289 -4.384 1.00 38.66 288 SER A O 1
ATOM 2281 N N . VAL A 1 289 ? 38.423 -53.264 -3.088 1.00 35.72 289 VAL A N 1
ATOM 2282 C CA . VAL A 1 289 ? 38.643 -53.708 -1.669 1.00 35.72 289 VAL A CA 1
ATOM 2283 C C . VAL A 1 289 ? 37.673 -52.821 -0.836 1.00 35.72 289 VAL A C 1
ATOM 2285 O O . VAL A 1 289 ? 37.642 -51.619 -1.071 1.00 35.72 289 VAL A O 1
ATOM 2288 N N . GLU A 1 290 ? 36.670 -53.316 -0.101 1.00 34.06 290 GLU A N 1
ATOM 2289 C CA . GLU A 1 290 ? 36.661 -53.904 1.263 1.00 34.06 290 GLU A CA 1
ATOM 2290 C C . GLU A 1 290 ? 36.855 -52.898 2.424 1.00 34.06 290 GLU A C 1
ATOM 2292 O O . GLU A 1 290 ? 37.871 -52.215 2.482 1.00 34.06 290 GLU A O 1
ATOM 2297 N N . THR A 1 291 ? 35.870 -52.830 3.342 1.00 32.12 291 THR A N 1
ATOM 2298 C CA . THR A 1 291 ? 35.947 -52.722 4.832 1.00 32.12 291 THR A CA 1
ATOM 2299 C C . THR A 1 291 ? 34.515 -52.420 5.352 1.00 32.12 291 THR A C 1
ATOM 2301 O O . THR A 1 291 ? 33.991 -51.347 5.085 1.00 32.12 291 THR A O 1
ATOM 2304 N N . THR A 1 292 ? 33.719 -53.416 5.792 1.00 31.86 292 THR A N 1
ATOM 2305 C CA . THR A 1 292 ? 33.345 -53.753 7.205 1.00 31.86 292 THR A CA 1
ATOM 2306 C C . THR A 1 292 ? 32.888 -52.560 8.078 1.00 31.86 292 THR A C 1
ATOM 2308 O O . THR A 1 292 ? 33.564 -51.551 8.098 1.00 31.86 292 THR A O 1
ATOM 2311 N N . GLN A 1 293 ? 31.809 -52.580 8.881 1.00 34.28 293 GLN A N 1
ATOM 2312 C CA . GLN A 1 293 ? 31.231 -53.6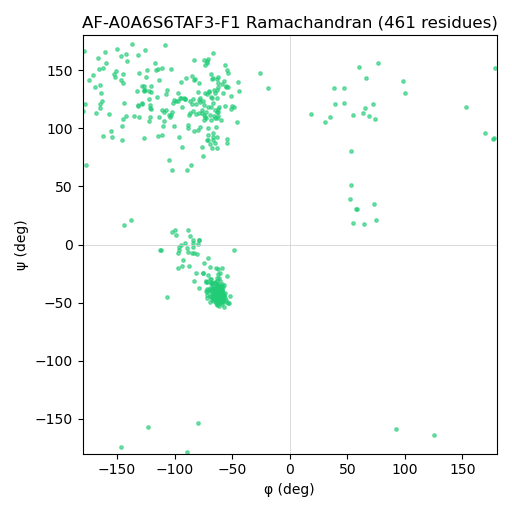65 9.687 1.00 34.28 293 GLN A CA 1
ATOM 2313 C C . GLN A 1 293 ? 29.798 -53.335 10.183 1.00 34.28 293 GLN A C 1
ATOM 2315 O O . GLN A 1 293 ? 29.448 -52.186 10.425 1.00 34.28 293 GLN A O 1
ATOM 2320 N N . LYS A 1 294 ? 29.011 -54.403 10.373 1.00 40.22 294 LYS A N 1
ATOM 2321 C CA . LYS A 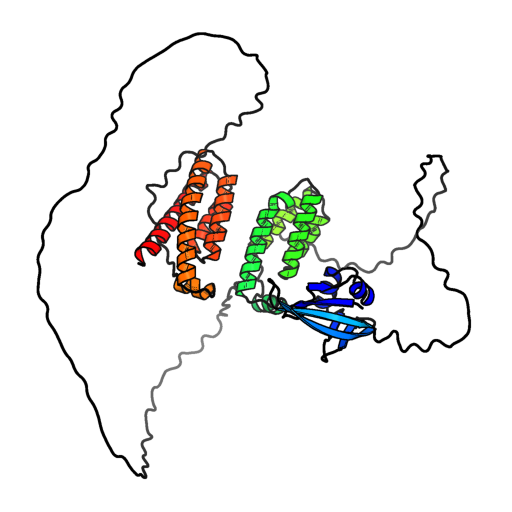1 294 ? 27.749 -54.520 11.133 1.00 40.22 294 LYS A CA 1
ATOM 2322 C C . LYS A 1 294 ? 27.890 -54.076 12.599 1.00 40.22 294 LYS A C 1
ATOM 2324 O O . LYS A 1 294 ? 28.913 -54.403 13.180 1.00 40.22 294 LYS A O 1
ATOM 2329 N N . THR A 1 295 ? 26.785 -53.634 13.216 1.00 29.81 295 THR A N 1
ATOM 2330 C CA . THR A 1 295 ? 26.202 -54.285 14.417 1.00 29.81 295 THR A CA 1
ATOM 2331 C C . THR A 1 295 ? 24.768 -53.810 14.685 1.00 29.81 295 THR A C 1
ATOM 2333 O O . THR A 1 295 ? 24.529 -52.632 14.918 1.00 29.81 295 THR A O 1
ATOM 2336 N N . ASN A 1 296 ? 23.838 -54.771 14.695 1.00 38.94 296 ASN A N 1
ATOM 2337 C CA . ASN A 1 296 ? 22.582 -54.736 15.450 1.00 38.94 296 ASN A CA 1
ATOM 2338 C C . ASN A 1 296 ? 22.887 -54.823 16.952 1.00 38.94 296 ASN A C 1
ATOM 2340 O O . ASN A 1 296 ? 23.780 -55.597 17.290 1.00 38.94 296 ASN A O 1
ATOM 2344 N N . LEU A 1 297 ? 22.097 -54.168 17.813 1.00 32.66 297 LEU A N 1
ATOM 2345 C CA . LEU A 1 297 ? 21.589 -54.702 19.095 1.00 32.66 297 LEU A CA 1
ATOM 2346 C C . LEU A 1 297 ? 20.702 -53.653 19.799 1.00 32.66 297 LEU A C 1
ATOM 2348 O O . LEU A 1 297 ? 21.176 -52.603 20.216 1.00 32.66 297 LEU A O 1
ATOM 2352 N N . SER A 1 298 ? 19.414 -53.981 19.927 1.00 40.47 298 SER A N 1
ATOM 2353 C CA . SER A 1 298 ? 18.523 -53.523 21.007 1.00 40.47 298 SER A CA 1
ATOM 2354 C C . SER A 1 298 ? 18.933 -54.244 22.313 1.00 40.47 298 SER A C 1
ATOM 2356 O O . SER A 1 298 ? 19.572 -55.302 22.206 1.00 40.47 298 SER A O 1
ATOM 2358 N N . PRO A 1 299 ? 18.644 -53.719 23.523 1.00 54.12 299 PRO A N 1
ATOM 2359 C CA . PRO A 1 299 ? 17.350 -54.034 24.148 1.00 54.12 299 PRO A CA 1
ATOM 2360 C C . PRO A 1 299 ? 16.753 -52.953 25.081 1.00 54.12 299 PRO A C 1
ATOM 2362 O O . PRO A 1 299 ? 17.413 -52.002 25.493 1.00 54.12 299 PRO A O 1
ATOM 2365 N N . ASP A 1 300 ? 15.481 -53.195 25.398 1.00 42.19 300 ASP A N 1
ATOM 2366 C CA . ASP A 1 300 ? 14.615 -52.698 26.477 1.00 42.19 300 ASP A CA 1
ATOM 2367 C C . ASP A 1 300 ? 15.277 -52.079 27.719 1.00 42.19 300 ASP A C 1
ATOM 2369 O O . ASP A 1 300 ? 16.119 -52.720 28.351 1.00 42.19 300 ASP A O 1
ATOM 2373 N N . ILE A 1 301 ? 14.754 -50.922 28.161 1.00 40.72 301 ILE A N 1
ATOM 2374 C CA . ILE A 1 301 ? 14.652 -50.538 29.581 1.00 40.72 301 ILE A CA 1
ATOM 2375 C C . ILE A 1 301 ? 13.328 -49.783 29.814 1.00 40.72 301 ILE A C 1
ATOM 2377 O O . ILE A 1 301 ? 13.158 -48.647 29.376 1.00 40.72 301 ILE A O 1
ATOM 2381 N N . ASP A 1 302 ? 12.422 -50.443 30.541 1.00 41.75 302 ASP A N 1
ATOM 2382 C CA . ASP A 1 302 ? 11.341 -49.862 31.346 1.00 41.75 302 ASP A CA 1
ATOM 23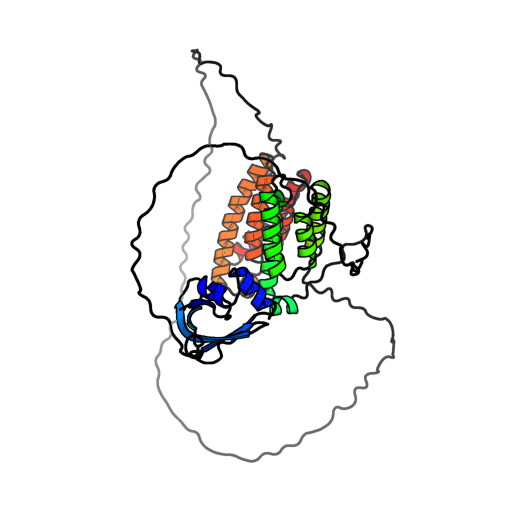83 C C . ASP A 1 302 ? 11.899 -48.859 32.364 1.00 41.75 302 ASP A C 1
ATOM 2385 O O . ASP A 1 302 ? 12.837 -49.196 33.086 1.00 41.75 302 ASP A O 1
ATOM 2389 N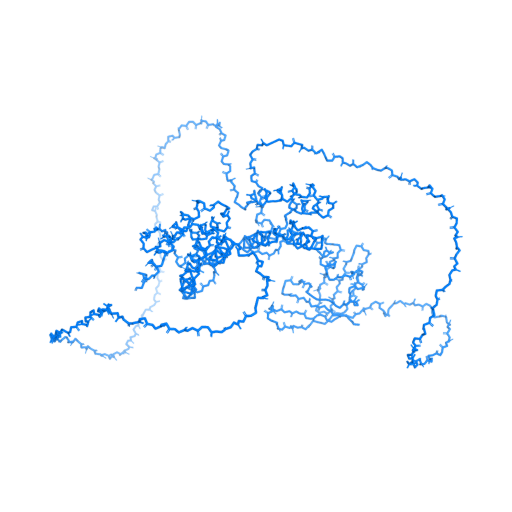 N . LEU A 1 303 ? 11.263 -47.693 32.521 1.00 44.75 303 LEU A N 1
ATOM 2390 C CA . LEU A 1 303 ? 11.318 -46.921 33.770 1.00 44.75 303 LEU A CA 1
ATOM 2391 C C . LEU A 1 303 ? 10.084 -46.014 33.913 1.00 44.75 303 LEU A C 1
ATOM 2393 O O . LEU A 1 303 ? 10.012 -44.913 33.371 1.00 44.75 303 LEU A O 1
ATOM 2397 N N . LEU A 1 304 ? 9.124 -46.528 34.686 1.00 44.50 304 LEU A N 1
ATOM 2398 C CA . LEU A 1 304 ? 8.138 -45.786 35.472 1.00 44.50 304 LEU A CA 1
ATOM 2399 C C . LEU A 1 304 ? 8.821 -44.727 36.346 1.00 44.50 304 LEU A C 1
ATOM 2401 O O . LEU A 1 304 ? 9.657 -45.118 37.161 1.00 44.50 304 LEU A O 1
ATOM 2405 N N . ILE A 1 305 ? 8.383 -43.463 36.279 1.00 45.59 305 ILE A N 1
ATOM 2406 C CA . ILE A 1 305 ? 8.301 -42.562 37.443 1.00 45.59 305 ILE A CA 1
ATOM 2407 C C . ILE A 1 305 ? 7.058 -41.667 37.297 1.00 45.59 305 ILE A C 1
ATOM 2409 O O . ILE A 1 305 ? 6.910 -40.943 36.314 1.00 45.59 305 ILE A O 1
ATOM 2413 N N . ASP A 1 306 ? 6.197 -41.776 38.307 1.00 38.50 306 ASP A N 1
ATOM 2414 C CA . ASP A 1 306 ? 5.000 -40.993 38.610 1.00 38.50 306 ASP A CA 1
ATOM 2415 C C . ASP A 1 306 ? 5.300 -39.560 39.109 1.00 38.50 306 ASP A C 1
ATOM 2417 O O . ASP A 1 306 ? 6.334 -39.315 39.734 1.00 38.50 306 ASP A O 1
ATOM 2421 N N . ASP A 1 307 ? 4.278 -38.701 38.953 1.00 40.16 307 ASP A N 1
ATOM 2422 C CA . ASP A 1 307 ? 3.879 -37.566 39.818 1.00 40.16 307 ASP A CA 1
ATOM 2423 C C . ASP A 1 307 ? 4.663 -36.223 39.799 1.00 40.16 307 ASP A C 1
ATOM 2425 O O . ASP A 1 307 ? 5.870 -36.182 39.574 1.00 40.16 307 ASP A O 1
ATOM 2429 N N . PRO A 1 308 ? 4.032 -35.088 40.199 1.00 50.72 308 PRO A N 1
ATOM 2430 C CA . PRO A 1 308 ? 2.699 -34.593 39.826 1.00 50.72 308 PRO A CA 1
ATOM 2431 C C . PRO A 1 308 ? 2.670 -33.064 39.529 1.00 50.72 308 PRO A C 1
ATOM 2433 O O . PRO A 1 308 ? 3.627 -32.320 39.749 1.00 50.72 308 PRO A O 1
ATOM 2436 N N . LEU A 1 309 ? 1.514 -32.600 39.040 1.00 45.78 309 LEU A N 1
ATOM 2437 C CA . LEU A 1 309 ? 1.103 -31.197 38.844 1.00 45.78 309 LEU A CA 1
ATOM 2438 C C . LEU A 1 309 ? 1.214 -30.342 40.125 1.00 45.78 309 LEU A C 1
ATOM 2440 O O . LEU A 1 309 ? 0.920 -30.858 41.204 1.00 45.78 309 LEU A O 1
ATOM 2444 N N . PRO A 1 310 ? 1.468 -29.019 40.036 1.00 45.84 310 PRO A N 1
ATOM 2445 C CA . PRO A 1 310 ? 1.128 -28.105 41.110 1.00 45.84 310 PRO A CA 1
ATOM 2446 C C . PRO A 1 310 ? -0.243 -27.456 40.895 1.00 45.84 310 PRO A C 1
ATOM 2448 O O . PRO A 1 310 ? -0.647 -27.068 39.797 1.00 45.84 310 PRO A O 1
ATOM 2451 N N . GLU A 1 311 ? -0.925 -27.368 42.026 1.00 34.56 311 GLU A N 1
ATOM 2452 C CA . GLU A 1 311 ? -2.283 -26.926 42.256 1.00 34.56 311 GLU A CA 1
ATOM 2453 C C . GLU A 1 311 ? -2.503 -25.418 42.067 1.00 34.56 311 GLU A C 1
ATOM 2455 O O . GLU A 1 311 ? -1.616 -24.570 42.164 1.00 34.56 311 GLU A O 1
ATOM 2460 N N . THR A 1 312 ? -3.780 -25.133 41.855 1.00 34.12 312 THR A N 1
ATOM 2461 C CA . THR A 1 312 ? -4.495 -23.865 41.945 1.00 34.12 312 THR A CA 1
ATOM 2462 C C . THR A 1 312 ? -4.142 -23.031 43.180 1.00 34.12 312 THR A C 1
ATOM 2464 O O . THR A 1 312 ? -4.264 -23.521 44.300 1.00 34.12 312 THR A O 1
ATOM 2467 N N . ASN A 1 313 ? -3.872 -21.734 42.996 1.00 32.19 313 ASN A N 1
ATOM 2468 C CA . ASN A 1 313 ? -3.971 -20.750 44.075 1.00 32.19 313 ASN A CA 1
ATOM 2469 C C . ASN A 1 313 ? -5.241 -19.907 43.919 1.00 32.19 313 ASN A C 1
ATOM 2471 O O . ASN A 1 313 ? -5.373 -19.081 43.017 1.00 32.19 313 ASN A O 1
ATOM 2475 N N . GLN A 1 314 ? -6.164 -20.161 44.844 1.00 30.11 314 GLN A N 1
ATOM 2476 C CA . GLN A 1 314 ? -7.274 -19.303 45.234 1.00 30.11 314 GLN A CA 1
ATOM 2477 C C . GLN A 1 314 ? -6.726 -18.001 45.835 1.00 30.11 314 GLN A C 1
ATOM 2479 O O . GLN A 1 314 ? -5.884 -18.046 46.731 1.00 30.11 314 GLN A O 1
ATOM 2484 N N . TYR A 1 315 ? -7.247 -16.850 45.406 1.00 33.38 315 TYR A N 1
ATOM 2485 C CA . TYR A 1 315 ? -7.152 -15.618 46.186 1.00 33.38 315 TYR A CA 1
ATOM 2486 C C . TYR A 1 315 ? -8.488 -15.348 46.866 1.00 33.38 315 TYR A C 1
ATOM 2488 O O . TYR A 1 315 ? -9.501 -15.069 46.228 1.00 33.38 315 TYR A O 1
ATOM 2496 N N . ASP A 1 316 ? -8.438 -15.474 48.187 1.00 32.09 316 ASP A N 1
ATOM 2497 C CA . ASP A 1 316 ? -9.497 -15.196 49.138 1.00 32.09 316 ASP A CA 1
ATOM 2498 C C . ASP A 1 316 ? -9.603 -13.678 49.365 1.00 32.09 316 ASP A C 1
ATOM 2500 O O . ASP A 1 316 ? -8.652 -13.002 49.762 1.00 32.09 316 ASP A O 1
ATOM 2504 N N . THR A 1 317 ? -10.787 -13.135 49.110 1.00 35.34 317 THR A N 1
ATOM 2505 C CA . THR A 1 317 ? -11.219 -11.798 49.529 1.00 35.34 317 THR A CA 1
ATOM 2506 C C . THR A 1 317 ? -11.658 -11.815 50.990 1.00 35.34 317 THR A C 1
ATOM 2508 O O . THR A 1 317 ? -12.551 -12.606 51.293 1.00 35.34 317 THR A O 1
ATOM 2511 N N . LYS A 1 318 ? -11.178 -10.883 51.841 1.00 36.31 318 LYS A N 1
ATOM 2512 C CA . LYS A 1 318 ? -11.974 -10.187 52.893 1.00 36.31 318 LYS A CA 1
ATOM 2513 C C . LYS A 1 318 ? -11.170 -9.138 53.709 1.00 36.31 318 LYS A C 1
ATOM 2515 O O . LYS A 1 318 ? -9.963 -9.070 53.526 1.00 36.31 318 LYS A O 1
ATOM 2520 N N . PRO A 1 319 ? -11.819 -8.250 54.507 1.00 47.06 319 PRO A N 1
ATOM 2521 C CA . PRO A 1 319 ? -11.887 -6.805 54.237 1.00 47.06 319 PRO A CA 1
ATOM 2522 C C . PRO A 1 319 ? -11.334 -5.949 55.407 1.00 47.06 319 PRO A C 1
ATOM 2524 O O . PRO A 1 319 ? -10.661 -6.497 56.274 1.00 47.06 319 PRO A O 1
ATOM 2527 N N . ILE A 1 320 ? -11.762 -4.669 55.481 1.00 30.83 320 ILE A N 1
ATOM 2528 C CA . ILE A 1 320 ? -11.635 -3.681 56.592 1.00 30.83 320 ILE A CA 1
ATOM 2529 C C . ILE A 1 320 ? -10.455 -2.702 56.321 1.00 30.83 320 ILE A C 1
ATOM 2531 O O . ILE A 1 320 ? -9.396 -3.143 55.907 1.00 30.83 320 ILE A O 1
ATOM 2535 N N . GLU A 1 321 ? -10.538 -1.363 56.394 1.00 32.69 321 GLU A N 1
ATOM 2536 C CA . GLU A 1 321 ? -11.252 -0.471 57.319 1.00 32.69 321 GLU A CA 1
ATOM 2537 C C . GLU A 1 321 ? -11.405 0.963 56.753 1.00 32.69 321 GLU A C 1
ATOM 2539 O O . GLU A 1 321 ? -10.565 1.451 55.995 1.00 32.69 321 GLU A O 1
ATOM 2544 N N . GLU A 1 322 ? -12.465 1.652 57.181 1.00 38.47 322 GLU A N 1
ATOM 2545 C CA . GLU A 1 322 ? -12.691 3.090 57.020 1.00 38.47 322 GLU A CA 1
ATOM 2546 C C . GLU A 1 322 ? -11.662 3.921 57.808 1.00 38.47 322 GLU A C 1
ATOM 2548 O O . GLU A 1 322 ? -11.510 3.729 59.012 1.00 38.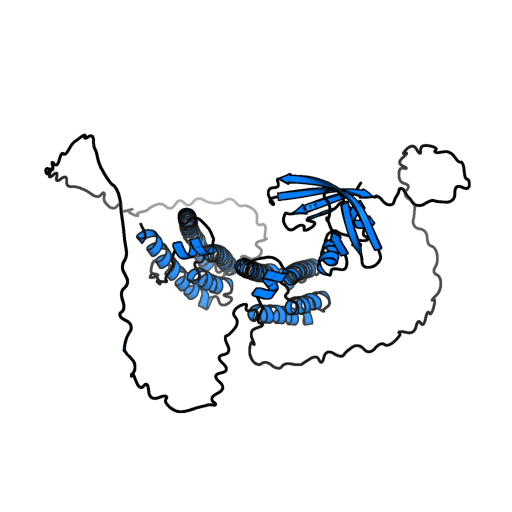47 322 GLU A O 1
ATOM 2553 N N . VAL A 1 323 ? -11.061 4.947 57.191 1.00 35.00 323 VAL A N 1
ATOM 2554 C CA . VAL A 1 323 ? -10.511 6.094 57.936 1.00 35.00 323 VAL A CA 1
ATOM 2555 C C . VAL A 1 323 ? -10.894 7.406 57.257 1.00 35.00 323 VAL A C 1
ATOM 2557 O O . VAL A 1 323 ? -10.410 7.779 56.192 1.00 35.00 323 VAL A O 1
ATOM 2560 N N . SER A 1 324 ? -11.766 8.126 57.956 1.00 33.56 324 SER A N 1
ATOM 2561 C CA . SER A 1 324 ? -12.099 9.535 57.780 1.00 33.56 324 SER A CA 1
ATOM 2562 C C . SER A 1 324 ? -10.970 10.428 58.303 1.00 33.56 324 SER A C 1
ATOM 2564 O O . SER A 1 324 ? -10.580 10.275 59.456 1.00 33.56 324 SER A O 1
ATOM 2566 N N . THR A 1 325 ? -10.509 11.419 57.528 1.00 32.84 325 THR A N 1
ATOM 2567 C CA . THR A 1 325 ? -10.028 12.704 58.080 1.00 32.84 325 THR A CA 1
ATOM 2568 C C . THR A 1 325 ? -10.227 13.875 57.109 1.00 32.84 325 THR A C 1
ATOM 2570 O O . THR A 1 325 ? -10.253 13.737 55.891 1.00 32.84 325 THR A O 1
ATOM 2573 N N . LYS A 1 326 ? -10.438 15.045 57.719 1.00 37.84 326 LYS A N 1
ATOM 2574 C CA . LYS A 1 326 ? -10.961 16.309 57.189 1.00 37.84 326 LYS A CA 1
ATOM 2575 C C . LYS A 1 326 ? -9.905 17.216 56.526 1.00 37.84 326 LYS A C 1
ATOM 2577 O O . LYS A 1 326 ? -8.831 17.409 57.077 1.00 37.84 326 LYS A O 1
ATOM 2582 N N . ASN A 1 327 ? -10.361 17.909 55.477 1.00 34.94 327 ASN A N 1
ATOM 2583 C CA . ASN A 1 327 ? -10.205 19.334 55.109 1.00 34.94 327 ASN A CA 1
ATOM 2584 C C . ASN A 1 327 ? -8.833 20.050 55.152 1.00 34.94 327 ASN A C 1
ATOM 2586 O O . ASN A 1 327 ? -8.346 20.407 56.224 1.00 34.94 327 ASN A O 1
ATOM 2590 N N . LYS A 1 328 ? -8.420 20.589 53.989 1.00 33.28 328 LYS A N 1
ATOM 2591 C CA . LYS A 1 328 ? -8.244 22.048 53.769 1.00 33.28 328 LYS A CA 1
ATOM 2592 C C . LYS A 1 328 ? -8.272 22.406 52.262 1.00 33.28 328 LYS A C 1
ATOM 2594 O O . LYS A 1 328 ? -8.030 21.529 51.442 1.00 33.28 328 LYS A O 1
ATOM 2599 N N . PRO A 1 329 ? -8.619 23.659 51.897 1.00 40.12 329 PRO A N 1
ATOM 2600 C CA . PRO A 1 329 ? -9.163 24.022 50.593 1.00 40.12 329 PRO A CA 1
ATOM 2601 C C . PRO A 1 329 ? -8.072 24.388 49.586 1.00 40.12 329 PRO A C 1
ATOM 2603 O O . PRO A 1 329 ? -7.117 25.081 49.937 1.00 40.12 329 PRO A O 1
ATOM 2606 N N . VAL A 1 330 ? -8.268 24.009 48.324 1.00 37.03 330 VAL A N 1
ATOM 2607 C CA . VAL A 1 330 ? -7.513 24.565 47.199 1.00 37.03 330 VAL A CA 1
ATOM 2608 C C . VAL A 1 330 ? -8.493 24.990 46.108 1.00 37.03 330 VAL A C 1
ATOM 2610 O O . VAL A 1 330 ? -9.208 24.193 45.516 1.00 37.03 330 VAL A O 1
ATOM 2613 N N . THR A 1 331 ? -8.560 26.309 45.994 1.00 34.50 331 THR A N 1
ATOM 2614 C CA . THR A 1 331 ? -8.816 27.181 44.849 1.00 34.50 331 THR A CA 1
ATOM 2615 C C . THR A 1 331 ? -9.481 26.589 43.602 1.00 34.50 331 THR A C 1
ATOM 2617 O O . THR A 1 331 ? -8.897 25.846 42.822 1.00 34.50 331 THR A O 1
ATOM 2620 N N . ARG A 1 332 ? -10.706 27.074 43.399 1.00 39.56 332 ARG A N 1
ATOM 2621 C CA . ARG A 1 332 ? -11.535 27.035 42.197 1.00 39.56 332 ARG A CA 1
ATOM 2622 C C . ARG A 1 332 ? -10.853 27.805 41.059 1.00 39.56 332 ARG A C 1
ATOM 2624 O O . ARG A 1 332 ? -10.731 29.021 41.160 1.00 39.56 332 ARG A O 1
ATOM 2631 N N . ASN A 1 333 ? -10.462 27.101 40.002 1.00 39.69 333 ASN A N 1
ATOM 2632 C CA . ASN A 1 333 ? -10.295 27.662 38.666 1.00 39.69 333 ASN A CA 1
ATOM 2633 C C . ASN A 1 333 ? -11.214 26.869 37.734 1.00 39.69 333 ASN A C 1
ATOM 2635 O O . ASN A 1 333 ? -10.964 25.701 37.446 1.00 39.69 333 ASN A O 1
ATOM 2639 N N . ASP A 1 334 ? -12.306 27.519 37.336 1.00 46.62 334 ASP A N 1
ATOM 2640 C CA . ASP A 1 334 ? -13.202 27.082 36.275 1.00 46.62 334 ASP A CA 1
ATOM 2641 C C . ASP A 1 334 ? -12.430 27.094 34.948 1.00 46.62 334 ASP A C 1
ATOM 2643 O O . ASP A 1 334 ? -11.962 28.148 34.521 1.00 46.62 334 ASP A O 1
ATOM 2647 N N . ASN A 1 335 ? -12.249 25.912 34.354 1.00 48.06 335 ASN A N 1
ATOM 2648 C CA . ASN A 1 335 ? -12.106 25.665 32.913 1.00 48.06 335 ASN A CA 1
ATOM 2649 C C . ASN A 1 335 ? -12.000 24.147 32.674 1.00 48.06 335 ASN A C 1
ATOM 2651 O O . ASN A 1 335 ? -10.955 23.624 32.295 1.00 48.06 335 ASN A O 1
ATOM 2655 N N . THR A 1 336 ? -13.092 23.419 32.912 1.00 37.78 336 THR A N 1
ATOM 2656 C CA . THR A 1 336 ? -13.304 22.093 32.312 1.00 37.78 336 THR A CA 1
ATOM 2657 C C . THR A 1 336 ? -14.154 22.281 31.067 1.00 37.78 336 THR A C 1
ATOM 2659 O O . THR A 1 336 ? -15.381 22.351 31.136 1.00 37.78 336 THR A O 1
ATOM 2662 N N . LEU A 1 337 ? -13.457 22.435 29.945 1.00 42.34 337 LEU A N 1
ATOM 2663 C CA . LEU A 1 337 ? -14.011 22.340 28.608 1.00 42.34 337 LEU A CA 1
ATOM 2664 C C . LEU A 1 337 ? -14.157 20.846 28.285 1.00 42.34 337 LEU A C 1
ATOM 2666 O O . LEU A 1 337 ? -13.165 20.129 28.215 1.00 42.34 337 LEU A O 1
ATOM 2670 N N . ASP A 1 338 ? -15.410 20.424 28.164 1.00 42.38 338 ASP A N 1
ATOM 2671 C CA . ASP A 1 338 ? -15.888 19.310 27.343 1.00 42.38 338 ASP A CA 1
ATOM 2672 C C . ASP A 1 338 ? -15.207 17.938 27.533 1.00 42.38 338 ASP A C 1
ATOM 2674 O O . ASP A 1 338 ? -14.392 17.484 26.732 1.00 42.38 338 ASP A O 1
ATOM 2678 N N . THR A 1 339 ? -15.611 17.207 28.577 1.00 40.28 339 THR A N 1
ATOM 2679 C CA . THR A 1 339 ? -15.534 15.742 28.544 1.00 40.28 339 THR A CA 1
ATOM 2680 C C . THR A 1 339 ? -16.598 15.245 27.570 1.00 40.28 339 THR A C 1
ATOM 2682 O O . THR A 1 339 ? -17.746 15.009 27.964 1.00 40.28 339 THR A O 1
ATOM 2685 N N . SER A 1 340 ? -16.218 15.112 26.298 1.00 42.25 340 SER A N 1
ATOM 2686 C CA . SER A 1 340 ? -16.997 14.381 25.307 1.00 42.25 340 SER A CA 1
ATOM 2687 C C . SER A 1 340 ? -17.335 13.015 25.891 1.00 42.25 340 SER A C 1
ATOM 2689 O O . SER A 1 340 ? -16.450 12.234 26.241 1.00 42.25 340 SER A O 1
ATOM 2691 N N . THR A 1 341 ? -18.621 12.738 26.028 1.00 46.19 341 THR A N 1
ATOM 2692 C CA . THR A 1 341 ? -19.131 11.401 26.307 1.00 46.19 341 THR A CA 1
ATOM 2693 C C . THR A 1 341 ? -18.761 10.522 25.114 1.00 46.19 341 THR A C 1
ATOM 2695 O O . THR A 1 341 ? -19.472 10.503 24.111 1.00 46.19 341 THR A O 1
ATOM 2698 N N . THR A 1 342 ? -17.611 9.847 25.183 1.00 54.59 342 THR A N 1
ATOM 2699 C CA . THR A 1 342 ? -17.211 8.825 24.215 1.00 54.59 342 THR A CA 1
ATOM 2700 C C . THR A 1 342 ? -18.269 7.731 24.257 1.00 54.59 342 THR A C 1
ATOM 2702 O O . THR A 1 342 ? -18.448 7.025 25.250 1.00 54.59 342 THR A O 1
ATOM 2705 N N . LYS A 1 343 ? -19.082 7.677 23.202 1.00 77.75 343 LYS A N 1
ATOM 2706 C CA . LYS A 1 343 ? -20.123 6.669 23.040 1.00 77.75 343 LYS A CA 1
ATOM 2707 C C . LYS A 1 343 ? -19.437 5.340 22.748 1.00 77.75 343 LYS A C 1
ATOM 2709 O O . LYS A 1 343 ? -19.144 5.067 21.595 1.00 77.75 343 LYS A O 1
ATOM 2714 N N . SER A 1 344 ? -19.200 4.544 23.786 1.00 86.69 344 SER A N 1
ATOM 2715 C CA . SER A 1 344 ? -18.830 3.130 23.662 1.00 86.69 344 SER A CA 1
ATOM 2716 C C . SER A 1 344 ? -19.721 2.412 22.638 1.00 86.69 344 SER A C 1
ATOM 2718 O O . SER A 1 344 ? -20.935 2.646 22.618 1.00 86.69 344 SER A O 1
ATOM 2720 N N . PHE A 1 345 ? -19.146 1.529 21.811 1.00 91.50 345 PHE A N 1
ATOM 2721 C CA . PHE A 1 345 ? -19.928 0.662 20.916 1.00 91.50 345 PHE A CA 1
ATOM 2722 C C . PHE A 1 345 ? -20.509 -0.568 21.629 1.00 91.50 345 PHE A C 1
ATOM 2724 O O . PHE A 1 345 ? -21.342 -1.268 21.059 1.00 91.50 345 PHE A O 1
ATOM 2731 N N . GLY A 1 346 ? -20.125 -0.810 22.885 1.00 92.81 346 GLY A N 1
ATOM 2732 C CA . GLY A 1 346 ? -20.485 -1.993 23.660 1.00 92.81 346 GLY A CA 1
ATOM 2733 C C . GLY A 1 346 ? -19.245 -2.699 24.200 1.00 92.81 346 GLY A C 1
ATOM 2734 O O . GLY A 1 346 ? -18.160 -2.128 24.234 1.00 92.81 346 GLY A O 1
ATOM 2735 N N . THR A 1 347 ? -19.411 -3.947 24.626 1.00 93.75 347 THR A N 1
ATOM 2736 C CA . THR A 1 347 ? -18.318 -4.831 25.059 1.00 93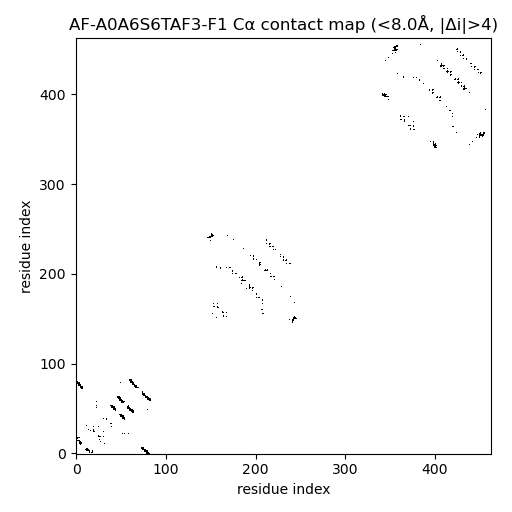.75 347 THR A CA 1
ATOM 2737 C C . THR A 1 347 ? -18.078 -5.888 23.994 1.00 93.75 347 THR A C 1
ATOM 2739 O O . THR A 1 347 ? -19.042 -6.516 23.558 1.00 93.75 347 THR A O 1
ATOM 2742 N N . LEU A 1 348 ? -16.823 -6.123 23.615 1.00 93.38 348 LEU A N 1
ATOM 2743 C CA . LEU A 1 348 ? -16.463 -7.096 22.583 1.00 93.38 348 LEU A CA 1
ATOM 2744 C C . LEU A 1 348 ? -15.674 -8.251 23.205 1.00 93.38 348 LEU A C 1
ATOM 2746 O O . LEU A 1 348 ? -14.523 -8.085 23.596 1.00 93.38 348 LEU A O 1
ATOM 2750 N N . ASN A 1 349 ? -16.286 -9.433 23.284 1.00 94.75 349 ASN A N 1
ATOM 2751 C CA . ASN A 1 349 ? -15.621 -10.634 23.791 1.00 94.75 349 ASN A CA 1
ATOM 2752 C C . ASN A 1 349 ? -15.195 -11.540 22.631 1.00 94.75 349 ASN A C 1
ATOM 2754 O O . ASN A 1 349 ? -16.054 -12.087 21.941 1.00 94.75 349 ASN A O 1
ATOM 2758 N N . LEU A 1 350 ? -13.882 -11.705 22.445 1.00 95.81 350 LEU A N 1
ATOM 2759 C CA . LEU A 1 350 ? -13.286 -12.524 21.387 1.00 95.81 350 LEU A CA 1
ATOM 2760 C C . LEU A 1 350 ? -12.914 -13.955 21.828 1.00 95.81 350 LEU A C 1
ATOM 2762 O O . LEU A 1 350 ? -12.504 -14.754 20.985 1.00 95.81 350 LEU A O 1
ATOM 2766 N N . ASP A 1 351 ? -13.061 -14.301 23.110 1.00 94.75 351 ASP A N 1
ATOM 2767 C CA . ASP A 1 351 ? -12.602 -15.586 23.663 1.00 94.75 351 ASP A CA 1
ATOM 2768 C C . ASP A 1 351 ? -13.450 -16.782 23.192 1.00 94.75 351 ASP A C 1
ATOM 2770 O O . ASP A 1 351 ? -12.968 -17.912 23.130 1.00 94.75 351 ASP A O 1
ATOM 2774 N N . GLU A 1 352 ? -14.716 -16.543 22.840 1.00 93.75 352 GLU A N 1
ATOM 2775 C CA . GLU A 1 352 ? -15.662 -17.584 22.404 1.00 93.75 352 GLU A CA 1
ATOM 2776 C C . GLU A 1 352 ? -15.736 -17.746 20.876 1.00 93.75 352 GLU A C 1
ATOM 2778 O O . GLU A 1 352 ? -16.486 -18.584 20.360 1.00 93.75 352 GLU A O 1
ATOM 2783 N N . VAL A 1 353 ? -14.968 -16.949 20.132 1.00 96.44 353 VAL A N 1
ATOM 2784 C CA . VAL A 1 353 ? -14.981 -16.972 18.669 1.00 96.44 353 VAL A CA 1
ATOM 2785 C C . VAL A 1 353 ? -14.378 -18.281 18.176 1.00 96.44 353 VAL A C 1
ATOM 2787 O O . VAL A 1 353 ? -13.265 -18.666 18.533 1.00 96.44 353 VAL A O 1
ATOM 2790 N N . LYS A 1 354 ? -15.125 -18.980 17.322 1.00 95.25 354 LYS A N 1
ATOM 2791 C CA . LYS A 1 354 ? -14.659 -20.228 16.719 1.00 95.25 354 LYS A CA 1
ATOM 2792 C C . LYS A 1 354 ? -13.766 -19.935 15.510 1.00 95.25 354 LYS A C 1
ATOM 2794 O O . LYS A 1 354 ? -14.097 -19.035 14.737 1.00 95.25 354 LYS A O 1
ATOM 2799 N N . PRO A 1 355 ? -12.700 -20.727 15.297 1.00 97.75 355 PRO A N 1
ATOM 2800 C CA . PRO A 1 355 ? -11.909 -20.658 14.075 1.00 97.75 355 PRO A CA 1
ATOM 2801 C C . PRO A 1 355 ? -12.788 -20.798 12.824 1.00 97.75 355 PRO A C 1
ATOM 2803 O O . PRO A 1 355 ? -13.656 -21.673 12.771 1.00 97.75 355 PRO A O 1
ATOM 2806 N N . MET A 1 356 ? -12.544 -19.954 11.822 1.00 94.62 356 MET A N 1
ATOM 2807 C CA . MET A 1 356 ? -13.161 -19.988 10.496 1.00 94.62 356 MET A CA 1
ATOM 2808 C C . MET A 1 356 ? -12.093 -20.401 9.473 1.00 94.62 356 MET A C 1
ATOM 2810 O O . MET A 1 356 ? -11.325 -19.548 9.027 1.00 94.62 356 MET A O 1
ATOM 2814 N N . PRO A 1 357 ? -11.991 -21.700 9.134 1.00 94.50 357 PRO A N 1
ATOM 2815 C CA . PRO A 1 357 ? -10.919 -22.210 8.290 1.00 94.50 357 PRO A CA 1
ATOM 2816 C C . PRO A 1 357 ? -10.934 -21.620 6.887 1.00 94.50 357 PRO A C 1
ATOM 2818 O O . PRO A 1 357 ? -11.991 -21.464 6.276 1.00 94.50 357 PRO A O 1
ATOM 2821 N N . PHE A 1 358 ? -9.739 -21.375 6.370 1.00 95.19 358 PHE A N 1
ATOM 2822 C CA . PHE A 1 358 ? -9.472 -21.101 4.969 1.00 95.19 358 PHE A CA 1
ATOM 2823 C C . PHE A 1 358 ? -8.151 -21.768 4.583 1.00 95.19 358 PHE A C 1
ATOM 2825 O O . PHE A 1 358 ? -7.382 -22.178 5.452 1.00 95.19 358 PHE A O 1
ATOM 2832 N N . GLU A 1 359 ? -7.908 -21.911 3.285 1.00 93.12 359 GLU A N 1
ATOM 2833 C CA . GLU A 1 359 ? -6.667 -22.495 2.788 1.00 93.12 359 GLU A CA 1
ATOM 2834 C C . GLU A 1 359 ? -5.593 -21.415 2.667 1.00 93.12 359 GLU A C 1
ATOM 2836 O O . GLU A 1 359 ? -5.774 -20.411 1.980 1.00 93.12 359 GLU A O 1
ATOM 2841 N N . PHE A 1 360 ? -4.471 -21.635 3.344 1.00 95.44 360 PHE A N 1
ATOM 2842 C CA . PHE A 1 360 ? -3.246 -20.868 3.167 1.00 95.44 360 PHE A CA 1
ATOM 2843 C C . PHE A 1 360 ? -2.089 -21.823 2.899 1.00 95.44 360 PHE A C 1
ATOM 2845 O O . PHE A 1 360 ? -1.915 -22.798 3.630 1.00 95.44 360 PHE A O 1
ATOM 2852 N N . ASN A 1 361 ? -1.288 -21.550 1.877 1.00 94.81 361 ASN A N 1
ATOM 2853 C CA . ASN A 1 361 ? -0.113 -22.345 1.563 1.00 94.81 361 ASN A CA 1
ATOM 2854 C C . ASN A 1 361 ? 1.128 -21.458 1.616 1.00 94.81 361 ASN A C 1
ATOM 2856 O O . ASN A 1 361 ? 1.279 -20.514 0.845 1.00 94.81 361 ASN A O 1
ATOM 2860 N N . MET A 1 362 ? 2.023 -21.785 2.543 1.00 95.12 362 MET A N 1
ATOM 2861 C CA . MET A 1 362 ? 3.245 -21.021 2.760 1.00 95.12 362 MET A CA 1
ATOM 2862 C C . MET A 1 362 ? 4.227 -21.146 1.587 1.00 95.12 362 MET A C 1
ATOM 2864 O O . MET A 1 362 ? 4.962 -20.202 1.321 1.00 95.12 362 MET A O 1
ATOM 2868 N N . SER A 1 363 ? 4.218 -22.282 0.875 1.00 94.94 363 SER A N 1
ATOM 2869 C CA . SER A 1 363 ? 5.032 -22.472 -0.331 1.00 94.94 363 SER A CA 1
ATOM 2870 C C . SER A 1 363 ? 4.559 -21.563 -1.455 1.00 94.94 363 SER A C 1
ATOM 2872 O O . SER A 1 363 ? 5.380 -20.882 -2.053 1.00 94.94 363 SER A O 1
ATOM 2874 N N . ASP A 1 364 ? 3.245 -21.495 -1.682 1.00 94.12 364 ASP A N 1
ATOM 2875 C CA . ASP A 1 364 ? 2.676 -20.647 -2.736 1.00 94.12 364 ASP A CA 1
ATOM 2876 C C . ASP A 1 364 ? 2.987 -19.168 -2.452 1.00 94.12 364 ASP A C 1
ATOM 2878 O O . ASP A 1 364 ? 3.421 -18.441 -3.339 1.00 94.12 364 ASP A O 1
ATOM 2882 N N . ALA A 1 365 ? 2.877 -18.738 -1.189 1.00 92.06 365 ALA A N 1
ATOM 2883 C CA . ALA A 1 365 ? 3.264 -17.387 -0.784 1.00 92.06 365 ALA A CA 1
ATOM 2884 C C . ALA A 1 365 ? 4.769 -17.110 -0.982 1.00 92.06 365 ALA A C 1
ATOM 2886 O O . ALA A 1 365 ? 5.142 -16.012 -1.388 1.00 92.06 365 ALA A O 1
ATOM 2887 N N . ALA A 1 366 ? 5.639 -18.086 -0.706 1.00 92.69 366 ALA A N 1
ATOM 2888 C CA . ALA A 1 366 ? 7.081 -17.966 -0.924 1.00 92.69 366 ALA A CA 1
ATOM 2889 C C . ALA A 1 366 ? 7.434 -17.844 -2.410 1.00 92.69 366 ALA A C 1
ATOM 2891 O O . ALA A 1 366 ? 8.224 -16.971 -2.780 1.00 92.69 366 ALA A O 1
ATOM 2892 N N . ASP A 1 367 ? 6.800 -18.660 -3.251 1.00 92.25 367 ASP A N 1
ATOM 2893 C CA . ASP A 1 367 ? 6.965 -18.621 -4.702 1.00 92.25 367 ASP A CA 1
ATOM 2894 C C . ASP A 1 367 ? 6.483 -17.276 -5.273 1.00 92.25 367 ASP A C 1
ATOM 2896 O O . ASP A 1 367 ? 7.231 -16.604 -5.990 1.00 92.25 367 ASP A O 1
ATOM 2900 N N . ASP A 1 368 ? 5.288 -16.823 -4.882 1.00 83.62 368 ASP A N 1
ATOM 2901 C CA . ASP A 1 368 ? 4.702 -15.552 -5.330 1.00 83.62 368 ASP A CA 1
ATOM 2902 C C . ASP A 1 368 ? 5.537 -14.331 -4.923 1.00 83.62 368 ASP A C 1
ATOM 2904 O O . ASP A 1 368 ? 5.609 -13.340 -5.656 1.00 83.62 368 ASP A O 1
ATOM 2908 N N . LEU A 1 369 ? 6.167 -14.385 -3.749 1.00 82.06 369 LEU A N 1
ATOM 2909 C CA . LEU A 1 369 ? 7.024 -13.314 -3.238 1.00 82.06 369 LEU A CA 1
ATOM 2910 C C . LEU A 1 369 ? 8.479 -13.452 -3.702 1.00 82.06 369 LEU A C 1
ATOM 2912 O O . LEU A 1 369 ? 9.277 -12.547 -3.466 1.00 82.06 369 LEU A O 1
ATOM 2916 N N . SER A 1 370 ? 8.833 -14.556 -4.372 1.00 88.94 370 SER A N 1
ATOM 2917 C CA . SER A 1 370 ? 10.216 -14.894 -4.730 1.00 88.94 370 SER A CA 1
ATOM 2918 C C . SER A 1 370 ? 11.161 -14.854 -3.520 1.00 88.94 370 SER A C 1
ATOM 2920 O O . SER A 1 370 ? 12.301 -14.390 -3.611 1.00 88.94 370 SER A O 1
ATOM 2922 N N . LEU A 1 371 ? 10.676 -15.335 -2.373 1.00 83.62 371 LEU A N 1
ATOM 2923 C CA . LEU A 1 371 ? 11.411 -15.373 -1.112 1.00 83.62 371 LEU A CA 1
ATOM 2924 C C . LEU A 1 371 ? 11.643 -16.818 -0.654 1.00 83.62 371 LEU A C 1
ATOM 2926 O O . LEU A 1 371 ? 10.827 -17.695 -0.926 1.00 83.62 371 LEU A O 1
ATOM 2930 N N . PRO A 1 372 ? 12.738 -17.093 0.076 1.00 92.12 372 PRO A N 1
ATOM 2931 C CA . PRO A 1 372 ? 12.931 -18.385 0.723 1.00 92.12 372 PRO A CA 1
ATOM 2932 C C . PRO A 1 372 ? 11.783 -18.734 1.685 1.00 92.12 372 PRO A C 1
ATOM 2934 O O . PRO A 1 372 ? 11.292 -17.875 2.420 1.00 92.12 372 PRO A O 1
ATOM 2937 N N . LEU A 1 373 ? 11.373 -20.006 1.703 1.00 95.75 373 LEU A N 1
ATOM 2938 C CA . LEU A 1 373 ? 10.253 -20.487 2.522 1.00 95.75 373 LEU A CA 1
ATOM 2939 C C . LEU A 1 373 ? 10.459 -20.238 4.025 1.00 95.75 373 LEU A C 1
ATOM 2941 O O . LEU A 1 373 ? 9.522 -19.872 4.728 1.00 95.75 373 LEU A O 1
ATOM 2945 N N . ASP A 1 374 ? 11.686 -20.408 4.511 1.00 93.38 374 ASP A N 1
ATOM 2946 C CA . ASP A 1 374 ? 12.079 -20.151 5.899 1.00 93.38 374 ASP A CA 1
ATOM 2947 C C . ASP A 1 374 ? 11.905 -18.678 6.294 1.00 93.38 374 ASP A C 1
ATOM 2949 O O . ASP A 1 374 ? 11.491 -18.387 7.417 1.00 93.38 374 ASP A O 1
ATOM 2953 N N . LEU A 1 375 ? 12.137 -17.754 5.358 1.00 89.06 375 LEU A N 1
ATOM 2954 C CA . LEU A 1 375 ? 11.908 -16.328 5.579 1.00 89.06 375 LEU A CA 1
ATOM 2955 C C . LEU A 1 375 ? 10.411 -15.992 5.640 1.00 89.06 375 LEU A C 1
ATOM 2957 O O . LEU A 1 375 ? 9.987 -15.222 6.500 1.00 89.06 375 LEU A O 1
ATOM 2961 N N . ILE A 1 376 ? 9.590 -16.598 4.775 1.00 95.25 376 ILE A N 1
ATOM 2962 C CA . ILE A 1 376 ? 8.128 -16.452 4.866 1.00 95.25 376 ILE A CA 1
ATOM 2963 C C . ILE A 1 376 ? 7.608 -17.007 6.191 1.00 95.25 376 ILE A C 1
ATOM 2965 O O . ILE A 1 376 ? 6.743 -16.393 6.815 1.00 95.25 376 ILE A O 1
ATOM 2969 N N . GLU A 1 377 ? 8.147 -18.134 6.658 1.00 96.19 377 GLU A N 1
ATOM 2970 C CA . GLU A 1 377 ? 7.780 -18.703 7.954 1.00 96.19 377 GLU A CA 1
ATOM 2971 C C . GLU A 1 377 ? 8.075 -17.730 9.111 1.00 96.19 377 GLU A C 1
ATOM 2973 O O . GLU A 1 377 ? 7.273 -17.615 10.042 1.00 96.19 377 GLU A O 1
ATOM 2978 N N . GLU A 1 378 ? 9.205 -17.018 9.061 1.00 91.12 378 GLU A N 1
ATOM 2979 C CA . GLU A 1 378 ? 9.549 -15.964 10.022 1.00 91.12 378 GLU A CA 1
ATOM 2980 C C . GLU A 1 378 ? 8.551 -14.801 9.956 1.00 91.12 378 GLU A C 1
ATOM 2982 O O . GLU A 1 378 ? 7.944 -14.460 10.974 1.00 91.12 378 GLU A O 1
ATOM 2987 N N . PHE A 1 379 ? 8.280 -14.267 8.763 1.00 95.00 379 PHE A N 1
ATOM 2988 C CA . PHE A 1 379 ? 7.335 -13.159 8.607 1.00 95.00 379 PHE A CA 1
ATOM 2989 C C . PHE A 1 379 ? 5.909 -13.515 9.033 1.00 95.00 379 PHE A C 1
ATOM 2991 O O . PHE A 1 379 ? 5.218 -12.696 9.639 1.00 95.00 379 PHE A O 1
ATOM 2998 N N . VAL A 1 380 ? 5.463 -14.744 8.773 1.00 97.81 380 VAL A N 1
ATOM 2999 C CA . VAL A 1 380 ? 4.156 -15.231 9.225 1.00 97.81 380 VAL A CA 1
ATOM 3000 C C . VAL A 1 380 ? 4.086 -15.290 10.753 1.00 97.81 380 VAL A C 1
ATOM 3002 O O . VAL A 1 380 ? 3.070 -14.905 11.335 1.00 97.81 380 VAL A O 1
ATOM 3005 N N . LYS A 1 381 ? 5.154 -15.729 11.432 1.00 97.12 381 LYS A N 1
ATOM 3006 C CA . LYS A 1 381 ? 5.204 -15.738 12.905 1.00 97.12 381 LYS A CA 1
ATOM 3007 C C . LYS A 1 381 ? 5.166 -14.324 13.477 1.00 97.12 381 LYS A C 1
ATOM 3009 O O . LYS A 1 381 ? 4.422 -14.082 14.429 1.00 97.12 381 LYS A O 1
ATOM 3014 N N . ASP A 1 382 ? 5.911 -13.401 12.880 1.00 93.12 382 ASP A N 1
ATOM 3015 C CA . ASP A 1 382 ? 5.904 -11.995 13.283 1.00 93.12 382 ASP A CA 1
ATOM 3016 C C . ASP A 1 382 ? 4.521 -11.369 13.087 1.00 93.12 382 ASP A C 1
ATOM 3018 O O . ASP A 1 382 ? 3.996 -10.709 13.990 1.00 93.12 382 ASP A O 1
ATOM 3022 N N . PHE A 1 383 ? 3.874 -11.662 11.958 1.00 97.94 383 PHE A N 1
ATOM 3023 C CA . PHE A 1 383 ? 2.507 -11.235 11.689 1.00 97.94 383 PHE A CA 1
ATOM 3024 C C . PHE A 1 383 ? 1.514 -11.775 12.726 1.00 97.94 383 PHE A C 1
ATOM 3026 O O . PHE A 1 383 ? 0.672 -11.018 13.203 1.00 97.94 383 PHE A O 1
ATOM 3033 N N . ILE A 1 384 ? 1.622 -13.041 13.148 1.00 98.50 384 ILE A N 1
ATOM 3034 C CA . ILE A 1 384 ? 0.759 -13.612 14.201 1.00 98.50 384 ILE A CA 1
ATOM 3035 C C . ILE A 1 384 ? 0.890 -12.825 15.514 1.00 98.50 384 ILE A C 1
ATOM 3037 O O . ILE A 1 384 ? -0.116 -12.483 16.148 1.00 98.50 384 ILE A O 1
ATOM 3041 N N . VAL A 1 385 ? 2.120 -12.498 15.923 1.00 98.00 385 VAL A N 1
ATOM 3042 C CA . VAL A 1 385 ? 2.379 -11.709 17.140 1.00 98.00 385 VAL A CA 1
ATOM 3043 C C . VAL A 1 385 ? 1.809 -10.294 17.009 1.00 98.00 385 VAL A C 1
ATOM 3045 O O . VAL A 1 385 ? 1.164 -9.793 17.942 1.00 98.00 385 VAL A O 1
ATOM 3048 N N . GLN A 1 386 ? 2.009 -9.661 15.851 1.00 97.38 386 GLN A N 1
ATOM 3049 C CA . GLN A 1 386 ? 1.483 -8.333 15.555 1.00 97.38 386 GLN A CA 1
ATOM 3050 C C . GLN A 1 386 ? -0.049 -8.327 15.584 1.00 97.38 386 GLN A C 1
ATOM 3052 O O . GLN A 1 386 ? -0.642 -7.536 16.315 1.00 97.38 386 GLN A O 1
ATOM 3057 N N . ALA A 1 387 ? -0.696 -9.247 14.871 1.00 98.44 387 ALA A N 1
ATOM 3058 C CA . ALA A 1 387 ? -2.147 -9.358 14.793 1.00 98.44 387 ALA A CA 1
ATOM 3059 C C . ALA A 1 387 ? -2.783 -9.561 16.173 1.00 98.44 387 ALA A C 1
ATOM 3061 O O . ALA A 1 387 ? -3.744 -8.866 16.506 1.00 98.44 387 ALA A O 1
ATOM 3062 N N . ARG A 1 388 ? -2.217 -10.414 17.042 1.00 98.38 388 ARG A N 1
ATOM 3063 C CA . ARG A 1 388 ? -2.689 -10.541 18.437 1.00 98.38 388 ARG A CA 1
ATOM 3064 C C . ARG A 1 388 ? -2.574 -9.235 19.217 1.00 98.38 388 ARG A C 1
ATOM 3066 O O . ARG A 1 388 ? -3.478 -8.893 19.977 1.00 98.38 388 ARG A O 1
ATOM 3073 N N . THR A 1 389 ? -1.451 -8.539 19.076 1.00 97.81 389 THR A N 1
ATOM 3074 C CA . THR A 1 389 ? -1.176 -7.305 19.821 1.00 97.81 389 THR A CA 1
ATOM 3075 C C . THR A 1 389 ? -2.113 -6.185 19.391 1.00 97.81 389 THR A C 1
ATOM 3077 O O . THR A 1 389 ? -2.738 -5.543 20.232 1.00 97.81 389 THR A O 1
ATOM 3080 N N . GLU A 1 390 ? -2.257 -5.982 18.086 1.00 98.06 390 GLU A N 1
ATOM 3081 C CA . GLU A 1 390 ? -3.102 -4.928 17.538 1.00 98.06 390 GLU A CA 1
ATOM 3082 C C . GLU A 1 390 ? -4.595 -5.241 17.696 1.00 98.06 390 GLU A C 1
ATOM 3084 O O . GLU A 1 390 ? -5.379 -4.337 17.968 1.00 98.06 390 GLU A O 1
ATOM 3089 N N . THR A 1 391 ? -5.006 -6.514 17.653 1.00 98.19 391 THR A N 1
ATOM 3090 C CA . THR A 1 391 ? -6.415 -6.875 17.897 1.00 98.19 391 THR A CA 1
ATOM 3091 C C . THR A 1 391 ? -6.848 -6.569 19.332 1.00 98.19 391 THR A C 1
ATOM 3093 O O . THR A 1 391 ? -7.980 -6.149 19.547 1.00 98.19 391 THR A O 1
ATOM 3096 N N . LYS A 1 392 ? -5.958 -6.679 20.329 1.00 98.19 392 LYS A N 1
ATOM 3097 C CA . LYS A 1 392 ? -6.274 -6.223 21.698 1.00 98.19 392 LYS A CA 1
ATOM 3098 C C . LYS A 1 392 ? -6.585 -4.730 21.737 1.00 98.19 392 LYS A C 1
ATOM 3100 O O . LYS A 1 392 ? -7.582 -4.333 22.328 1.00 98.19 392 LYS A O 1
ATOM 3105 N N . LYS A 1 393 ? -5.781 -3.918 21.044 1.00 98.25 393 LYS A N 1
ATOM 3106 C CA . LYS A 1 393 ? -6.052 -2.480 20.909 1.00 98.25 393 LYS A CA 1
ATOM 3107 C C . LYS A 1 393 ? -7.355 -2.231 20.155 1.00 98.25 393 LYS A C 1
ATOM 3109 O O . LYS A 1 393 ? -8.094 -1.329 20.516 1.00 98.25 393 LYS A O 1
ATOM 3114 N N . MET A 1 394 ? -7.671 -3.052 19.150 1.00 97.88 394 MET A N 1
ATOM 3115 C CA . MET A 1 394 ? -8.934 -2.961 18.414 1.00 97.88 394 MET A CA 1
ATOM 3116 C C . MET A 1 394 ? -10.142 -3.201 19.330 1.00 97.88 394 MET A C 1
ATOM 3118 O O . MET A 1 394 ? -11.118 -2.460 19.242 1.00 97.88 394 MET A O 1
ATOM 3122 N N . VAL A 1 395 ? -10.062 -4.180 20.241 1.00 97.94 395 VAL A N 1
ATOM 3123 C CA . VAL A 1 395 ? -11.082 -4.420 21.278 1.00 97.94 395 VAL A CA 1
ATOM 3124 C C . VAL A 1 395 ? -11.206 -3.211 22.208 1.00 97.94 395 VAL A C 1
ATOM 3126 O O . VAL A 1 395 ? -12.308 -2.708 22.403 1.00 97.94 395 VAL A O 1
ATOM 3129 N N . GLU A 1 396 ? -10.091 -2.682 22.717 1.00 97.62 396 GLU A N 1
ATOM 3130 C CA . GLU A 1 396 ? -10.095 -1.484 23.572 1.00 97.62 396 GLU A CA 1
ATOM 3131 C C . GLU A 1 396 ? -10.709 -0.268 22.854 1.00 97.62 396 GLU A C 1
ATOM 3133 O O . GLU A 1 396 ? -11.523 0.461 23.423 1.00 97.62 396 GLU A O 1
ATOM 3138 N N . SER A 1 397 ? -10.364 -0.037 21.586 1.00 97.00 397 SER A N 1
ATOM 3139 C CA . SER A 1 397 ? -10.949 1.033 20.772 1.00 97.00 397 SER A CA 1
ATOM 3140 C C . SER A 1 397 ? -12.444 0.817 20.531 1.00 97.00 397 SER A C 1
ATOM 3142 O O . SER A 1 397 ? -13.208 1.782 20.581 1.00 97.00 397 SER A O 1
ATOM 3144 N N . TYR A 1 398 ? -12.888 -0.429 20.343 1.00 96.88 398 TYR A N 1
ATOM 3145 C CA . TYR A 1 398 ? -14.308 -0.767 20.222 1.00 96.88 398 TYR A CA 1
ATOM 3146 C C . TYR A 1 398 ? -15.084 -0.391 21.486 1.00 96.88 398 TYR A C 1
ATOM 3148 O O . TYR A 1 398 ? -16.100 0.309 21.422 1.00 96.88 398 TYR A O 1
ATOM 3156 N N . GLU A 1 399 ? -14.558 -0.772 22.648 1.00 96.44 399 GLU A N 1
ATOM 3157 C CA . GLU A 1 399 ? -15.154 -0.447 23.943 1.00 96.44 399 GLU A CA 1
ATOM 3158 C C . GLU A 1 399 ? -15.184 1.059 24.211 1.00 96.44 399 GLU A C 1
ATOM 3160 O O . GLU A 1 399 ? -16.131 1.562 24.817 1.00 96.44 399 GLU A O 1
ATOM 3165 N N . ASN A 1 400 ? -14.204 1.801 23.698 1.00 95.75 400 ASN A N 1
ATOM 3166 C CA . ASN A 1 400 ? -14.140 3.255 23.816 1.00 95.75 400 ASN A CA 1
ATOM 3167 C C . ASN A 1 400 ? -14.968 4.009 22.763 1.00 95.75 400 ASN A C 1
ATOM 3169 O O . ASN A 1 400 ? -15.113 5.228 22.871 1.00 95.75 400 ASN A O 1
ATOM 3173 N N . GLY A 1 401 ? -15.537 3.322 21.768 1.00 95.50 401 GLY A N 1
ATOM 3174 C CA . GLY A 1 401 ? -16.272 3.986 20.690 1.00 95.50 401 GLY A CA 1
ATOM 3175 C C . GLY A 1 401 ? -15.381 4.692 19.665 1.00 95.50 401 GLY A C 1
ATOM 3176 O O . GLY A 1 401 ? -15.830 5.620 18.992 1.00 95.50 401 GLY A O 1
ATOM 3177 N N . ASP A 1 402 ? -14.110 4.303 19.577 1.00 96.19 402 ASP A N 1
ATOM 3178 C CA . ASP A 1 402 ? -13.104 4.937 18.730 1.00 96.19 402 ASP A CA 1
ATOM 3179 C C . ASP A 1 402 ? -13.008 4.227 17.374 1.00 96.19 402 ASP A C 1
ATOM 3181 O O . ASP A 1 402 ? -12.178 3.342 17.152 1.00 96.19 402 ASP A O 1
ATOM 3185 N N . LEU A 1 403 ? -13.906 4.615 16.463 1.00 95.12 403 LEU A N 1
ATOM 3186 C CA . LEU A 1 403 ? -13.959 4.056 15.111 1.00 95.12 403 LEU A CA 1
ATOM 3187 C C . LEU A 1 403 ? -12.670 4.321 14.326 1.00 95.12 403 LEU A C 1
ATOM 3189 O O . LEU A 1 403 ? -12.200 3.435 13.618 1.00 95.12 403 LEU A O 1
ATOM 3193 N N . GLU A 1 404 ? -12.087 5.511 14.468 1.00 94.62 404 GLU A N 1
ATOM 3194 C CA . GLU A 1 404 ? -10.890 5.908 13.724 1.00 94.62 404 GLU A CA 1
ATOM 3195 C C . GLU A 1 404 ? -9.706 4.999 14.074 1.00 94.62 404 GLU A C 1
ATOM 3197 O O . GLU A 1 404 ? -8.999 4.523 13.183 1.00 94.62 404 GLU A O 1
ATOM 3202 N N . SER A 1 405 ? -9.511 4.697 15.361 1.00 97.00 405 SER A N 1
ATOM 3203 C CA . SER A 1 405 ? -8.465 3.761 15.785 1.00 97.00 405 SER A CA 1
ATOM 3204 C C . SER A 1 405 ? -8.707 2.342 15.269 1.00 97.00 405 SER A C 1
ATOM 3206 O O . SER A 1 405 ? -7.762 1.695 14.820 1.00 97.00 405 SER A O 1
ATOM 3208 N N . ILE A 1 406 ? -9.955 1.863 15.253 1.00 97.75 406 ILE A N 1
ATOM 3209 C CA . ILE A 1 406 ? -10.288 0.536 14.703 1.00 97.75 406 ILE A CA 1
ATOM 3210 C C . ILE A 1 406 ? -9.973 0.473 13.207 1.00 97.75 406 ILE A C 1
ATOM 3212 O O . ILE A 1 406 ? -9.333 -0.477 12.758 1.00 97.75 406 ILE A O 1
ATOM 3216 N N . GLN A 1 407 ? -10.356 1.501 12.447 1.00 95.38 407 GLN A N 1
ATOM 3217 C CA . GLN A 1 407 ? -10.080 1.588 11.012 1.00 95.38 407 GLN A CA 1
ATOM 3218 C C . GLN A 1 407 ? -8.573 1.657 10.725 1.00 95.38 407 GLN A C 1
ATOM 3220 O O . GLN A 1 407 ? -8.091 0.978 9.819 1.00 95.38 407 GLN A O 1
ATOM 3225 N N . LYS A 1 408 ? -7.804 2.402 11.534 1.00 94.88 408 LYS A N 1
ATOM 3226 C CA . LYS A 1 408 ? -6.332 2.448 11.442 1.00 94.88 408 LYS A CA 1
ATOM 3227 C C . LYS A 1 408 ? -5.689 1.091 11.706 1.00 94.88 408 LYS A C 1
ATOM 3229 O O . LYS A 1 408 ? -4.762 0.711 10.994 1.00 94.88 408 LYS A O 1
ATOM 3234 N N . ILE A 1 409 ? -6.177 0.352 12.702 1.00 97.69 409 ILE A N 1
ATOM 3235 C CA . ILE A 1 409 ? -5.691 -1.005 12.969 1.00 97.69 409 ILE A CA 1
ATOM 3236 C C . ILE A 1 409 ? -6.059 -1.941 11.809 1.00 97.69 409 ILE A C 1
ATOM 3238 O O . ILE A 1 409 ? -5.213 -2.718 11.368 1.00 97.69 409 ILE A O 1
ATOM 3242 N N . GLY A 1 410 ? -7.285 -1.833 11.282 1.00 97.62 410 GLY A N 1
ATOM 3243 C CA . GLY A 1 410 ? -7.727 -2.557 10.089 1.00 97.62 410 GLY A CA 1
ATOM 3244 C C . GLY A 1 410 ? -6.787 -2.330 8.905 1.00 97.62 410 GLY A C 1
ATOM 3245 O O . GLY A 1 410 ? -6.273 -3.289 8.338 1.00 97.62 410 GLY A O 1
ATOM 3246 N N . HIS A 1 411 ? -6.464 -1.069 8.608 1.00 95.62 411 HIS A N 1
ATOM 3247 C CA . HIS A 1 411 ? -5.509 -0.695 7.564 1.00 95.62 411 HIS A CA 1
ATOM 3248 C C . HIS A 1 411 ? -4.113 -1.305 7.781 1.00 95.62 411 HIS A C 1
ATOM 3250 O O . HIS A 1 411 ? -3.551 -1.910 6.867 1.00 95.62 411 HIS A O 1
ATOM 3256 N N . LEU A 1 412 ? -3.566 -1.194 8.998 1.00 93.25 412 LEU A N 1
ATOM 3257 C CA . LEU A 1 412 ? -2.243 -1.724 9.341 1.00 93.25 412 LEU A CA 1
ATOM 3258 C C . LEU A 1 412 ? -2.154 -3.238 9.109 1.00 93.25 412 LEU A C 1
ATOM 3260 O O . LEU A 1 412 ? -1.229 -3.725 8.456 1.00 93.25 412 LEU A O 1
ATOM 3264 N N . LEU A 1 413 ? -3.116 -3.989 9.645 1.00 97.94 413 LEU A N 1
ATOM 3265 C CA . LEU A 1 413 ? -3.121 -5.444 9.531 1.00 97.94 413 LEU A CA 1
ATOM 3266 C C . LEU A 1 413 ? -3.478 -5.901 8.109 1.00 97.94 413 LEU A C 1
ATOM 3268 O O . LEU A 1 413 ? -2.975 -6.935 7.661 1.00 97.94 413 LEU A O 1
ATOM 3272 N N . LYS A 1 414 ? -4.310 -5.142 7.378 1.00 96.62 414 LYS A N 1
ATOM 3273 C CA . LYS A 1 414 ? -4.619 -5.393 5.961 1.00 96.62 414 LYS A CA 1
ATOM 3274 C C . LYS A 1 414 ? -3.339 -5.353 5.131 1.00 96.62 414 LYS A C 1
ATOM 3276 O O . LYS A 1 414 ? -3.096 -6.280 4.361 1.00 96.62 414 LYS A O 1
ATOM 3281 N N . GLY A 1 415 ? -2.518 -4.314 5.307 1.00 85.50 415 GLY A N 1
ATOM 3282 C CA . GLY A 1 415 ? -1.246 -4.179 4.595 1.00 85.50 415 GLY A CA 1
ATOM 3283 C C . GLY A 1 415 ? -0.302 -5.345 4.892 1.00 85.50 415 GLY A C 1
ATOM 3284 O O . GLY A 1 415 ? 0.210 -5.983 3.976 1.00 85.50 415 GLY A O 1
ATOM 3285 N N . ALA A 1 416 ? -0.144 -5.695 6.172 1.00 92.06 416 ALA A N 1
ATOM 3286 C CA . ALA A 1 416 ? 0.719 -6.803 6.577 1.00 92.06 416 ALA A CA 1
ATOM 3287 C C . ALA A 1 416 ? 0.250 -8.164 6.023 1.00 92.06 416 ALA A C 1
ATOM 3289 O O . ALA A 1 416 ? 1.057 -8.928 5.499 1.00 92.06 416 ALA A O 1
ATOM 3290 N N . SER A 1 417 ? -1.053 -8.455 6.083 1.00 97.12 417 SER A N 1
ATOM 3291 C CA . SER A 1 417 ? -1.613 -9.707 5.550 1.00 97.12 417 SER A CA 1
ATOM 3292 C C . SER A 1 417 ? -1.567 -9.787 4.021 1.00 97.12 417 SER A C 1
ATOM 3294 O O . SER A 1 417 ? -1.259 -10.852 3.490 1.00 97.12 417 SER A O 1
ATOM 3296 N N . SER A 1 418 ? -1.801 -8.675 3.313 1.00 93.75 418 SER A N 1
ATOM 3297 C CA . SER A 1 418 ? -1.684 -8.593 1.845 1.00 93.75 418 SER A CA 1
ATOM 3298 C C . SER A 1 418 ? -0.254 -8.870 1.370 1.00 93.75 418 SER A C 1
ATOM 3300 O O . SER A 1 418 ? -0.026 -9.665 0.453 1.00 93.75 418 SER A O 1
ATOM 3302 N N . ASN A 1 419 ? 0.736 -8.296 2.062 1.00 88.62 419 ASN A N 1
ATOM 3303 C CA . ASN A 1 419 ? 2.153 -8.519 1.769 1.00 88.62 419 ASN A CA 1
ATOM 3304 C C . ASN A 1 419 ? 2.574 -9.985 1.940 1.00 88.62 419 ASN A C 1
ATOM 3306 O O . ASN A 1 419 ? 3.519 -10.419 1.293 1.00 88.62 419 ASN A O 1
ATOM 3310 N N . LEU A 1 420 ? 1.864 -10.748 2.774 1.00 94.56 420 LEU A N 1
ATOM 3311 C CA . LEU A 1 420 ? 2.091 -12.179 2.995 1.00 94.56 420 LEU A CA 1
ATOM 3312 C C . LEU A 1 420 ? 1.138 -13.081 2.204 1.00 94.56 420 LEU A C 1
ATOM 3314 O O . LEU A 1 420 ? 1.112 -14.288 2.438 1.00 94.56 420 LEU A O 1
ATOM 3318 N N . ARG A 1 421 ? 0.343 -12.511 1.288 1.00 96.94 421 ARG A N 1
ATOM 3319 C CA . ARG A 1 421 ? -0.652 -13.232 0.474 1.00 96.94 421 ARG A CA 1
ATOM 3320 C C . ARG A 1 421 ? -1.697 -13.985 1.308 1.00 96.94 421 ARG A C 1
ATOM 3322 O O . ARG A 1 421 ? -2.244 -14.999 0.882 1.00 96.94 421 ARG A O 1
ATOM 3329 N N . ILE A 1 422 ? -2.029 -13.481 2.501 1.00 97.12 422 ILE A N 1
ATOM 3330 C CA . ILE A 1 422 ? -3.083 -14.042 3.361 1.00 97.12 422 ILE A CA 1
ATOM 3331 C C . ILE A 1 422 ? -4.424 -13.383 3.003 1.00 97.12 422 ILE A C 1
ATOM 3333 O O . ILE A 1 422 ? -5.027 -12.653 3.795 1.00 97.12 422 ILE A O 1
ATOM 3337 N N . GLU A 1 423 ? -4.880 -13.626 1.774 1.00 94.62 423 GLU A N 1
ATOM 3338 C CA . GLU A 1 423 ? -6.018 -12.933 1.152 1.00 94.62 423 GLU A CA 1
ATOM 3339 C C . GLU A 1 423 ? -7.297 -12.914 2.009 1.00 94.62 423 GLU A C 1
ATOM 3341 O O . GLU A 1 423 ? -7.911 -11.852 2.137 1.00 94.62 423 GLU A O 1
ATOM 3346 N N . PRO A 1 424 ? -7.729 -14.015 2.661 1.00 97.06 424 PRO A N 1
ATOM 3347 C CA . PRO A 1 424 ? -8.948 -13.982 3.471 1.00 97.06 424 PRO A CA 1
ATOM 3348 C C . PRO A 1 424 ? -8.877 -13.003 4.647 1.00 97.06 424 PRO A C 1
ATOM 3350 O O . PRO A 1 424 ? -9.875 -12.342 4.931 1.00 97.06 424 PRO A O 1
ATOM 3353 N N . LEU A 1 425 ? -7.703 -12.859 5.279 1.00 98.12 425 LEU A N 1
ATOM 3354 C CA . LEU A 1 425 ? -7.494 -11.868 6.339 1.00 98.12 425 LEU A CA 1
ATOM 3355 C C . LEU A 1 425 ? -7.449 -10.454 5.774 1.00 98.12 425 LEU A C 1
ATOM 3357 O O . LEU A 1 425 ? -8.078 -9.563 6.335 1.00 98.12 425 LEU A O 1
ATOM 3361 N N . SER A 1 426 ? -6.748 -10.245 4.657 1.00 97.00 426 SER A N 1
ATOM 3362 C CA . SER A 1 426 ? -6.676 -8.919 4.039 1.00 97.00 426 SER A CA 1
ATOM 3363 C C . SER A 1 426 ? -8.068 -8.400 3.661 1.00 97.00 426 SER A C 1
ATOM 3365 O O . SER A 1 426 ? -8.402 -7.252 3.948 1.00 97.00 426 SER A O 1
ATOM 3367 N N . ASN A 1 427 ? -8.928 -9.272 3.126 1.00 92.69 427 ASN A N 1
ATOM 3368 C CA . ASN A 1 427 ? -10.301 -8.931 2.753 1.00 92.69 427 ASN A CA 1
ATOM 3369 C C . ASN A 1 427 ? -11.194 -8.598 3.961 1.00 92.69 427 ASN A C 1
ATOM 3371 O O . ASN A 1 427 ? -11.903 -7.595 3.939 1.00 92.69 427 ASN A O 1
ATOM 3375 N N . SER A 1 428 ? -11.155 -9.382 5.043 1.00 96.88 428 SER A N 1
ATOM 3376 C CA . SER A 1 428 ? -11.954 -9.058 6.237 1.00 96.88 428 SER A CA 1
ATOM 3377 C C . SER A 1 428 ? -11.458 -7.795 6.949 1.00 96.88 428 SER A C 1
ATOM 3379 O O . SER A 1 428 ? -12.255 -7.019 7.476 1.00 96.88 428 SER A O 1
ATOM 3381 N N . LEU A 1 429 ? -10.150 -7.536 6.917 1.00 98.19 429 LEU A N 1
ATOM 3382 C CA . LEU A 1 429 ? -9.552 -6.308 7.440 1.00 98.19 429 LEU A CA 1
ATOM 3383 C C . LEU A 1 429 ? -9.862 -5.084 6.572 1.00 98.19 429 LEU A C 1
ATOM 3385 O O . LEU A 1 429 ? -10.030 -3.992 7.115 1.00 98.19 429 LEU A O 1
ATOM 3389 N N . TYR A 1 430 ? -10.003 -5.260 5.257 1.00 95.94 430 TYR A N 1
ATOM 3390 C CA . TYR A 1 430 ? -10.540 -4.239 4.359 1.00 95.94 430 TYR A CA 1
ATOM 3391 C C . TYR A 1 430 ? -11.968 -3.852 4.767 1.00 95.94 430 TYR A C 1
ATOM 3393 O O . TYR A 1 430 ? -12.255 -2.667 4.940 1.00 95.94 430 TYR A O 1
ATOM 3401 N N . ASP A 1 431 ? -12.839 -4.832 5.022 1.00 94.62 431 ASP A N 1
ATOM 3402 C CA . ASP A 1 431 ? -14.209 -4.555 5.469 1.00 94.62 431 ASP A CA 1
ATOM 3403 C C . ASP A 1 431 ? -14.236 -3.773 6.794 1.00 94.62 431 ASP A C 1
ATOM 3405 O O . ASP A 1 431 ? -15.057 -2.871 6.964 1.00 94.62 431 ASP A O 1
ATOM 3409 N N . ILE A 1 432 ? -13.321 -4.074 7.725 1.00 97.19 432 ILE A N 1
ATOM 3410 C CA . ILE A 1 432 ? -13.160 -3.323 8.982 1.00 97.19 432 ILE A CA 1
ATOM 3411 C C . ILE A 1 432 ? -12.659 -1.898 8.714 1.00 97.19 432 ILE A C 1
ATOM 3413 O O . ILE A 1 432 ? -13.216 -0.948 9.268 1.00 97.19 432 ILE A O 1
ATOM 3417 N N . GLN A 1 433 ? -11.637 -1.735 7.864 1.00 95.81 433 GLN A N 1
ATOM 3418 C CA . GLN A 1 433 ? -11.041 -0.439 7.522 1.00 95.81 433 GLN A CA 1
ATOM 3419 C C . GLN A 1 433 ? -12.085 0.545 6.975 1.00 95.81 433 GLN A C 1
ATOM 3421 O O . GLN A 1 433 ? -12.071 1.714 7.349 1.00 95.81 433 GLN A O 1
ATOM 3426 N N . PHE A 1 434 ? -12.993 0.081 6.116 1.00 92.94 434 PHE A N 1
ATOM 3427 C CA . PHE A 1 434 ? -14.003 0.925 5.465 1.00 92.94 434 PHE A CA 1
ATOM 3428 C C . PHE A 1 434 ? -15.383 0.858 6.133 1.00 92.94 434 PHE A C 1
ATOM 3430 O O . PHE A 1 434 ? -16.379 1.334 5.585 1.00 92.94 434 PHE A O 1
ATOM 3437 N N . CYS A 1 435 ? -15.482 0.279 7.331 1.00 91.50 435 CYS A N 1
ATOM 3438 C CA . CYS A 1 435 ? -16.750 0.202 8.041 1.00 91.50 435 CYS A CA 1
ATOM 3439 C C . CYS A 1 435 ? -17.134 1.568 8.630 1.00 91.50 435 CYS A C 1
ATOM 3441 O O . CYS A 1 435 ? -16.591 1.990 9.646 1.00 91.50 435 CYS A O 1
ATOM 3443 N N . GLU A 1 436 ? -18.132 2.235 8.048 1.00 90.00 436 GLU A N 1
ATOM 3444 C CA . GLU A 1 436 ? -18.717 3.473 8.601 1.00 90.00 436 GLU A CA 1
ATOM 3445 C C . GLU A 1 436 ? -19.857 3.205 9.600 1.00 90.00 436 GLU A C 1
ATOM 3447 O O . GLU A 1 436 ? -20.248 4.069 10.387 1.00 90.00 436 GLU A O 1
ATOM 3452 N N . ASN A 1 437 ? -20.426 1.995 9.572 1.00 88.75 437 ASN A N 1
ATOM 3453 C CA . ASN A 1 437 ? -21.572 1.629 10.395 1.00 88.75 437 ASN A CA 1
ATOM 3454 C C . ASN A 1 437 ? -21.142 0.809 11.618 1.00 88.75 437 ASN A C 1
ATOM 3456 O O . ASN A 1 437 ? -20.974 -0.408 11.528 1.00 88.75 437 ASN A O 1
ATOM 3460 N N . SER A 1 438 ? -21.077 1.458 12.784 1.00 88.19 438 SER A N 1
ATOM 3461 C CA . SER A 1 438 ? -20.689 0.825 14.054 1.00 88.19 438 SER A CA 1
ATOM 3462 C C . SER A 1 438 ? -21.518 -0.410 14.427 1.00 88.19 438 SER A C 1
ATOM 3464 O O . SER A 1 438 ? -20.993 -1.315 15.064 1.00 88.19 438 SER A O 1
ATOM 3466 N N . THR A 1 439 ? -22.775 -0.520 13.977 1.00 90.62 439 THR A N 1
ATOM 3467 C CA . THR A 1 439 ? -23.618 -1.703 14.254 1.00 90.62 439 THR A CA 1
ATOM 3468 C C . THR A 1 439 ? -23.163 -2.970 13.529 1.00 90.62 439 THR A C 1
ATOM 3470 O O . THR A 1 439 ? -23.546 -4.067 13.922 1.00 90.62 439 THR A O 1
ATOM 3473 N N . LYS A 1 440 ? -22.356 -2.841 12.469 1.00 94.19 440 LYS A N 1
ATOM 3474 C CA . LYS A 1 440 ? -21.788 -3.983 11.733 1.00 94.19 440 LYS A CA 1
ATOM 3475 C C . LYS A 1 440 ? -20.399 -4.369 12.229 1.00 94.19 440 LYS A C 1
ATOM 3477 O O . LYS A 1 440 ? -19.947 -5.475 11.945 1.00 94.19 440 LYS A O 1
ATOM 3482 N N . LEU A 1 441 ? -19.738 -3.464 12.946 1.00 94.88 441 LEU A N 1
ATOM 3483 C CA . LEU A 1 441 ? -18.321 -3.560 13.260 1.00 94.88 441 LEU A CA 1
ATOM 3484 C C . LEU A 1 441 ? -18.001 -4.786 14.120 1.00 94.88 441 LEU A C 1
ATOM 3486 O O . LEU A 1 441 ? -17.057 -5.503 13.815 1.00 94.88 441 LEU A O 1
ATOM 3490 N N . GLU A 1 442 ? -18.842 -5.091 15.111 1.00 95.94 442 GLU A N 1
ATOM 3491 C CA . GLU A 1 442 ? -18.727 -6.299 15.942 1.00 95.94 442 GLU A CA 1
ATOM 3492 C C . GLU A 1 442 ? -18.633 -7.575 15.098 1.00 95.94 442 GLU A C 1
ATOM 3494 O O . GLU A 1 442 ? -17.712 -8.376 15.243 1.00 95.94 442 GLU A O 1
ATOM 3499 N N . ASN A 1 443 ? -19.564 -7.731 14.154 1.00 96.56 443 ASN A N 1
ATOM 3500 C CA . ASN A 1 443 ? -19.625 -8.905 13.294 1.00 96.56 443 ASN A CA 1
ATOM 3501 C C . ASN A 1 443 ? -18.408 -8.999 12.362 1.00 96.56 443 ASN A C 1
ATOM 3503 O O . ASN A 1 443 ? -17.908 -10.094 12.121 1.00 96.56 443 ASN A O 1
ATOM 3507 N N . LEU A 1 444 ? -17.917 -7.867 11.850 1.00 97.19 444 LEU A N 1
ATOM 3508 C CA . LEU A 1 444 ? -16.714 -7.841 11.017 1.00 97.19 444 LEU A CA 1
ATOM 3509 C C . LEU A 1 444 ? -15.471 -8.253 11.812 1.00 97.19 444 LEU A C 1
ATOM 3511 O O . LEU A 1 444 ? -14.702 -9.091 11.343 1.00 97.19 444 LEU A O 1
ATOM 3515 N N . ILE A 1 445 ? -15.320 -7.746 13.041 1.00 97.88 445 ILE A N 1
ATOM 3516 C CA . ILE A 1 445 ? -14.216 -8.138 13.924 1.00 97.88 445 ILE A CA 1
ATOM 3517 C C . ILE A 1 445 ? -14.303 -9.633 14.260 1.00 97.88 445 ILE A C 1
ATOM 3519 O O . ILE A 1 445 ? -13.278 -10.312 14.261 1.00 97.88 445 ILE A O 1
ATOM 3523 N N . TYR A 1 446 ? -15.504 -10.183 14.462 1.00 97.94 446 TYR A N 1
ATOM 3524 C CA . TYR A 1 446 ? -15.683 -11.622 14.669 1.00 97.94 446 TYR A CA 1
ATOM 3525 C C . TYR A 1 446 ? -15.290 -12.478 13.467 1.00 97.94 446 TYR A C 1
ATOM 3527 O O . TYR A 1 446 ? -14.658 -13.519 13.653 1.00 97.94 446 TYR A O 1
ATOM 3535 N N . ILE A 1 447 ? -15.627 -12.054 12.248 1.00 97.31 447 ILE A N 1
ATOM 3536 C CA . ILE A 1 447 ? -15.228 -12.765 11.026 1.00 97.31 447 ILE A CA 1
ATOM 3537 C C . ILE A 1 447 ? -13.703 -12.765 10.893 1.00 97.31 447 ILE A C 1
ATOM 3539 O O . ILE A 1 447 ? -13.107 -13.837 10.775 1.00 97.31 447 ILE A O 1
ATOM 3543 N N . TYR A 1 448 ? -13.081 -11.585 10.978 1.00 98.44 448 TYR A N 1
ATOM 3544 C CA . TYR A 1 448 ? -11.625 -11.436 10.935 1.00 98.44 448 TYR A CA 1
ATOM 3545 C C . TYR A 1 448 ? -10.945 -12.295 12.008 1.00 98.44 448 TYR A C 1
ATOM 3547 O O . TYR A 1 448 ? -10.034 -13.066 11.707 1.00 98.44 448 TYR A O 1
ATOM 3555 N N . TRP A 1 449 ? -11.407 -12.215 13.257 1.00 98.56 449 TRP A N 1
ATOM 3556 C CA . TRP A 1 449 ? -10.776 -12.936 14.355 1.00 98.56 449 TRP A CA 1
ATOM 3557 C C . TRP A 1 449 ? -10.942 -14.451 14.223 1.00 98.56 449 TRP A C 1
ATOM 3559 O O . TRP A 1 449 ? -9.998 -15.199 14.466 1.00 98.56 449 TRP A O 1
ATOM 3569 N N . GLY A 1 450 ? -12.105 -14.922 13.763 1.00 97.94 450 GLY A N 1
ATOM 3570 C CA . GLY A 1 450 ? -12.317 -16.335 13.458 1.00 97.94 450 GLY A CA 1
ATOM 3571 C C . GLY A 1 450 ? -11.352 -16.842 12.385 1.00 97.94 450 GLY A C 1
ATOM 3572 O O . GLY A 1 450 ? -10.746 -17.902 12.555 1.00 97.94 450 GLY A O 1
ATOM 3573 N N . GLN A 1 451 ? -11.158 -16.079 11.308 1.00 98.25 451 GLN A N 1
ATOM 3574 C CA . GLN A 1 451 ? -10.172 -16.402 10.273 1.00 98.25 451 GLN A CA 1
ATOM 3575 C C . GLN A 1 451 ? -8.750 -16.403 10.846 1.00 98.25 451 GLN A C 1
ATOM 3577 O O . GLN A 1 451 ? -7.999 -17.350 10.621 1.00 98.25 451 GLN A O 1
ATOM 3582 N N . PHE A 1 452 ? -8.391 -15.393 11.643 1.00 98.62 452 PHE A N 1
ATOM 3583 C CA . PHE A 1 452 ? -7.070 -15.286 12.263 1.00 98.62 452 PHE A CA 1
ATOM 3584 C C . PHE A 1 452 ? -6.756 -16.491 13.158 1.00 98.62 452 PHE A C 1
ATOM 3586 O O . PHE A 1 452 ? -5.671 -17.061 13.068 1.00 98.62 452 PHE A O 1
ATOM 3593 N N . LEU A 1 453 ? -7.716 -16.929 13.977 1.00 98.25 453 LEU A N 1
ATOM 3594 C CA . LEU A 1 453 ? -7.551 -18.108 14.828 1.00 98.25 453 LEU A CA 1
ATOM 3595 C C . LEU A 1 453 ? -7.334 -19.383 14.007 1.00 98.25 453 LEU A C 1
ATOM 3597 O O . LEU A 1 453 ? -6.516 -20.220 14.385 1.00 98.25 453 LEU A O 1
ATOM 3601 N N . ALA A 1 454 ? -8.048 -19.543 12.890 1.00 97.88 454 ALA A N 1
ATOM 3602 C CA . ALA A 1 454 ? -7.849 -20.698 12.021 1.00 97.88 454 ALA A CA 1
ATOM 3603 C C . ALA A 1 454 ? -6.477 -20.671 11.339 1.00 97.88 454 ALA A C 1
ATOM 3605 O O . ALA A 1 454 ? -5.793 -21.693 11.310 1.00 97.88 454 ALA A O 1
ATOM 3606 N N . PHE A 1 455 ? -6.063 -19.499 10.858 1.00 98.25 455 PHE A N 1
ATOM 3607 C CA . PHE A 1 455 ? -4.740 -19.273 10.290 1.00 98.25 455 PHE A CA 1
ATOM 3608 C C . PHE A 1 455 ? -3.635 -19.618 11.293 1.00 98.25 455 PHE A C 1
ATOM 3610 O O . PHE A 1 455 ? -2.784 -20.459 11.023 1.00 98.25 455 PHE A O 1
ATOM 3617 N N . GLU A 1 456 ? -3.685 -19.049 12.497 1.00 98.12 456 GLU A N 1
ATOM 3618 C CA . GLU A 1 456 ? -2.701 -19.312 13.548 1.00 98.12 456 GLU A CA 1
ATOM 3619 C C . GLU A 1 456 ? -2.634 -20.804 13.914 1.00 98.12 456 GLU A C 1
ATOM 3621 O O . GLU A 1 456 ? -1.545 -21.360 14.078 1.00 98.12 456 GLU A O 1
ATOM 3626 N N . GLN A 1 457 ? -3.783 -21.477 14.020 1.00 97.31 457 GLN A N 1
ATOM 3627 C CA . GLN A 1 457 ? -3.830 -22.920 14.266 1.00 97.31 457 GLN A CA 1
ATOM 3628 C C . GLN A 1 457 ? -3.180 -23.711 13.134 1.00 97.31 457 GLN A C 1
ATOM 3630 O O . GLN A 1 457 ? -2.413 -24.635 13.401 1.00 97.31 457 GLN A O 1
ATOM 3635 N N . GLN A 1 458 ? -3.456 -23.349 11.883 1.00 96.00 458 GLN A N 1
ATOM 3636 C CA . GLN A 1 458 ? -2.865 -23.998 10.721 1.00 96.00 458 GLN A CA 1
ATOM 3637 C C . GLN A 1 458 ? -1.333 -23.889 10.739 1.00 96.00 458 GLN A C 1
ATOM 3639 O O . GLN A 1 458 ? -0.646 -24.896 10.562 1.00 96.00 458 GLN A O 1
ATOM 3644 N N . ILE A 1 459 ? -0.794 -22.698 11.017 1.00 95.94 459 ILE A N 1
ATOM 3645 C CA . ILE A 1 459 ? 0.655 -22.469 11.093 1.00 95.94 459 ILE A CA 1
ATOM 3646 C C . ILE A 1 459 ? 1.284 -23.246 12.254 1.00 95.94 459 ILE A C 1
ATOM 3648 O O . ILE A 1 459 ? 2.325 -23.881 12.087 1.00 95.94 459 ILE A O 1
ATOM 3652 N N . ASN A 1 460 ? 0.644 -23.259 13.425 1.00 94.12 460 ASN A N 1
ATOM 3653 C CA . ASN A 1 460 ? 1.167 -23.969 14.593 1.00 94.12 460 ASN A CA 1
ATOM 3654 C C . ASN A 1 460 ? 1.122 -25.498 14.449 1.00 94.12 460 ASN A C 1
ATOM 3656 O O . ASN A 1 460 ? 1.983 -26.175 15.007 1.00 94.12 460 ASN A O 1
ATOM 3660 N N . ASN A 1 461 ? 0.158 -26.031 13.694 1.00 91.00 461 ASN A N 1
ATOM 3661 C CA . ASN A 1 461 ? 0.010 -27.468 13.434 1.00 91.00 461 ASN A CA 1
ATOM 3662 C C . ASN A 1 461 ? 0.861 -27.973 12.258 1.00 91.00 461 ASN A C 1
ATOM 3664 O O . ASN A 1 461 ? 0.897 -29.175 12.014 1.00 91.00 461 ASN A O 1
ATOM 3668 N N . SER A 1 462 ? 1.508 -27.075 11.510 1.00 79.31 462 SER A N 1
ATOM 3669 C CA . SER A 1 462 ? 2.382 -27.433 10.382 1.00 79.31 462 SER A CA 1
ATOM 3670 C C . SER A 1 462 ? 3.816 -27.788 10.816 1.00 79.31 462 SER A C 1
ATOM 3672 O O . SER A 1 462 ? 4.666 -28.038 9.965 1.00 79.31 462 SER A O 1
ATOM 3674 N N . LYS A 1 463 ? 4.080 -27.814 12.129 1.00 58.03 463 LYS A N 1
ATOM 3675 C CA . LYS A 1 463 ? 5.304 -28.342 12.752 1.00 58.03 463 LYS A CA 1
ATOM 3676 C C . LYS A 1 463 ? 5.108 -29.793 13.165 1.00 58.03 463 LYS A C 1
ATOM 3678 O O . LYS A 1 463 ? 6.087 -30.561 13.032 1.00 58.03 463 LYS A O 1
#

Solvent-accessible surface area (backbone atoms only — not comparable to full-atom values): 29847 Å² total; per-residue (Å²): 123,31,45,38,30,26,41,82,87,68,47,78,80,46,68,39,71,66,42,32,54,75,73,74,24,92,43,72,68,52,42,53,52,33,44,76,68,62,47,30,46,82,42,74,84,47,96,44,36,38,36,40,36,43,86,87,51,76,49,58,25,42,32,46,76,42,82,41,88,49,99,89,42,59,31,35,40,35,42,32,36,80,56,71,85,77,73,75,87,67,82,90,72,88,81,92,79,83,90,78,84,84,77,92,76,84,80,79,84,80,90,79,83,92,77,91,79,86,88,80,82,92,78,90,78,92,75,85,80,85,88,70,86,76,82,78,76,77,83,77,82,76,74,94,73,77,94,68,68,44,77,46,61,44,72,60,54,19,56,75,70,70,50,49,64,66,54,45,55,50,52,53,50,52,50,53,52,48,51,60,72,34,43,66,32,55,70,36,91,47,66,67,48,20,48,51,38,40,49,53,53,35,55,54,28,59,71,69,68,34,66,71,58,35,55,41,43,58,46,47,74,77,48,57,76,79,61,29,56,58,40,53,52,52,44,54,56,50,58,73,26,56,36,68,75,79,78,80,76,79,74,76,72,94,78,79,94,72,75,87,80,78,85,79,92,82,88,89,80,88,82,88,86,87,88,86,86,80,88,87,87,82,85,84,89,82,91,86,85,93,82,88,82,88,81,90,83,86,82,91,81,90,80,90,80,84,89,80,87,85,80,87,83,84,85,83,86,85,86,90,82,92,81,90,84,84,89,83,90,79,84,91,76,94,77,87,80,77,85,73,79,66,62,46,74,50,85,76,80,72,87,80,59,60,62,41,80,78,92,80,58,67,63,62,38,13,61,78,66,73,45,58,54,71,58,47,54,50,53,52,53,51,47,54,56,47,51,57,56,52,48,53,51,36,42,54,23,40,40,49,39,35,60,68,60,32,20,52,49,17,48,56,52,19,54,58,27,49,79,59,62,38,52,74,53,18,53,34,20,46,55,42,37,70,56,84,52,74,90,52,45,66,60,38,52,49,53,34,48,9,33,49,48,26,51,55,48,53,62,67,68,73,114

Mean predicted aligned error: 22.36 Å

pLDDT: mean 74.52, std 25.48, range [29.81, 98.62]